Protein AF-A0A167D7X7-F1 (afdb_monomer_lite)

Sequence (551 aa):
MNKRILTTLLATLCASVNAAPYDWNYPAPIQSPGANDNGKVVLFDVSHGGTEGNADWVIDGAFSDFADALVSAGYTVQEYRGVDKNSDGVIQFVDDYTNPTTANSNANEAVITYTAISHADVLVLAESNRPFTQAELQALEDFVAAGKGIFFVADHYNADRNLNTWDSTEVFNGYNRSTLSQFNVGGSYGDLRNPGVATGGWLAQEFGIRFRFNAIDWHSGASGIEPASQVEGLTTGVGPVLMAGGATLAITDPNKAKGLVHFSTSDSPSRWTHAVDSGLYFGGTAEGPYVAIAKSGPGKAAFIGDSSPIEDASPKYKRQDNGNTKSTYPGWTDAGNAAQLSINLIDWLATPESYTQFNSSAHPAGTATPTPMASEELDDPDNGQPWNTPSGGYNPWDASTLDYGAYGAPDGPGGSPGGGEVLSVSEALAEPTGTTVTVAGVITQAINGEYALEIEDSNGSATLYVKLESQYRNDFSPQNNPAVIGETLQVSGERDVYMGEPSIEYVTDMALVDGSSGGGSCGSSGAVSVSDAYASSQGTPLTVVGEVIGG

Foldseek 3Di:
DDDDDDDDDDDPDPDDPDDDPDPLQPPWDKDAADPQAPQAEEEEEPLQPCQAAQHFCGCQFFLVVLNVVVSVNRYIYTYDNFAPPPPPRGQDQFAQLLDGDPVRVVNHRSADALVSCVRHQEYEYAWRLHAHFPRRLVSVVVSQQVLGEYEQHFFAALPNRQQSLGTSLLNLQLAHLAQDCSQCSDDRNHRRHDPLDLCDGSCCVQQQKGWFRAWKFDQVAQAPFDPCQQVVNLCVVFGGQGGDGWTAMFRRWLFFKAAGTWRAPPGDMAGHPPILPRRQFPHTCLSPHQKMKGFGAFAIYIYHGHCQLSTAQGRQFAHFQPRHDHGGNHNVPPDGPPSSSSVSRVVVSSDTDPDRTQVDPSRHTHDGNPCRYGPCSNHDSCNSGRPDDRDPQRDSNDLDRTDERRNSNCHHQDHDPPDDDEDEPVRLVVDDFFDKHKYKFAWAAADPALQKTKGAGPVRPDIAIEGDDPSCSCPQGCNNPVPSHRFMKIWIATFDADPNTTYGDPTPDMHGDHPDPPDDDDDDDQEDEPVVVVVDDPPDDHHYDDDCPDD

pLDDT: mean 86.16, std 17.42, range [25.78, 98.94]

Secondary structure (DSSP, 8-state):
--PPP------------PPPPPTTTSSPPEE--STT--S-EEEEE-TTSTTSTT----TTTTTHHHHHHHHHTT-EEEEE----SSSSS-------TTS--HHHHHH--S---HHHHTT-SEEEEES--SPPPHHHHHHHHHHHHTT-EEEEE---TT--SSSSS--HHHHHHTSBS---GGGEEETTTEE-B--SSTT-SHHHHHHSEEE-S--EEEEEEE-EEPPGGGTTTTTTT--PEEEES---EEES-TTTEEEEEE--TT---EE-TT-SS-S-SS-HHHH--SEEEEEETTEEEEEES-STTT--S---SBPTTT-PBP----GGGSTT-HHHHHHHHHHHHTS--S--SS-SSSS------SSSS-GGGGS-TTSS--SS---TT--TT-GGGPPTTBTT-SSSTTPPP-S--EEEHHHHHHSPTT-EEEEEEEEEEEETTTTEEEEE-TTSS-EEEEE--HHHHHHH-TTT-GGGTTSEEEEEEEEEEETTEEEEEEEEEEEEE-S-SS----S-TTEEEHHHHHHSPTT---EEE------

Structure (mmCIF, N/CA/C/O backbone):
data_AF-A0A167D7X7-F1
#
_entry.id   AF-A0A167D7X7-F1
#
loop_
_atom_site.group_PDB
_atom_site.id
_atom_site.type_symbol
_atom_site.label_atom_id
_atom_site.label_alt_id
_atom_site.label_comp_id
_atom_site.label_asym_id
_atom_site.label_entity_id
_atom_site.label_seq_id
_atom_site.pdbx_PDB_ins_code
_atom_site.Cartn_x
_atom_site.Cartn_y
_atom_site.Cartn_z
_atom_site.occupancy
_atom_site.B_iso_or_equiv
_atom_site.auth_seq_id
_atom_site.auth_comp_id
_atom_site.auth_asym_id
_atom_site.auth_atom_id
_atom_site.pdbx_PDB_model_num
ATOM 1 N N . MET A 1 1 ? 4.284 -3.509 -82.464 1.00 39.75 1 MET A N 1
ATOM 2 C CA . MET A 1 1 ? 5.176 -2.476 -81.890 1.00 39.75 1 MET A CA 1
ATOM 3 C C . MET A 1 1 ? 4.366 -1.605 -80.942 1.00 39.75 1 MET A C 1
ATOM 5 O O . MET A 1 1 ? 3.213 -1.340 -81.249 1.00 39.75 1 MET A O 1
ATOM 9 N N . ASN A 1 2 ? 4.981 -1.210 -79.823 1.00 36.56 2 ASN A N 1
ATOM 10 C CA . ASN A 1 2 ? 4.466 -0.414 -78.695 1.00 36.56 2 ASN A CA 1
ATOM 11 C C . ASN A 1 2 ? 3.577 -1.138 -77.668 1.00 36.56 2 ASN A C 1
ATOM 13 O O . ASN A 1 2 ? 2.357 -1.008 -77.672 1.00 36.56 2 ASN A O 1
ATOM 17 N N . LYS A 1 3 ? 4.222 -1.819 -76.708 1.00 29.86 3 LYS A N 1
ATOM 18 C CA . LYS A 1 3 ? 3.662 -2.027 -75.364 1.00 29.86 3 LYS A CA 1
ATOM 19 C C . LYS A 1 3 ? 4.225 -0.947 -74.435 1.00 29.86 3 LYS A C 1
ATOM 21 O O . LYS A 1 3 ? 5.438 -0.823 -74.299 1.00 29.86 3 LYS A O 1
ATOM 26 N N . ARG A 1 4 ? 3.324 -0.155 -73.852 1.00 32.91 4 ARG A N 1
ATOM 27 C CA . ARG A 1 4 ? 3.596 0.806 -72.776 1.00 32.91 4 ARG A CA 1
ATOM 28 C C . ARG A 1 4 ? 3.970 0.028 -71.511 1.00 32.91 4 ARG A C 1
ATOM 30 O O . ARG A 1 4 ? 3.245 -0.889 -71.138 1.00 32.91 4 ARG A O 1
ATOM 37 N N . ILE A 1 5 ? 5.085 0.392 -70.886 1.00 33.44 5 ILE A N 1
ATOM 38 C CA . ILE A 1 5 ? 5.494 -0.092 -69.564 1.00 33.44 5 ILE A CA 1
ATOM 39 C C . ILE A 1 5 ? 4.823 0.820 -68.534 1.00 33.44 5 ILE A C 1
ATOM 41 O O . ILE A 1 5 ? 4.991 2.037 -68.588 1.00 33.44 5 ILE A O 1
ATOM 45 N N . LEU A 1 6 ? 4.016 0.228 -67.655 1.00 29.55 6 LEU A N 1
ATOM 46 C CA . LEU A 1 6 ? 3.408 0.882 -66.502 1.00 29.55 6 LEU A CA 1
ATOM 47 C C . LEU A 1 6 ? 4.294 0.562 -65.292 1.00 29.55 6 LEU A C 1
ATOM 49 O O . LEU A 1 6 ? 4.326 -0.577 -64.831 1.00 29.55 6 LEU A O 1
ATOM 53 N N . THR A 1 7 ? 5.066 1.541 -64.829 1.00 29.95 7 THR A N 1
ATOM 54 C CA . THR A 1 7 ? 5.887 1.422 -63.620 1.00 29.95 7 THR A CA 1
ATOM 55 C C . THR A 1 7 ? 4.961 1.510 -62.410 1.00 29.95 7 THR A C 1
ATOM 57 O O . THR A 1 7 ? 4.354 2.553 -62.179 1.00 29.95 7 THR A O 1
ATOM 60 N N . THR A 1 8 ? 4.816 0.415 -61.664 1.00 30.62 8 THR A N 1
ATOM 61 C CA . THR A 1 8 ? 4.063 0.400 -60.403 1.00 30.62 8 THR A CA 1
ATOM 62 C C . THR A 1 8 ? 5.069 0.615 -59.278 1.00 30.62 8 THR A C 1
ATOM 64 O O . THR A 1 8 ? 5.948 -0.217 -59.072 1.00 30.62 8 THR A O 1
ATOM 67 N N . LEU A 1 9 ? 4.992 1.774 -58.624 1.00 28.23 9 LEU A N 1
ATOM 68 C CA . LEU A 1 9 ? 5.791 2.123 -57.453 1.00 28.23 9 LEU A CA 1
ATOM 69 C C . LEU A 1 9 ? 5.208 1.355 -56.256 1.00 28.23 9 LEU A C 1
ATOM 71 O O . LEU A 1 9 ? 4.100 1.660 -55.818 1.00 28.23 9 LEU A O 1
ATOM 75 N N . LEU A 1 10 ? 5.906 0.322 -55.784 1.00 28.86 10 LEU A N 1
ATOM 76 C CA . LEU A 1 10 ? 5.522 -0.417 -54.583 1.00 28.86 10 LEU A CA 1
ATOM 77 C C . LEU A 1 10 ? 6.071 0.354 -53.377 1.00 28.86 10 LEU A C 1
ATOM 79 O O . LEU A 1 10 ? 7.274 0.351 -53.132 1.00 28.86 10 LEU A O 1
ATOM 83 N N . ALA A 1 11 ? 5.199 1.083 -52.682 1.00 28.75 11 ALA A N 1
ATOM 84 C CA . ALA A 1 11 ? 5.523 1.684 -51.397 1.00 28.75 11 ALA A CA 1
ATOM 85 C C . ALA A 1 11 ? 5.608 0.561 -50.356 1.00 28.75 11 ALA A C 1
ATOM 87 O O . ALA A 1 11 ? 4.597 -0.057 -50.022 1.00 28.75 11 ALA A O 1
ATOM 88 N N . THR A 1 12 ? 6.817 0.265 -49.889 1.00 29.50 12 THR A N 1
ATOM 89 C CA . THR A 1 12 ? 7.062 -0.619 -48.751 1.00 29.50 12 THR A CA 1
ATOM 90 C C . THR A 1 12 ? 6.536 0.081 -47.502 1.00 29.50 12 THR A C 1
ATOM 92 O O . THR A 1 12 ? 7.125 1.044 -47.017 1.00 29.50 12 THR A O 1
ATOM 95 N N . LEU A 1 13 ? 5.378 -0.364 -47.021 1.00 27.83 13 LEU A N 1
ATOM 96 C CA . LEU A 1 13 ? 4.870 -0.005 -45.706 1.00 27.83 13 LEU A CA 1
ATOM 97 C C . LEU A 1 13 ? 5.735 -0.771 -44.694 1.00 27.83 13 LEU A C 1
ATOM 99 O O . LEU A 1 13 ? 5.572 -1.980 -44.540 1.00 27.83 13 LEU A O 1
ATOM 103 N N . CYS A 1 14 ? 6.701 -0.100 -44.065 1.00 25.78 14 CYS A N 1
ATOM 104 C CA . CYS A 1 14 ? 7.368 -0.646 -42.886 1.00 25.78 14 CYS A CA 1
ATOM 105 C C . CYS A 1 14 ? 6.325 -0.706 -41.767 1.00 25.78 14 CYS A C 1
ATOM 107 O O . CYS A 1 14 ? 6.031 0.307 -41.138 1.00 25.78 14 CYS A O 1
ATOM 109 N N . ALA A 1 15 ? 5.717 -1.874 -41.567 1.00 27.69 15 ALA A N 1
ATOM 110 C CA . ALA A 1 15 ? 5.032 -2.166 -40.322 1.00 27.69 15 ALA A CA 1
ATOM 111 C C . ALA A 1 15 ? 6.123 -2.388 -39.271 1.00 27.69 15 ALA A C 1
ATOM 113 O O . ALA A 1 15 ? 6.896 -3.341 -39.369 1.00 27.69 15 ALA A O 1
ATOM 114 N N . SER A 1 16 ? 6.223 -1.465 -38.319 1.00 26.61 16 SER A N 1
ATOM 115 C CA . SER A 1 16 ? 6.950 -1.673 -37.073 1.00 26.61 16 SER A CA 1
ATOM 116 C C . SER A 1 16 ? 6.374 -2.917 -36.403 1.00 26.61 16 SER A C 1
ATOM 118 O O . SER A 1 16 ? 5.189 -2.960 -36.072 1.00 26.61 16 SER A O 1
ATOM 120 N N . VAL A 1 17 ? 7.192 -3.956 -36.273 1.00 28.77 17 VAL A N 1
ATOM 121 C CA . VAL A 1 17 ? 6.851 -5.124 -35.467 1.00 28.77 17 VAL A CA 1
ATOM 122 C C . VAL A 1 17 ? 7.018 -4.663 -34.024 1.00 28.77 17 VAL A C 1
ATOM 124 O O . VAL A 1 17 ? 8.141 -4.410 -33.596 1.00 28.77 17 VAL A O 1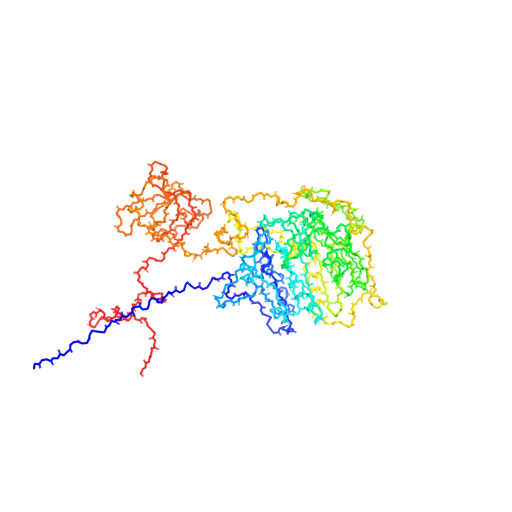
ATOM 127 N N . ASN A 1 18 ? 5.912 -4.432 -33.318 1.00 28.28 18 ASN A N 1
ATOM 128 C CA . ASN A 1 18 ? 5.969 -4.136 -31.890 1.00 28.28 18 ASN A CA 1
ATOM 129 C C . ASN A 1 18 ? 6.574 -5.348 -31.173 1.00 28.28 18 ASN A C 1
ATOM 131 O O . ASN A 1 18 ? 6.205 -6.488 -31.474 1.00 28.28 18 ASN A O 1
ATOM 135 N N . ALA A 1 19 ? 7.504 -5.087 -30.254 1.00 32.75 19 ALA A N 1
ATOM 136 C CA . ALA A 1 19 ? 7.966 -6.071 -29.286 1.00 32.75 19 ALA A CA 1
ATOM 137 C C . ALA A 1 19 ? 6.757 -6.686 -28.557 1.00 32.75 19 ALA A C 1
ATOM 139 O O . ALA A 1 19 ? 5.717 -6.036 -28.414 1.00 32.75 19 ALA A O 1
ATOM 140 N N . ALA A 1 20 ? 6.869 -7.948 -28.140 1.00 35.91 20 ALA A N 1
ATOM 141 C CA . ALA A 1 20 ? 5.827 -8.575 -27.336 1.00 35.91 20 ALA A CA 1
ATOM 142 C C . ALA A 1 20 ? 5.605 -7.750 -26.047 1.00 35.91 20 ALA A C 1
ATOM 144 O O . ALA A 1 20 ? 6.591 -7.297 -25.462 1.00 35.91 20 ALA A O 1
ATOM 145 N N . PRO A 1 21 ? 4.349 -7.518 -25.619 1.00 38.16 21 PRO A N 1
ATOM 146 C CA . PRO A 1 21 ? 4.073 -6.822 -24.368 1.00 38.16 21 PRO A CA 1
ATOM 147 C C . PRO A 1 21 ? 4.722 -7.563 -23.191 1.00 38.16 21 PRO A C 1
ATOM 149 O O . PRO A 1 21 ? 4.744 -8.790 -23.147 1.00 38.16 21 PRO A O 1
ATOM 152 N N . TYR A 1 22 ? 5.289 -6.778 -22.280 1.00 56.34 22 TYR A N 1
ATOM 153 C CA . TYR A 1 22 ? 6.118 -7.193 -21.154 1.00 56.34 22 TYR A CA 1
ATOM 154 C C . TYR A 1 22 ? 5.433 -8.221 -20.229 1.00 56.34 22 TYR A C 1
ATOM 156 O O . TYR A 1 22 ? 4.374 -7.932 -19.667 1.00 56.34 22 TYR A O 1
ATOM 164 N N . ASP A 1 23 ? 6.085 -9.362 -19.963 1.00 51.28 23 ASP A N 1
ATOM 165 C CA . ASP A 1 23 ? 5.570 -10.414 -19.059 1.00 51.28 23 ASP A CA 1
ATOM 166 C C . ASP A 1 23 ? 5.362 -9.926 -17.610 1.00 51.28 23 ASP A C 1
ATOM 168 O O . ASP A 1 23 ? 4.545 -10.478 -16.871 1.00 51.28 23 ASP A O 1
ATOM 172 N N . TRP A 1 24 ? 6.069 -8.872 -17.175 1.00 61.91 24 TRP A N 1
ATOM 173 C CA . TRP A 1 24 ? 5.868 -8.307 -15.837 1.00 61.91 24 TRP A CA 1
ATOM 174 C C . TRP A 1 24 ? 4.566 -7.514 -15.716 1.00 61.91 24 TRP A C 1
ATOM 176 O O . TRP A 1 24 ? 4.093 -7.366 -14.593 1.00 61.91 24 TRP A O 1
ATOM 186 N N . ASN A 1 25 ? 3.969 -7.029 -16.817 1.00 67.31 25 ASN A N 1
ATOM 187 C CA . ASN A 1 25 ? 2.853 -6.073 -16.798 1.00 67.31 25 ASN A CA 1
ATOM 188 C C . ASN A 1 25 ? 1.505 -6.686 -17.203 1.00 67.31 25 ASN A C 1
ATOM 190 O O . ASN A 1 25 ? 0.497 -6.429 -16.536 1.00 67.31 25 ASN A O 1
ATOM 194 N N . TYR A 1 26 ? 1.467 -7.553 -18.221 1.00 64.44 26 TYR A N 1
ATOM 195 C CA . TYR A 1 26 ? 0.212 -8.177 -18.642 1.00 64.44 26 TYR A CA 1
ATOM 196 C C . TYR A 1 26 ? 0.391 -9.593 -19.221 1.00 64.44 26 TYR A C 1
ATOM 198 O O . TYR A 1 26 ? 1.327 -9.820 -19.981 1.00 64.44 26 TYR A O 1
ATOM 206 N N . PRO A 1 27 ? -0.538 -10.534 -18.944 1.00 71.31 27 PRO A N 1
ATOM 207 C CA . PRO A 1 27 ? -1.690 -10.395 -18.050 1.00 71.31 27 PRO A CA 1
ATOM 208 C C . PRO A 1 27 ? -1.277 -10.302 -16.579 1.00 71.31 27 PRO A C 1
ATOM 210 O O . PRO A 1 27 ? -0.373 -11.003 -16.132 1.00 71.31 27 PRO A O 1
ATOM 213 N N . ALA A 1 28 ? -1.969 -9.444 -15.822 1.00 84.44 28 ALA A N 1
ATOM 214 C CA . ALA A 1 28 ? -1.849 -9.441 -14.369 1.00 84.44 28 ALA A CA 1
ATOM 215 C C . ALA A 1 28 ? -2.233 -10.831 -13.822 1.00 84.44 28 ALA A C 1
ATOM 217 O O . ALA A 1 28 ? -3.183 -11.438 -14.336 1.00 84.44 28 ALA A O 1
ATOM 218 N N . PRO A 1 29 ? -1.513 -11.358 -12.817 1.00 87.25 29 PRO A N 1
ATOM 219 C CA . PRO A 1 29 ? -1.811 -12.656 -12.246 1.00 87.25 29 PRO A CA 1
ATOM 220 C C . PRO A 1 29 ? -3.217 -12.658 -11.645 1.00 87.25 29 PRO A C 1
ATOM 222 O O . PRO A 1 29 ? -3.705 -11.676 -11.077 1.00 87.25 29 PRO A O 1
ATOM 225 N N . ILE A 1 30 ? -3.877 -13.801 -11.801 1.00 92.62 30 ILE A N 1
ATOM 226 C CA . ILE A 1 30 ? -5.189 -14.087 -11.236 1.00 92.62 30 ILE A CA 1
ATOM 227 C C . ILE A 1 30 ? -5.102 -15.474 -10.621 1.00 92.62 30 ILE A C 1
ATOM 229 O O . ILE A 1 30 ? -4.772 -16.442 -11.309 1.00 92.62 30 ILE A O 1
ATOM 233 N N . GLN A 1 31 ? -5.457 -15.581 -9.348 1.00 93.44 31 GLN A N 1
ATOM 234 C CA . GLN A 1 31 ? -5.618 -16.860 -8.679 1.00 93.44 31 GLN A CA 1
ATOM 235 C C . GLN A 1 31 ? -7.103 -17.106 -8.440 1.00 93.44 31 GLN A C 1
ATOM 237 O O . GLN A 1 31 ? -7.813 -16.277 -7.871 1.00 93.44 31 GLN A O 1
ATOM 242 N N . SER A 1 32 ? -7.599 -18.234 -8.941 1.00 95.19 32 SER A N 1
ATOM 243 C CA . SER A 1 32 ? -9.016 -18.582 -8.851 1.00 95.19 32 SER A CA 1
ATOM 244 C C . SER A 1 32 ? -9.228 -19.737 -7.877 1.00 95.19 32 SER A C 1
ATOM 246 O O . SER A 1 32 ? -8.479 -20.718 -7.924 1.00 95.19 32 SER A O 1
ATOM 248 N N . PRO A 1 33 ? -10.270 -19.665 -7.036 1.00 93.75 33 PRO A N 1
ATOM 249 C CA . PRO A 1 33 ? -10.661 -20.769 -6.183 1.00 93.75 33 PRO A CA 1
ATOM 250 C C . PRO A 1 33 ? -11.193 -21.916 -7.047 1.00 93.75 33 PRO A C 1
ATOM 252 O O . PRO A 1 33 ? -11.701 -21.726 -8.154 1.00 93.75 33 PRO A O 1
ATOM 255 N N . GLY A 1 34 ? -11.047 -23.138 -6.543 1.00 93.00 34 GLY A N 1
ATOM 256 C CA . GLY A 1 34 ? -11.561 -24.330 -7.204 1.00 93.00 34 GLY A CA 1
ATOM 257 C C . GLY A 1 34 ? -13.041 -24.541 -6.887 1.00 93.00 34 GLY A C 1
ATOM 258 O O . GLY A 1 34 ? -13.888 -23.670 -7.039 1.00 93.00 34 GLY A O 1
ATOM 259 N N . ALA A 1 35 ? -13.375 -25.732 -6.391 1.00 94.38 35 ALA A N 1
ATOM 260 C CA . ALA A 1 35 ? -14.751 -26.074 -6.018 1.00 94.38 35 ALA A CA 1
ATOM 261 C C . ALA A 1 35 ? -15.310 -25.276 -4.814 1.00 94.38 35 ALA A C 1
ATOM 263 O O . ALA A 1 35 ? -16.494 -25.402 -4.510 1.00 94.38 35 ALA A O 1
ATOM 264 N N . ASN A 1 36 ? -14.469 -24.513 -4.112 1.00 93.81 36 ASN A N 1
ATOM 265 C CA . ASN A 1 36 ? -14.787 -23.701 -2.934 1.00 93.81 36 ASN A CA 1
ATOM 266 C C . ASN A 1 36 ? -15.095 -22.227 -3.262 1.00 93.81 36 ASN A C 1
ATOM 268 O O . ASN A 1 36 ? -15.187 -21.433 -2.332 1.00 93.81 36 ASN A O 1
ATOM 272 N N . ASP A 1 37 ? -15.244 -21.868 -4.540 1.00 97.62 37 ASP A N 1
ATOM 273 C CA . ASP A 1 37 ? -15.548 -20.502 -4.981 1.00 97.62 37 ASP A CA 1
ATOM 274 C C . ASP A 1 37 ? -16.744 -19.890 -4.227 1.00 97.62 37 ASP A C 1
ATOM 276 O O . ASP A 1 37 ? -17.860 -20.424 -4.235 1.00 97.62 37 ASP A O 1
ATOM 280 N N . ASN A 1 38 ? -16.495 -18.764 -3.558 1.00 97.75 38 ASN A N 1
ATOM 281 C CA . ASN A 1 38 ? -17.481 -18.004 -2.797 1.00 97.75 38 ASN A CA 1
ATOM 282 C C . ASN A 1 38 ? -18.102 -16.847 -3.608 1.00 97.75 38 ASN A C 1
ATOM 284 O O . ASN A 1 38 ? -18.993 -16.156 -3.104 1.00 97.75 38 ASN A O 1
ATOM 288 N N . GLY A 1 39 ? -17.667 -16.659 -4.858 1.00 97.81 39 GLY A N 1
ATOM 289 C CA . GLY A 1 39 ? -18.149 -15.649 -5.794 1.00 97.81 39 GLY A CA 1
ATOM 290 C C . GLY A 1 39 ? -17.656 -14.229 -5.518 1.00 97.81 39 GLY A C 1
ATOM 291 O O . GLY A 1 39 ? -18.198 -13.299 -6.115 1.00 97.81 39 GLY A O 1
ATOM 292 N N . LYS A 1 40 ? -16.685 -14.049 -4.613 1.00 98.69 40 LYS A N 1
ATOM 293 C CA . LYS A 1 40 ? -16.147 -12.741 -4.224 1.00 98.69 40 LYS A CA 1
ATOM 294 C C . LYS A 1 40 ? -14.723 -12.527 -4.723 1.00 98.69 40 LYS A C 1
ATOM 296 O O . LYS A 1 40 ? -13.947 -13.475 -4.870 1.00 98.69 40 LYS A O 1
ATOM 301 N N . VAL A 1 41 ? -14.375 -11.260 -4.936 1.00 98.81 41 VAL A N 1
ATOM 302 C CA . VAL A 1 41 ? -13.072 -10.850 -5.482 1.00 98.81 41 VAL A CA 1
ATOM 303 C C . VAL A 1 41 ? -12.293 -9.998 -4.479 1.00 98.81 41 VAL A C 1
ATOM 305 O O . VAL A 1 41 ? -12.814 -9.006 -3.966 1.00 98.81 41 VAL A O 1
ATOM 308 N N . VAL A 1 42 ? -11.028 -10.357 -4.252 1.00 98.88 42 VAL A N 1
ATOM 309 C CA . VAL A 1 42 ? -10.040 -9.535 -3.541 1.00 98.88 42 VAL A CA 1
ATOM 310 C C . VAL A 1 42 ? -9.020 -9.031 -4.556 1.00 98.88 42 VAL A C 1
ATOM 312 O O . VAL A 1 42 ? -8.414 -9.820 -5.280 1.00 98.88 42 VAL A O 1
ATOM 315 N N . LEU A 1 43 ? -8.862 -7.715 -4.630 1.00 98.69 43 LEU A N 1
ATOM 316 C CA . LEU A 1 43 ? -8.028 -7.033 -5.610 1.00 98.69 43 LEU A CA 1
ATOM 317 C C . LEU A 1 43 ? -6.862 -6.344 -4.892 1.00 98.69 43 LEU A C 1
ATOM 319 O O . LEU A 1 43 ? -7.101 -5.503 -4.033 1.00 98.69 43 LEU A O 1
ATOM 323 N N . PHE A 1 44 ? -5.624 -6.700 -5.221 1.00 98.25 44 PHE A N 1
ATOM 324 C CA . PHE A 1 44 ? -4.404 -6.145 -4.628 1.00 98.25 44 PHE A CA 1
ATOM 325 C C . PHE A 1 44 ? -3.830 -5.055 -5.527 1.00 98.25 44 PHE A C 1
ATOM 327 O O . PHE A 1 44 ? -3.531 -5.316 -6.690 1.00 98.25 44 PHE A O 1
ATOM 334 N N . ASP A 1 45 ? -3.689 -3.837 -5.015 1.00 97.12 45 ASP A N 1
ATOM 335 C CA . ASP A 1 45 ? -3.053 -2.750 -5.753 1.00 97.12 45 ASP A CA 1
ATOM 336 C C . ASP A 1 45 ? -1.540 -2.930 -5.839 1.00 97.12 45 ASP A C 1
ATOM 338 O O . ASP A 1 45 ? -0.856 -3.116 -4.838 1.00 97.12 45 ASP A O 1
ATOM 342 N N . VAL A 1 46 ? -1.032 -2.789 -7.058 1.00 93.06 46 VAL A N 1
ATOM 343 C CA . VAL A 1 46 ? 0.397 -2.717 -7.376 1.00 93.06 46 VAL A CA 1
ATOM 344 C C . VAL A 1 46 ? 0.744 -1.343 -7.969 1.00 93.06 46 VAL A C 1
ATOM 346 O O . VAL A 1 46 ? 1.908 -0.945 -8.016 1.00 93.06 46 VAL A O 1
ATOM 349 N N . SER A 1 47 ? -0.263 -0.580 -8.412 1.00 92.00 47 SER A N 1
ATOM 350 C CA . SER A 1 47 ? -0.074 0.656 -9.179 1.00 92.00 47 SER A CA 1
ATOM 351 C C . SER A 1 47 ? 0.553 1.801 -8.370 1.00 92.00 47 SER A C 1
ATOM 353 O O . SER A 1 47 ? 1.233 2.655 -8.949 1.00 92.00 47 SER A O 1
ATOM 355 N N . HIS A 1 48 ? 0.423 1.782 -7.039 1.00 93.62 48 HIS A N 1
ATOM 356 C CA . HIS A 1 48 ? 0.935 2.831 -6.151 1.00 93.62 48 HIS A CA 1
ATOM 357 C C . HIS A 1 48 ? 2.247 2.479 -5.440 1.00 93.62 48 HIS A C 1
ATOM 359 O O . HIS A 1 48 ? 2.488 2.950 -4.333 1.00 93.62 48 HIS A O 1
ATOM 365 N N . GLY A 1 49 ? 3.119 1.692 -6.071 1.00 89.12 49 GLY A N 1
ATOM 366 C CA . GLY A 1 49 ? 4.480 1.473 -5.565 1.00 89.12 49 GLY A CA 1
ATOM 367 C C . GLY A 1 49 ? 4.662 0.232 -4.688 1.00 89.12 49 GLY A C 1
ATOM 368 O O . GLY A 1 49 ? 5.688 0.096 -4.033 1.00 89.12 49 GLY A O 1
ATOM 369 N N . GLY A 1 50 ? 3.735 -0.732 -4.741 1.00 89.00 50 GLY A N 1
ATOM 370 C CA . GLY A 1 50 ? 3.824 -1.993 -3.984 1.00 89.00 50 GLY A CA 1
ATOM 371 C C . GLY A 1 50 ? 4.985 -2.928 -4.375 1.00 89.00 50 GLY A C 1
ATOM 372 O O . GLY A 1 50 ? 5.057 -4.049 -3.887 1.00 89.00 50 GLY A O 1
ATOM 373 N N . THR A 1 51 ? 5.888 -2.503 -5.264 1.00 90.00 51 THR A N 1
ATOM 374 C CA . THR A 1 51 ? 7.057 -3.267 -5.744 1.00 90.00 51 THR A CA 1
ATOM 375 C C . THR A 1 51 ? 8.367 -2.483 -5.637 1.00 90.00 51 THR A C 1
ATOM 377 O O . THR A 1 51 ? 9.369 -2.857 -6.255 1.00 90.00 51 THR A O 1
ATOM 380 N N . GLU A 1 52 ? 8.366 -1.348 -4.948 1.00 88.62 52 GLU A N 1
ATOM 381 C CA . GLU A 1 52 ? 9.501 -0.431 -4.908 1.00 88.62 52 GLU A CA 1
ATOM 382 C C . GLU A 1 52 ? 10.468 -0.766 -3.763 1.00 88.62 52 GLU A C 1
ATOM 384 O O . GLU A 1 52 ? 10.068 -1.281 -2.724 1.00 88.62 52 GLU A O 1
ATOM 389 N N . GLY A 1 53 ? 11.769 -0.502 -3.925 1.00 85.19 53 GLY A N 1
ATOM 390 C CA . GLY A 1 53 ? 12.775 -0.846 -2.908 1.00 85.19 53 GLY A CA 1
ATOM 391 C C . GLY A 1 53 ? 12.671 -2.303 -2.429 1.00 85.19 53 GLY A C 1
ATOM 392 O O . GLY A 1 53 ? 12.815 -3.222 -3.231 1.00 85.19 53 GLY A O 1
ATOM 393 N N . ASN A 1 54 ? 12.445 -2.520 -1.126 1.00 82.88 54 ASN A N 1
ATOM 394 C CA . ASN A 1 54 ? 12.230 -3.864 -0.561 1.00 82.88 54 ASN A CA 1
ATOM 395 C C . ASN A 1 54 ? 10.774 -4.355 -0.648 1.00 82.88 54 ASN A C 1
ATOM 397 O O . ASN A 1 54 ? 10.551 -5.532 -0.384 1.00 82.88 54 ASN A O 1
ATOM 401 N N . ALA A 1 55 ? 9.816 -3.503 -1.024 1.00 83.38 55 ALA A N 1
ATOM 402 C CA . ALA A 1 55 ? 8.420 -3.893 -1.178 1.00 83.38 55 ALA A CA 1
ATOM 403 C C . ALA A 1 55 ? 8.246 -4.832 -2.368 1.00 83.38 55 ALA A C 1
ATOM 405 O O . ALA A 1 55 ? 8.828 -4.593 -3.425 1.00 83.38 55 ALA A O 1
ATOM 406 N N . ASP A 1 56 ? 7.455 -5.892 -2.219 1.00 89.31 56 ASP A N 1
ATOM 407 C CA . ASP A 1 56 ? 7.119 -6.796 -3.322 1.00 89.31 56 ASP A CA 1
ATOM 408 C C . ASP A 1 56 ? 5.756 -7.468 -3.138 1.00 89.31 56 ASP A C 1
ATOM 410 O O . ASP A 1 56 ? 5.611 -8.687 -3.220 1.00 89.31 56 ASP A O 1
ATOM 414 N N . TRP A 1 57 ? 4.747 -6.644 -2.865 1.00 92.19 57 TRP A N 1
ATOM 415 C CA . TRP A 1 57 ? 3.404 -7.002 -2.400 1.00 92.19 57 TRP A CA 1
ATOM 416 C C . TRP A 1 57 ? 2.487 -7.506 -3.520 1.00 92.19 57 TRP A C 1
ATOM 418 O O . TRP A 1 57 ? 1.324 -7.118 -3.636 1.00 92.19 57 TRP A O 1
ATOM 428 N N . VAL A 1 58 ? 3.037 -8.368 -4.370 1.00 93.25 58 VAL A N 1
ATOM 429 C CA . VAL A 1 58 ? 2.364 -9.013 -5.497 1.00 93.25 58 VAL A CA 1
ATOM 430 C C . VAL A 1 58 ? 1.881 -10.404 -5.101 1.00 93.25 58 VAL A C 1
ATOM 432 O O . VAL A 1 58 ? 2.493 -11.084 -4.273 1.00 93.25 58 VAL A O 1
ATOM 435 N N . ILE A 1 59 ? 0.760 -10.835 -5.676 1.00 94.31 59 ILE A N 1
ATOM 436 C CA . ILE A 1 59 ? 0.028 -12.030 -5.221 1.00 94.31 59 ILE A CA 1
ATOM 437 C C . ILE A 1 59 ? 0.748 -13.333 -5.585 1.00 94.31 59 ILE A C 1
ATOM 439 O O . ILE A 1 59 ? 0.390 -14.394 -5.089 1.00 94.31 59 ILE A O 1
ATOM 443 N N . ASP A 1 60 ? 1.734 -13.268 -6.478 1.00 90.38 60 ASP A N 1
ATOM 444 C CA . ASP A 1 60 ? 2.635 -14.364 -6.838 1.00 90.38 60 ASP A CA 1
ATOM 445 C C . ASP A 1 60 ? 4.098 -14.087 -6.441 1.00 90.38 60 ASP A C 1
ATOM 447 O O . ASP A 1 60 ? 5.021 -14.684 -7.000 1.00 90.38 60 ASP A O 1
ATOM 451 N N . GLY A 1 61 ? 4.289 -13.171 -5.488 1.00 91.31 61 GLY A N 1
ATOM 452 C CA . GLY A 1 61 ? 5.560 -12.842 -4.846 1.00 91.31 61 GLY A CA 1
ATOM 453 C C . GLY A 1 61 ? 5.381 -12.749 -3.334 1.00 91.31 61 GLY A C 1
ATOM 454 O O . GLY A 1 61 ? 4.722 -13.602 -2.758 1.00 91.31 61 GLY A O 1
ATOM 455 N N . ALA A 1 62 ? 5.888 -11.704 -2.673 1.00 92.50 62 ALA A N 1
ATOM 456 C CA . ALA A 1 62 ? 5.953 -11.659 -1.207 1.00 92.50 62 ALA A CA 1
ATOM 457 C C . ALA A 1 62 ? 4.597 -11.721 -0.469 1.00 92.50 62 ALA A C 1
ATOM 459 O O . ALA A 1 62 ? 4.595 -11.802 0.754 1.00 92.50 62 ALA A O 1
ATOM 460 N N . PHE A 1 63 ? 3.456 -11.673 -1.169 1.00 95.44 63 PHE A N 1
ATOM 461 C CA . PHE A 1 63 ? 2.108 -11.898 -0.624 1.00 95.44 63 PHE A CA 1
ATOM 462 C C . PHE A 1 63 ? 1.472 -13.231 -1.078 1.00 95.44 63 PHE A C 1
ATOM 464 O O . PHE A 1 63 ? 0.261 -13.423 -0.935 1.00 95.44 63 PHE A O 1
ATOM 471 N N . SER A 1 64 ? 2.249 -14.159 -1.634 1.00 94.88 64 SER A N 1
ATOM 472 C CA . SER A 1 64 ? 1.766 -15.432 -2.175 1.00 94.88 64 SER A CA 1
ATOM 473 C C . SER A 1 64 ? 1.069 -16.311 -1.139 1.00 94.88 64 SER A C 1
ATOM 475 O O . SER A 1 64 ? -0.009 -16.828 -1.422 1.00 94.88 64 SER A O 1
ATOM 477 N N . ASP A 1 65 ? 1.587 -16.407 0.086 1.00 95.12 65 ASP A N 1
ATOM 478 C CA . ASP A 1 65 ? 0.957 -17.187 1.153 1.00 95.12 65 ASP A CA 1
ATOM 479 C C . ASP A 1 65 ? -0.387 -16.565 1.585 1.00 95.12 65 ASP A C 1
ATOM 481 O O . ASP A 1 65 ? -1.348 -17.282 1.901 1.00 95.12 65 ASP A O 1
ATOM 485 N N . PHE A 1 66 ? -0.491 -15.229 1.571 1.00 96.69 66 PHE A N 1
ATOM 486 C CA . PHE A 1 66 ? -1.754 -14.536 1.828 1.00 96.69 66 PHE A CA 1
ATOM 487 C C . PHE A 1 66 ? -2.756 -14.798 0.698 1.00 96.69 66 PHE A C 1
ATOM 489 O O . PHE A 1 66 ? -3.911 -15.152 0.958 1.00 96.69 66 PHE A O 1
ATOM 496 N N . ALA A 1 67 ? -2.316 -14.691 -0.556 1.00 97.62 67 ALA A N 1
ATOM 497 C CA . ALA A 1 67 ? -3.137 -14.991 -1.722 1.00 97.62 67 ALA A CA 1
ATOM 498 C C . ALA A 1 67 ? -3.635 -16.450 -1.706 1.00 97.62 67 ALA A C 1
ATOM 500 O O . ALA A 1 67 ? -4.841 -16.686 -1.819 1.00 97.62 67 ALA A O 1
ATOM 501 N N . ASP A 1 68 ? -2.758 -17.417 -1.433 1.00 96.50 68 ASP A N 1
ATOM 502 C CA . ASP A 1 68 ? -3.090 -18.841 -1.330 1.00 96.50 68 ASP A CA 1
ATOM 503 C C . ASP A 1 68 ? -4.107 -19.122 -0.214 1.00 96.50 68 ASP A C 1
ATOM 505 O O . ASP A 1 68 ? -5.035 -19.932 -0.372 1.00 96.50 68 ASP A O 1
ATOM 509 N N . ALA A 1 69 ? -3.984 -18.434 0.925 1.00 97.12 69 ALA A N 1
ATOM 510 C CA . ALA A 1 69 ? -4.943 -18.540 2.017 1.00 97.12 69 ALA A CA 1
ATOM 511 C C . ALA A 1 69 ? -6.322 -17.977 1.631 1.00 97.12 69 ALA A C 1
ATOM 513 O O . ALA A 1 69 ? -7.350 -18.573 1.971 1.00 97.12 69 ALA A O 1
ATOM 514 N N . LEU A 1 70 ? -6.369 -16.882 0.867 1.00 98.50 70 LEU A N 1
ATOM 515 C CA . LEU A 1 70 ? -7.611 -16.319 0.331 1.00 98.50 70 LEU A CA 1
ATOM 516 C C . LEU A 1 70 ? -8.263 -17.235 -0.710 1.00 98.50 70 LEU A C 1
ATOM 518 O O . LEU A 1 70 ? -9.469 -17.490 -0.638 1.00 98.50 70 LEU A O 1
ATOM 522 N N . VAL A 1 71 ? -7.480 -17.808 -1.623 1.00 98.19 71 VAL A N 1
ATOM 523 C CA . VAL A 1 71 ? -7.954 -18.813 -2.588 1.00 98.19 71 VAL A CA 1
ATOM 524 C C . VAL A 1 71 ? -8.514 -20.037 -1.859 1.00 98.19 71 VAL A C 1
ATOM 526 O O . VAL A 1 71 ? -9.583 -20.551 -2.201 1.00 98.19 71 VAL A O 1
ATOM 529 N N . SER A 1 72 ? -7.849 -20.472 -0.787 1.00 97.00 72 SER A N 1
ATOM 530 C CA . SER A 1 72 ? -8.319 -21.561 0.078 1.00 97.00 72 SER A CA 1
ATOM 531 C C . SER A 1 72 ? -9.624 -21.216 0.811 1.00 97.00 72 SER A C 1
ATOM 533 O O . SER A 1 72 ? -10.477 -22.088 0.997 1.00 97.00 72 SER A O 1
ATOM 535 N N . ALA A 1 73 ? -9.831 -19.944 1.160 1.00 97.38 73 ALA A N 1
ATOM 536 C CA . ALA A 1 73 ? -11.089 -19.420 1.700 1.00 97.38 73 ALA A CA 1
ATOM 537 C C . ALA A 1 73 ? -12.180 -19.191 0.626 1.00 97.38 73 ALA A C 1
ATOM 539 O O . ALA A 1 73 ? -13.322 -18.857 0.955 1.00 97.38 73 ALA A O 1
ATOM 540 N N . GLY A 1 74 ? -11.863 -19.429 -0.650 1.00 98.25 74 GLY A N 1
ATOM 541 C CA . GLY A 1 74 ? -12.815 -19.400 -1.757 1.00 98.25 74 GLY A CA 1
ATOM 542 C C . GLY A 1 74 ? -12.869 -18.084 -2.523 1.00 98.25 74 GLY A C 1
ATOM 543 O O . GLY A 1 74 ? -13.779 -17.920 -3.328 1.00 98.25 74 GLY A O 1
ATOM 544 N N . TYR A 1 75 ? -11.947 -17.151 -2.284 1.00 98.81 75 TYR A N 1
ATOM 545 C CA . TYR A 1 75 ? -11.891 -15.879 -3.004 1.00 98.81 75 TYR A CA 1
ATOM 546 C C . TYR A 1 75 ? -11.174 -16.022 -4.342 1.00 98.81 75 TYR A C 1
ATOM 548 O O . TYR A 1 75 ? -10.176 -16.731 -4.448 1.00 98.81 75 TYR A O 1
ATOM 556 N N . THR A 1 76 ? -11.637 -15.277 -5.344 1.00 98.69 76 THR A N 1
ATOM 557 C CA . THR A 1 76 ? -10.803 -14.950 -6.506 1.00 98.69 76 THR A CA 1
ATOM 558 C C . THR A 1 76 ? -9.865 -13.811 -6.126 1.00 98.69 76 THR A C 1
ATOM 560 O O . THR A 1 76 ? -10.328 -12.761 -5.680 1.00 98.69 76 THR A O 1
ATOM 563 N N . VAL A 1 77 ? -8.561 -14.007 -6.310 1.00 98.62 77 VAL A N 1
ATOM 564 C CA . VAL A 1 77 ? -7.521 -13.024 -5.987 1.00 98.62 77 VAL A CA 1
ATOM 565 C C . VAL A 1 77 ? -6.929 -12.473 -7.281 1.00 98.62 77 VAL A C 1
ATOM 567 O O . VAL A 1 77 ? -6.598 -13.233 -8.192 1.00 98.62 77 VAL A O 1
ATOM 570 N N . GLN A 1 78 ? -6.844 -11.150 -7.390 1.00 96.94 78 GLN A N 1
ATOM 571 C CA . GLN A 1 78 ? -6.398 -10.442 -8.592 1.00 96.94 78 GLN A CA 1
ATOM 572 C C . GLN A 1 78 ? -5.420 -9.327 -8.232 1.00 96.94 78 GLN A C 1
ATOM 574 O O . GLN A 1 78 ? -5.520 -8.748 -7.153 1.00 96.94 78 GLN A O 1
ATOM 579 N N . GLU A 1 79 ? -4.549 -8.967 -9.169 1.00 94.69 79 GLU A N 1
ATOM 580 C CA . GLU A 1 79 ? -3.762 -7.734 -9.097 1.00 94.69 79 GLU A CA 1
ATOM 581 C C . GLU A 1 79 ? -4.399 -6.591 -9.887 1.00 94.69 79 GLU A C 1
ATOM 583 O O . GLU A 1 79 ? -4.875 -6.765 -11.011 1.00 94.69 79 GLU A O 1
ATOM 588 N N . TYR A 1 80 ? -4.343 -5.394 -9.312 1.00 95.06 80 TYR A N 1
ATOM 589 C CA . TYR A 1 80 ? -4.672 -4.134 -9.954 1.00 95.06 80 TYR A CA 1
ATOM 590 C C . TYR A 1 80 ? -3.396 -3.371 -10.286 1.00 95.06 80 TYR A C 1
ATOM 592 O O . TYR A 1 80 ? -2.659 -2.940 -9.402 1.00 95.06 80 TYR A O 1
ATOM 600 N N . ARG A 1 81 ? -3.146 -3.188 -11.582 1.00 91.62 81 ARG A N 1
ATOM 601 C CA . ARG A 1 81 ? -1.939 -2.514 -12.079 1.00 91.62 81 ARG A CA 1
ATOM 602 C C . ARG A 1 81 ? -2.204 -1.095 -12.573 1.00 91.62 81 ARG A C 1
ATOM 604 O O . ARG A 1 81 ? -1.257 -0.333 -12.710 1.00 91.62 81 ARG A O 1
ATOM 611 N N . GLY A 1 82 ? -3.471 -0.729 -12.775 1.00 93.38 82 GLY A N 1
ATOM 612 C CA . GLY A 1 82 ? -3.913 0.583 -13.248 1.00 93.38 82 GLY A CA 1
ATOM 613 C C . GLY A 1 82 ? -4.943 0.477 -14.376 1.00 93.38 82 GLY A C 1
ATOM 614 O O . GLY A 1 82 ? -5.588 -0.557 -14.556 1.00 93.38 82 GLY A O 1
ATOM 615 N N . VAL A 1 83 ? -5.101 1.558 -15.138 1.00 92.75 83 VAL A N 1
ATOM 616 C CA . VAL A 1 83 ? -5.988 1.648 -16.303 1.00 92.75 83 VAL A CA 1
ATOM 617 C C . VAL A 1 83 ? -5.146 1.827 -17.556 1.00 92.75 83 VAL A C 1
ATOM 619 O O . VAL A 1 83 ? -4.601 2.905 -17.765 1.00 92.75 83 VAL A O 1
ATOM 622 N N . ASP A 1 84 ? -5.104 0.807 -18.410 1.00 88.88 84 ASP A N 1
ATOM 623 C CA . ASP A 1 84 ? -4.469 0.888 -19.728 1.00 88.88 84 ASP A CA 1
ATOM 624 C C . ASP A 1 84 ? -5.307 1.806 -20.636 1.00 88.88 84 ASP A C 1
ATOM 626 O O . ASP A 1 84 ? -6.373 1.431 -21.142 1.00 88.88 84 ASP A O 1
ATOM 630 N N . LYS A 1 85 ? -4.872 3.062 -20.775 1.00 88.62 85 LYS A N 1
ATOM 631 C CA . LYS A 1 85 ? -5.619 4.106 -21.491 1.00 88.62 85 LYS A CA 1
ATOM 632 C C . LYS A 1 85 ? -5.424 3.995 -22.996 1.00 88.62 85 LYS A C 1
ATOM 634 O O . LYS A 1 85 ? -6.265 4.491 -23.753 1.00 88.62 85 LYS A O 1
ATOM 639 N N . ASN A 1 86 ? -4.320 3.396 -23.424 1.00 85.19 86 ASN A N 1
ATOM 640 C CA . ASN A 1 86 ? -3.897 3.362 -24.816 1.00 85.19 86 ASN A CA 1
ATOM 641 C C . ASN A 1 86 ? -4.087 1.968 -25.470 1.00 85.19 86 ASN A C 1
ATOM 643 O O . ASN A 1 86 ? -4.065 1.865 -26.699 1.00 85.19 86 ASN A O 1
ATOM 647 N N . SER A 1 87 ? -4.403 0.946 -24.665 1.00 82.81 87 SER A N 1
ATOM 648 C CA . SER A 1 87 ? -4.632 -0.452 -25.051 1.00 82.81 87 SER A CA 1
ATOM 649 C C . SER A 1 87 ? -3.405 -1.171 -25.628 1.00 82.81 87 SER A C 1
ATOM 651 O O . SER A 1 87 ? -3.562 -2.034 -26.499 1.00 82.81 87 SER A O 1
ATOM 653 N N . ASP A 1 88 ? -2.197 -0.819 -25.186 1.00 77.81 88 ASP A N 1
ATOM 654 C CA . ASP A 1 88 ? -0.941 -1.475 -25.570 1.00 77.81 88 ASP A CA 1
ATOM 655 C C . ASP A 1 88 ? -0.542 -2.634 -24.638 1.00 77.81 88 ASP A C 1
ATOM 657 O O . ASP A 1 88 ? 0.404 -3.366 -24.943 1.00 77.81 88 ASP A O 1
ATOM 661 N N . GLY A 1 89 ? -1.298 -2.863 -23.558 1.00 75.56 89 GLY A N 1
ATOM 662 C CA . GLY A 1 89 ? -1.023 -3.902 -22.569 1.00 75.56 89 GLY A CA 1
ATOM 663 C C . GLY A 1 89 ? 0.034 -3.507 -21.538 1.00 75.56 89 GLY A C 1
ATOM 664 O O . GLY A 1 89 ? 0.541 -4.382 -20.835 1.00 75.56 89 GLY A O 1
ATOM 665 N N . VAL A 1 90 ? 0.379 -2.223 -21.440 1.00 78.81 90 VAL A N 1
ATOM 666 C CA . VAL A 1 90 ? 1.390 -1.698 -20.527 1.00 78.81 90 VAL A CA 1
ATOM 667 C C . VAL A 1 90 ? 0.774 -0.593 -19.686 1.00 78.81 90 VAL A C 1
ATOM 669 O O . VAL A 1 90 ? 0.351 0.430 -20.196 1.00 78.81 90 VAL A O 1
ATOM 672 N N . ILE A 1 91 ? 0.764 -0.766 -18.367 1.00 85.81 91 ILE A N 1
ATOM 673 C CA . ILE A 1 91 ? 0.512 0.342 -17.450 1.00 85.81 91 ILE A CA 1
ATOM 674 C C . ILE A 1 91 ? 1.788 1.158 -17.266 1.00 85.81 91 ILE A C 1
ATOM 676 O O . ILE A 1 91 ? 2.764 0.665 -16.693 1.00 85.81 91 ILE A O 1
ATOM 680 N N . GLN A 1 92 ? 1.758 2.408 -17.718 1.00 82.38 92 GLN A N 1
ATOM 681 C CA . GLN A 1 92 ? 2.835 3.367 -17.509 1.00 82.38 92 GLN A CA 1
ATOM 682 C C . GLN A 1 92 ? 2.584 4.271 -16.298 1.00 82.38 92 GLN A C 1
ATOM 684 O O . GLN A 1 92 ? 1.485 4.793 -16.081 1.00 82.38 92 GLN A O 1
ATOM 689 N N . PHE A 1 93 ? 3.649 4.509 -15.535 1.00 85.75 93 PHE A N 1
ATOM 690 C CA . PHE A 1 93 ? 3.698 5.568 -14.537 1.00 85.75 93 PHE A CA 1
ATOM 691 C C . PHE A 1 93 ? 4.548 6.720 -15.072 1.00 85.75 93 PHE A C 1
ATOM 693 O O . PHE A 1 93 ? 5.737 6.543 -15.321 1.00 85.75 93 PHE A O 1
ATOM 700 N N . VAL A 1 94 ? 3.925 7.880 -15.289 1.00 83.44 94 VAL A N 1
ATOM 701 C CA . VAL A 1 94 ? 4.585 9.062 -15.884 1.00 83.44 94 VAL A CA 1
ATOM 702 C C . VAL A 1 94 ? 4.271 10.370 -15.147 1.00 83.44 94 VAL A C 1
ATOM 704 O O . VAL A 1 94 ? 4.640 11.445 -15.625 1.00 83.44 94 VAL A O 1
ATOM 707 N N . ASP A 1 95 ? 3.570 10.311 -14.007 1.00 80.75 95 ASP A N 1
ATOM 708 C CA . ASP A 1 95 ? 3.222 11.498 -13.212 1.00 80.75 95 ASP A CA 1
ATOM 709 C C . ASP A 1 95 ? 4.199 11.714 -12.051 1.00 80.75 95 ASP A C 1
ATOM 711 O O . ASP A 1 95 ? 4.151 11.023 -11.038 1.00 80.75 95 ASP A O 1
ATOM 715 N N . ASP A 1 96 ? 5.073 12.709 -12.189 1.00 79.69 96 ASP A N 1
ATOM 716 C CA . ASP A 1 96 ? 5.879 13.237 -11.089 1.00 79.69 96 ASP A CA 1
ATOM 717 C C . ASP A 1 96 ? 5.053 14.279 -10.322 1.00 79.69 96 ASP A C 1
ATOM 719 O O . ASP A 1 96 ? 4.850 15.402 -10.799 1.00 79.69 96 ASP A O 1
ATOM 723 N N . TYR A 1 97 ? 4.602 13.931 -9.113 1.00 82.81 97 TYR A N 1
ATOM 724 C CA . TYR A 1 97 ? 3.804 14.840 -8.283 1.00 82.81 97 TYR A CA 1
ATOM 725 C C . TYR A 1 97 ? 4.579 16.106 -7.867 1.00 82.81 97 TYR A C 1
ATOM 727 O O . TYR A 1 97 ? 3.953 17.082 -7.444 1.00 82.81 97 TYR A O 1
ATOM 735 N N . THR A 1 98 ? 5.915 16.125 -7.973 1.00 81.62 98 THR A N 1
ATOM 736 C CA . THR A 1 98 ? 6.728 17.317 -7.685 1.00 81.62 98 THR A CA 1
ATOM 737 C C . THR A 1 98 ? 6.689 18.333 -8.827 1.00 81.62 98 THR A C 1
ATOM 739 O O . THR A 1 98 ? 6.866 19.530 -8.592 1.00 81.62 98 THR A O 1
ATOM 742 N N . ASN A 1 99 ? 6.382 17.888 -10.052 1.00 80.56 99 ASN A N 1
ATOM 743 C CA . ASN A 1 99 ? 6.230 18.724 -11.245 1.00 80.56 99 ASN A CA 1
ATOM 744 C C . ASN A 1 99 ? 5.017 18.295 -12.093 1.00 80.56 99 ASN A C 1
ATOM 746 O O . ASN A 1 99 ? 5.168 18.001 -13.287 1.00 80.56 99 ASN A O 1
ATOM 750 N N . PRO A 1 100 ? 3.796 18.282 -11.531 1.00 80.00 100 PRO A N 1
ATOM 751 C CA . PRO A 1 100 ? 2.658 17.701 -12.217 1.00 80.00 100 PRO A CA 1
ATOM 752 C C . PRO A 1 100 ? 2.290 18.573 -13.415 1.00 80.00 100 PRO A C 1
ATOM 754 O O . PRO A 1 100 ? 2.059 19.784 -13.306 1.00 80.00 100 PRO A O 1
ATOM 757 N N . THR A 1 101 ? 2.200 17.951 -14.586 1.00 81.88 101 THR A N 1
ATOM 758 C CA . THR A 1 101 ? 1.677 18.600 -15.788 1.00 81.88 101 THR A CA 1
ATOM 759 C C . THR A 1 101 ? 0.379 17.928 -16.193 1.00 81.88 101 THR A C 1
ATOM 761 O O . THR A 1 101 ? 0.219 16.721 -16.058 1.00 81.88 101 THR A O 1
ATOM 764 N N . THR A 1 102 ? -0.553 18.689 -16.770 1.00 82.38 102 THR A N 1
ATOM 765 C CA . THR A 1 102 ? -1.793 18.104 -17.305 1.00 82.38 102 THR A CA 1
ATOM 766 C C . THR A 1 102 ? -1.512 17.013 -18.341 1.00 82.38 102 THR A C 1
ATOM 768 O O . THR A 1 102 ? -2.294 16.080 -18.462 1.00 82.38 102 THR A O 1
ATOM 771 N N . ALA A 1 103 ? -0.408 17.117 -19.087 1.00 85.75 103 ALA A N 1
ATOM 772 C CA . ALA A 1 103 ? 0.001 16.080 -20.027 1.00 85.75 103 ALA A CA 1
ATOM 773 C C . ALA A 1 103 ? 0.373 14.781 -19.296 1.00 85.75 103 ALA A C 1
ATOM 775 O O . ALA A 1 103 ? -0.189 13.740 -19.626 1.00 85.75 103 ALA A O 1
ATOM 776 N N . ASN A 1 104 ? 1.230 14.863 -18.275 1.00 83.25 104 ASN A N 1
ATOM 777 C CA . ASN A 1 104 ? 1.670 13.708 -17.494 1.00 83.25 104 ASN A CA 1
ATOM 778 C C . ASN A 1 104 ? 0.515 13.072 -16.716 1.00 83.25 104 ASN A C 1
ATOM 780 O O . ASN A 1 104 ? 0.279 11.882 -16.879 1.00 83.25 104 ASN A O 1
ATOM 784 N N . SER A 1 105 ? -0.294 13.848 -15.986 1.00 83.69 105 SER A N 1
ATOM 785 C CA . SER A 1 105 ? -1.454 13.289 -15.272 1.00 83.69 105 SER A CA 1
ATOM 786 C C . SER A 1 105 ? -2.477 12.643 -16.220 1.00 83.69 105 SER A C 1
ATOM 788 O O . SER A 1 105 ? -3.106 11.640 -15.883 1.00 83.69 105 SER A O 1
ATOM 790 N N . ASN A 1 106 ? -2.652 13.179 -17.436 1.00 85.12 106 ASN A N 1
ATOM 791 C CA . ASN A 1 106 ? -3.525 12.552 -18.433 1.00 85.12 106 ASN A CA 1
ATOM 792 C C . ASN A 1 106 ? -2.931 11.253 -18.988 1.00 85.12 106 ASN A C 1
ATOM 794 O O . ASN A 1 106 ? -3.693 10.315 -19.233 1.00 85.12 106 ASN A O 1
ATOM 798 N N . ALA A 1 107 ? -1.614 11.209 -19.185 1.00 87.88 107 ALA A N 1
ATOM 799 C CA . ALA A 1 107 ? -0.892 10.046 -19.686 1.00 87.88 107 ALA A CA 1
ATOM 800 C C . ALA A 1 107 ? -0.677 8.960 -18.619 1.00 87.88 107 ALA A C 1
ATOM 802 O O . ALA A 1 107 ? -0.532 7.806 -18.983 1.00 87.88 107 ALA A O 1
ATOM 803 N N . ASN A 1 108 ? -0.713 9.300 -17.328 1.00 90.25 108 ASN A N 1
ATOM 804 C CA . ASN A 1 108 ? -0.492 8.353 -16.238 1.00 90.25 108 ASN A CA 1
ATOM 805 C C . ASN A 1 108 ? -1.558 7.253 -16.200 1.00 90.25 108 ASN A C 1
ATOM 807 O O . ASN A 1 108 ? -2.749 7.550 -16.090 1.00 90.25 108 ASN A O 1
ATOM 811 N N . GLU A 1 109 ? -1.148 5.994 -16.277 1.00 91.94 109 GLU A N 1
ATOM 812 C CA . GLU A 1 109 ? -2.037 4.826 -16.315 1.00 91.94 109 GLU A CA 1
ATOM 813 C C . GLU A 1 109 ? -2.060 4.081 -14.983 1.00 91.94 109 GLU A C 1
ATOM 815 O O . GLU A 1 109 ? -3.056 3.431 -14.664 1.00 91.94 109 GLU A O 1
ATOM 820 N N . ALA A 1 110 ? -1.018 4.245 -14.165 1.00 92.19 110 ALA A N 1
ATOM 821 C CA . ALA A 1 110 ? -0.992 3.827 -12.769 1.00 92.19 110 ALA A CA 1
ATOM 822 C C . ALA A 1 110 ? -1.892 4.747 -11.924 1.00 92.19 110 ALA A C 1
ATOM 824 O O . ALA A 1 110 ? -1.412 5.575 -11.154 1.00 92.19 110 ALA A O 1
ATOM 825 N N . VAL A 1 111 ? -3.203 4.646 -12.158 1.00 94.88 111 VAL A N 1
ATOM 826 C CA . VAL A 1 111 ? -4.252 5.406 -11.476 1.00 94.88 111 VAL A CA 1
ATOM 827 C C . VAL A 1 111 ? -5.373 4.494 -11.002 1.00 94.88 111 VAL A C 1
ATOM 829 O O . VAL A 1 111 ? -5.692 3.505 -11.666 1.00 94.88 111 VAL A O 1
ATOM 832 N N . ILE A 1 112 ? -6.044 4.851 -9.909 1.00 97.56 112 ILE A N 1
ATOM 833 C CA . ILE A 1 112 ? -7.266 4.179 -9.439 1.00 97.56 112 ILE A CA 1
ATOM 834 C C . ILE A 1 112 ? -8.519 4.905 -9.945 1.00 97.56 112 ILE A C 1
ATOM 836 O O . ILE A 1 112 ? -8.735 6.092 -9.714 1.00 97.56 112 ILE A O 1
ATOM 840 N N . THR A 1 113 ? -9.417 4.171 -10.606 1.00 98.19 113 THR A N 1
ATOM 841 C CA . THR A 1 113 ? -10.757 4.684 -10.938 1.00 98.19 113 THR A CA 1
ATOM 842 C C . THR A 1 113 ? -11.824 3.757 -10.390 1.00 98.19 113 THR A C 1
ATOM 844 O O . THR A 1 113 ? -11.655 2.539 -10.422 1.00 98.19 113 THR A O 1
ATOM 847 N N . TYR A 1 114 ? -12.965 4.312 -9.966 1.00 98.38 114 TYR A N 1
ATOM 848 C CA . TYR A 1 114 ? -14.060 3.504 -9.425 1.00 98.38 114 TYR A CA 1
ATOM 849 C C . TYR A 1 114 ? -14.489 2.408 -10.406 1.00 98.38 114 TYR A C 1
ATOM 851 O O . TYR A 1 114 ? -14.677 1.264 -10.012 1.00 98.38 114 TYR A O 1
ATOM 859 N N . THR A 1 115 ? -14.578 2.726 -11.703 1.00 98.12 115 THR A N 1
ATOM 860 C CA . THR A 1 115 ? -14.958 1.740 -12.729 1.00 98.12 115 THR A CA 1
ATOM 861 C C . THR A 1 115 ? -14.001 0.551 -12.748 1.00 98.12 115 THR A C 1
ATOM 863 O O . THR A 1 115 ? -14.465 -0.587 -12.779 1.00 98.12 115 THR A O 1
ATOM 866 N N . ALA A 1 116 ? -12.693 0.805 -12.679 1.00 97.31 116 ALA A N 1
ATOM 867 C CA . ALA A 1 116 ? -11.672 -0.229 -12.797 1.00 97.31 116 ALA A CA 1
ATOM 868 C C . ALA A 1 116 ? -11.564 -1.135 -11.556 1.00 97.31 116 ALA A C 1
ATOM 870 O O . ALA A 1 116 ? -11.108 -2.268 -11.679 1.00 97.31 116 ALA A O 1
ATOM 871 N N . ILE A 1 117 ? -12.027 -0.670 -10.391 1.00 98.56 117 ILE A N 1
ATOM 872 C CA . ILE A 1 117 ? -12.043 -1.462 -9.148 1.00 98.56 117 ILE A CA 1
ATOM 873 C C . ILE A 1 117 ? -13.439 -1.979 -8.767 1.00 98.56 117 ILE A C 1
ATOM 875 O O . ILE A 1 117 ? -13.561 -2.818 -7.882 1.00 98.56 117 ILE A O 1
ATOM 879 N N . SER A 1 118 ? -14.511 -1.503 -9.413 1.00 98.44 118 SER A N 1
ATOM 880 C CA . SER A 1 118 ? -15.904 -1.730 -8.979 1.00 98.44 118 SER A CA 1
ATOM 881 C C . SER A 1 118 ? -16.350 -3.196 -8.923 1.00 98.44 118 SER A C 1
ATOM 883 O O . SER A 1 118 ? -17.317 -3.511 -8.220 1.00 98.44 118 SER A O 1
ATOM 885 N N . HIS A 1 119 ? -15.678 -4.097 -9.647 1.00 98.31 119 HIS A N 1
ATOM 886 C CA . HIS A 1 119 ? -15.965 -5.533 -9.611 1.00 98.31 119 HIS A CA 1
ATOM 887 C C . HIS A 1 119 ? -15.438 -6.214 -8.345 1.00 98.31 119 HIS A C 1
ATOM 889 O O . HIS A 1 119 ? -15.954 -7.271 -7.988 1.00 98.31 119 HIS A O 1
ATOM 895 N N . ALA A 1 120 ? -14.451 -5.626 -7.668 1.00 98.75 120 ALA A N 1
ATOM 896 C CA . ALA A 1 120 ? -13.882 -6.173 -6.445 1.00 98.75 120 ALA A CA 1
ATOM 897 C C . ALA A 1 120 ? -14.852 -6.048 -5.261 1.00 98.75 120 ALA A C 1
ATOM 899 O O . ALA A 1 120 ? -15.673 -5.129 -5.192 1.00 98.75 120 ALA A O 1
ATOM 900 N N . ASP A 1 121 ? -14.764 -6.971 -4.306 1.00 98.88 121 ASP A N 1
ATOM 901 C CA . ASP A 1 121 ? -15.427 -6.861 -3.002 1.00 98.88 121 ASP A CA 1
ATOM 902 C C . ASP A 1 121 ? -14.518 -6.224 -1.958 1.00 98.88 121 ASP A C 1
ATOM 904 O O . ASP A 1 121 ? -14.991 -5.456 -1.113 1.00 98.88 121 ASP A O 1
ATOM 908 N N . VAL A 1 122 ? -13.218 -6.505 -2.062 1.00 98.94 122 VAL A N 1
ATOM 909 C CA . VAL A 1 122 ? -12.177 -5.904 -1.234 1.00 98.94 122 VAL A CA 1
ATOM 910 C C . VAL A 1 122 ? -11.034 -5.399 -2.106 1.00 98.94 122 VAL A C 1
ATOM 912 O O . VAL A 1 122 ? -10.564 -6.129 -2.975 1.00 98.94 122 VAL A O 1
ATOM 915 N N . LEU A 1 123 ? -10.584 -4.170 -1.852 1.00 98.94 123 LEU A N 1
ATOM 916 C CA . LEU A 1 123 ? -9.335 -3.618 -2.380 1.00 98.94 123 LEU A CA 1
ATOM 917 C C . LEU A 1 123 ? -8.270 -3.657 -1.277 1.00 98.94 123 LEU A C 1
ATOM 919 O O . LEU A 1 123 ? -8.516 -3.158 -0.181 1.00 98.94 123 LEU A O 1
ATOM 923 N N . VAL A 1 124 ? -7.103 -4.231 -1.549 1.00 98.88 124 VAL A N 1
ATOM 924 C CA . VAL A 1 124 ? -5.949 -4.239 -0.641 1.00 98.88 124 VAL A CA 1
ATOM 925 C C . VAL A 1 124 ? -4.914 -3.252 -1.167 1.00 98.88 124 VAL A C 1
ATOM 927 O O . VAL A 1 124 ? -4.496 -3.352 -2.316 1.00 98.88 124 VAL A O 1
ATOM 930 N N . LEU A 1 125 ? -4.520 -2.299 -0.327 1.00 98.50 125 LEU A N 1
ATOM 931 C CA . LEU A 1 125 ? -3.476 -1.312 -0.592 1.00 98.50 125 LEU A CA 1
ATOM 932 C C . LEU A 1 125 ? -2.322 -1.608 0.365 1.00 98.50 125 LEU A C 1
ATOM 934 O O . LEU A 1 125 ? -2.502 -1.490 1.580 1.00 98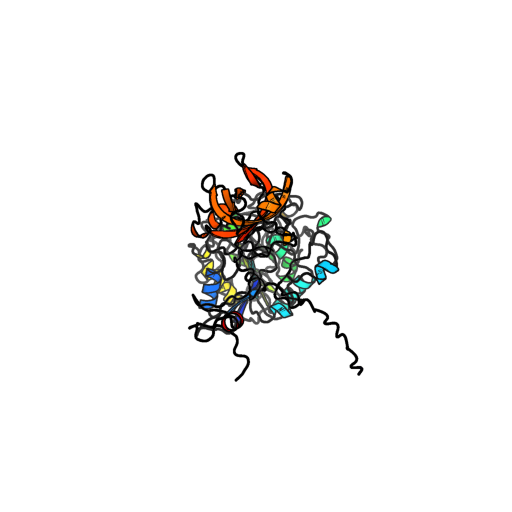.50 125 LEU A O 1
ATOM 938 N N . ALA A 1 126 ? -1.170 -2.014 -0.164 1.00 96.44 126 ALA A N 1
ATOM 939 C CA . ALA A 1 126 ? -0.012 -2.398 0.634 1.00 96.44 126 ALA A CA 1
ATOM 940 C C . ALA A 1 126 ? 1.187 -1.508 0.319 1.00 96.44 126 ALA A C 1
ATOM 942 O O . ALA A 1 126 ? 1.553 -1.356 -0.842 1.00 96.44 126 ALA A O 1
ATOM 943 N N . GLU A 1 127 ? 1.734 -0.897 1.368 1.00 94.94 127 GLU A N 1
ATOM 944 C CA . GLU A 1 127 ? 2.788 0.117 1.350 1.00 94.94 127 GLU A CA 1
ATOM 945 C C . GLU A 1 127 ? 2.781 1.023 0.115 1.00 94.94 127 GLU A C 1
ATOM 947 O O . GLU A 1 127 ? 3.750 1.090 -0.634 1.00 94.94 127 GLU A O 1
ATOM 952 N N . SER A 1 128 ? 1.678 1.730 -0.126 1.00 94.81 128 SER A N 1
ATOM 953 C CA . SER A 1 128 ? 1.646 2.666 -1.245 1.00 94.81 128 SER A CA 1
ATOM 954 C C . SER A 1 128 ? 2.686 3.773 -1.034 1.00 94.81 128 SER A C 1
ATOM 956 O O . SER A 1 128 ? 2.594 4.523 -0.070 1.00 94.81 128 SER A O 1
ATOM 958 N N . ASN A 1 129 ? 3.652 3.901 -1.939 1.00 90.62 129 ASN A N 1
ATOM 959 C CA . ASN A 1 129 ? 4.712 4.915 -1.911 1.00 90.62 129 ASN A CA 1
ATOM 960 C C . ASN A 1 129 ? 4.461 6.046 -2.921 1.00 90.62 129 ASN A C 1
ATOM 962 O O . ASN A 1 129 ? 5.325 6.878 -3.163 1.00 90.62 129 ASN A O 1
ATOM 966 N N . ARG A 1 130 ? 3.276 6.116 -3.536 1.00 91.50 130 ARG A N 1
ATOM 967 C CA . ARG A 1 130 ? 2.893 7.200 -4.456 1.00 91.50 130 ARG A CA 1
ATOM 968 C C . ARG A 1 130 ? 1.637 7.896 -3.938 1.00 91.50 130 ARG A C 1
ATOM 970 O O . ARG A 1 130 ? 0.667 7.200 -3.643 1.00 91.50 130 ARG A O 1
ATOM 977 N N . PRO A 1 131 ? 1.618 9.236 -3.824 1.00 94.12 131 PRO A N 1
ATOM 978 C CA . PRO A 1 131 ? 0.445 9.941 -3.326 1.00 94.12 131 PRO A CA 1
ATOM 979 C C . PRO A 1 131 ? -0.741 9.765 -4.270 1.00 94.12 131 PRO A C 1
ATOM 981 O O . PRO A 1 131 ? -0.585 9.791 -5.490 1.00 94.12 131 PRO A O 1
ATOM 984 N N . PHE A 1 132 ? -1.938 9.658 -3.698 1.00 95.88 132 PHE A N 1
ATOM 985 C CA . PHE A 1 132 ? -3.175 9.653 -4.470 1.00 95.88 132 PHE A CA 1
ATOM 986 C C . PHE A 1 132 ? -3.522 11.060 -4.958 1.00 95.88 132 PHE A C 1
ATOM 988 O O . PHE A 1 132 ? -3.398 12.053 -4.234 1.00 95.88 132 PHE A O 1
ATOM 995 N N . THR A 1 133 ? -4.042 11.149 -6.175 1.00 95.38 133 THR A N 1
ATOM 996 C CA . THR A 1 133 ? -4.736 12.349 -6.644 1.00 95.38 133 THR A CA 1
ATOM 997 C C . THR A 1 133 ? -6.111 12.478 -5.978 1.00 95.38 133 THR A C 1
ATOM 999 O O . THR A 1 133 ? -6.707 11.505 -5.516 1.00 95.38 133 THR A O 1
ATOM 1002 N N . GLN A 1 134 ? -6.697 13.678 -6.002 1.00 95.62 134 GLN A N 1
ATOM 1003 C CA . GLN A 1 134 ? -8.063 13.903 -5.504 1.00 95.62 134 GLN A CA 1
ATOM 1004 C C . GLN A 1 134 ? -9.110 13.035 -6.224 1.00 95.62 134 GLN A C 1
ATOM 1006 O O . GLN A 1 134 ? -10.106 12.645 -5.621 1.00 95.62 134 GLN A O 1
ATOM 1011 N N . ALA A 1 135 ? -8.902 12.725 -7.508 1.00 96.38 135 ALA A N 1
ATOM 1012 C CA . ALA A 1 135 ? -9.807 11.861 -8.266 1.00 96.38 135 ALA A CA 1
ATOM 1013 C C . ALA A 1 135 ? -9.743 10.397 -7.799 1.00 96.38 135 ALA A C 1
ATOM 1015 O O . ALA A 1 135 ? -10.763 9.712 -7.792 1.00 96.38 135 ALA A O 1
ATOM 1016 N N . GLU A 1 136 ? -8.568 9.932 -7.380 1.00 98.19 136 GLU A N 1
ATOM 1017 C CA . GLU A 1 136 ? -8.378 8.586 -6.835 1.00 98.19 136 GLU A CA 1
ATOM 1018 C C . GLU A 1 136 ? -8.954 8.471 -5.432 1.00 98.19 136 GLU A C 1
ATOM 1020 O O . GLU A 1 136 ? -9.685 7.523 -5.158 1.00 98.19 136 GLU A O 1
ATOM 1025 N N . LEU A 1 137 ? -8.735 9.478 -4.581 1.00 98.50 137 LEU A N 1
ATOM 1026 C CA . LEU A 1 137 ? -9.396 9.559 -3.276 1.00 98.50 137 LEU A CA 1
ATOM 1027 C C . LEU A 1 137 ? -10.925 9.506 -3.428 1.00 98.50 137 LEU A C 1
ATOM 1029 O O . LEU A 1 137 ? -11.586 8.723 -2.746 1.00 98.50 137 LEU A O 1
ATOM 1033 N N . GLN A 1 138 ? -11.482 10.231 -4.406 1.00 98.62 138 GLN A N 1
ATOM 1034 C CA . GLN A 1 138 ? -12.910 10.155 -4.723 1.00 98.62 138 GLN A CA 1
ATOM 1035 C C . GLN A 1 138 ? -13.336 8.759 -5.210 1.00 98.62 138 GLN A C 1
ATOM 1037 O O . GLN A 1 138 ? -14.419 8.294 -4.863 1.00 98.62 138 GLN A O 1
ATOM 1042 N N . ALA A 1 139 ? -12.504 8.067 -5.995 1.00 98.88 139 ALA A N 1
ATOM 1043 C CA . ALA A 1 139 ? -12.786 6.703 -6.439 1.00 98.88 139 ALA A CA 1
ATOM 1044 C C . ALA A 1 139 ? -12.801 5.696 -5.275 1.00 98.88 139 ALA A C 1
ATOM 1046 O O . ALA A 1 139 ? -13.644 4.794 -5.263 1.00 98.88 139 ALA A O 1
ATOM 1047 N N . LEU A 1 140 ? -11.907 5.855 -4.293 1.00 98.88 140 LEU A N 1
ATOM 1048 C CA . LEU A 1 140 ? -11.894 5.055 -3.065 1.00 98.88 140 LEU A CA 1
ATOM 1049 C C . LEU A 1 140 ? -13.136 5.338 -2.203 1.00 98.88 140 LEU A C 1
ATOM 1051 O O . LEU A 1 140 ? -13.756 4.405 -1.689 1.00 98.88 140 LEU A O 1
ATOM 1055 N N . GLU A 1 141 ? -13.548 6.603 -2.095 1.00 98.81 141 GLU A N 1
ATOM 1056 C CA . GLU A 1 141 ? -14.805 6.991 -1.443 1.00 98.81 141 GLU A CA 1
ATOM 1057 C C . GLU A 1 141 ? -16.021 6.363 -2.130 1.00 98.81 141 GLU A C 1
ATOM 1059 O O . GLU A 1 141 ? -16.865 5.779 -1.452 1.00 98.81 141 GLU A O 1
ATOM 1064 N N . ASP A 1 142 ? -16.099 6.415 -3.463 1.00 98.88 142 ASP A N 1
ATOM 1065 C CA . ASP A 1 142 ? -17.186 5.808 -4.241 1.00 98.88 142 ASP A CA 1
ATOM 1066 C C . ASP A 1 142 ? -17.226 4.282 -4.064 1.00 98.88 142 ASP A C 1
ATOM 1068 O O . ASP A 1 142 ? -18.301 3.686 -3.935 1.00 98.88 142 ASP A O 1
ATOM 1072 N N . PHE A 1 143 ? -16.057 3.636 -3.997 1.00 98.88 143 PHE A N 1
ATOM 1073 C CA . PHE A 1 143 ? -15.933 2.204 -3.729 1.00 98.88 143 PHE A CA 1
ATOM 1074 C C . PHE A 1 143 ? -16.526 1.835 -2.366 1.00 98.88 143 PHE A C 1
ATOM 1076 O O . PHE A 1 143 ? -17.376 0.945 -2.261 1.00 98.88 143 PHE A O 1
ATOM 1083 N N . VAL A 1 144 ? -16.172 2.583 -1.325 1.00 98.56 144 VAL A N 1
ATOM 1084 C CA . VAL A 1 144 ? -16.696 2.378 0.031 1.00 98.56 144 VAL A CA 1
ATOM 1085 C C . VAL A 1 144 ? -18.175 2.769 0.129 1.00 98.56 144 VAL A C 1
ATOM 1087 O O . VAL A 1 144 ? -18.971 2.049 0.738 1.00 98.56 144 VAL A O 1
ATOM 1090 N N . ALA A 1 145 ? -18.607 3.837 -0.540 1.00 98.44 145 ALA A N 1
ATOM 1091 C CA . ALA A 1 145 ? -20.012 4.233 -0.625 1.00 98.44 145 ALA A CA 1
ATOM 1092 C C . ALA A 1 145 ? -20.881 3.177 -1.333 1.00 98.44 145 ALA A C 1
ATOM 1094 O O . ALA A 1 145 ? -22.065 3.043 -1.016 1.00 98.44 145 ALA A O 1
ATOM 1095 N N . ALA A 1 146 ? -20.296 2.372 -2.226 1.00 98.38 146 ALA A N 1
ATOM 1096 C CA . ALA A 1 146 ? -20.941 1.211 -2.838 1.00 98.38 146 ALA A CA 1
ATOM 1097 C C . ALA A 1 146 ? -21.035 -0.017 -1.904 1.00 98.38 146 ALA A C 1
ATOM 1099 O O . ALA A 1 146 ? -21.547 -1.061 -2.309 1.00 98.38 146 ALA A O 1
ATOM 1100 N N . GLY A 1 147 ? -20.586 0.095 -0.649 1.00 98.31 147 GLY A N 1
ATOM 1101 C CA . GLY A 1 147 ? -20.650 -0.971 0.353 1.00 98.31 147 GLY A CA 1
ATOM 1102 C C . GLY A 1 147 ? -19.456 -1.925 0.342 1.00 98.31 147 GLY A C 1
ATOM 1103 O O . GLY A 1 147 ? -19.550 -2.996 0.941 1.00 98.31 147 GLY A O 1
ATOM 1104 N N . LYS A 1 148 ? -18.365 -1.559 -0.342 1.00 98.75 148 LYS A N 1
ATOM 1105 C CA . LYS A 1 148 ? -17.154 -2.377 -0.484 1.00 98.75 148 LYS A CA 1
ATOM 1106 C C . LYS A 1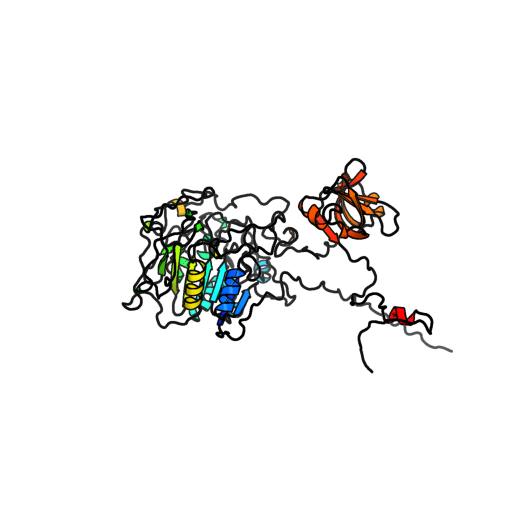 148 ? -16.160 -2.146 0.660 1.00 98.75 148 LYS A C 1
ATOM 1108 O O . LYS A 1 148 ? -16.330 -1.226 1.470 1.00 98.75 148 LYS A O 1
ATOM 1113 N N . GLY A 1 149 ? -15.159 -3.022 0.753 1.00 98.88 149 GLY A N 1
ATOM 1114 C CA . GLY A 1 149 ? -14.136 -2.996 1.798 1.00 98.88 149 GLY A CA 1
ATOM 1115 C C . GLY A 1 149 ? -12.757 -2.578 1.286 1.00 98.88 149 GLY A C 1
ATOM 1116 O O . GLY A 1 149 ? -12.359 -3.006 0.212 1.00 98.88 149 GLY A O 1
ATOM 1117 N N . ILE A 1 150 ? -11.998 -1.801 2.060 1.00 98.94 150 ILE A N 1
ATOM 1118 C CA . ILE A 1 150 ? -10.576 -1.529 1.773 1.00 98.94 150 ILE A CA 1
ATOM 1119 C C . ILE A 1 150 ? -9.702 -2.069 2.910 1.00 98.94 150 ILE A C 1
ATOM 1121 O O . ILE A 1 150 ? -10.021 -1.862 4.079 1.00 98.94 150 ILE A O 1
ATOM 1125 N N . PHE A 1 151 ? -8.602 -2.749 2.598 1.00 98.94 151 PHE A N 1
ATOM 1126 C CA . PHE A 1 151 ? -7.583 -3.116 3.578 1.00 98.94 151 PHE A CA 1
ATOM 1127 C C . PHE A 1 151 ? -6.308 -2.310 3.327 1.00 98.94 151 PHE A C 1
ATOM 1129 O O . PHE A 1 151 ? -5.672 -2.472 2.291 1.00 98.94 151 PHE A O 1
ATOM 1136 N N . PHE A 1 152 ? -5.950 -1.444 4.273 1.00 98.88 152 PHE A N 1
ATOM 1137 C CA . PHE A 1 152 ? -4.713 -0.670 4.251 1.00 98.88 152 PHE A CA 1
ATOM 1138 C C . PHE A 1 152 ? -3.637 -1.390 5.068 1.00 98.88 152 PHE A C 1
ATOM 1140 O O . PHE A 1 152 ? -3.770 -1.538 6.287 1.00 98.88 152 PHE A O 1
ATOM 1147 N N . VAL A 1 153 ? -2.576 -1.815 4.393 1.00 98.25 153 VAL A N 1
ATOM 1148 C CA . VAL A 1 153 ? -1.382 -2.423 4.981 1.00 98.25 153 VAL A CA 1
ATOM 1149 C C . VAL A 1 153 ? -0.251 -1.412 4.839 1.00 98.25 153 VAL A C 1
ATOM 1151 O O . VAL A 1 153 ? 0.276 -1.215 3.749 1.00 98.25 153 VAL A O 1
ATOM 1154 N N . ALA A 1 154 ? 0.052 -0.690 5.912 1.00 97.06 154 ALA A N 1
ATOM 1155 C CA . ALA A 1 154 ? 1.129 0.297 5.927 1.00 97.06 154 ALA A CA 1
ATOM 1156 C C . ALA A 1 154 ? 2.431 -0.316 6.456 1.00 97.06 154 ALA A C 1
ATOM 1158 O O . ALA A 1 154 ? 2.472 -1.485 6.823 1.00 97.06 154 ALA A O 1
ATOM 1159 N N . ASP A 1 155 ? 3.458 0.518 6.536 1.00 94.75 155 ASP A N 1
ATOM 1160 C CA . ASP A 1 155 ? 4.678 0.287 7.307 1.00 94.75 155 ASP A CA 1
ATOM 1161 C C . ASP A 1 155 ? 4.977 1.574 8.101 1.00 94.75 155 ASP A C 1
ATOM 1163 O O . ASP A 1 155 ? 4.096 2.417 8.297 1.00 94.75 155 ASP A O 1
ATOM 1167 N N . HIS A 1 156 ? 6.190 1.740 8.599 1.00 94.12 156 HIS A N 1
ATOM 1168 C CA . HIS A 1 156 ? 6.614 2.876 9.391 1.00 94.12 156 HIS A CA 1
ATOM 1169 C C . HIS A 1 156 ? 6.810 4.168 8.602 1.00 94.12 156 HIS A C 1
ATOM 1171 O O . HIS A 1 156 ? 6.873 4.195 7.375 1.00 94.12 156 HIS A O 1
ATOM 1177 N N . TYR A 1 157 ? 6.945 5.275 9.334 1.00 94.44 157 TYR A N 1
ATOM 1178 C CA . TYR A 1 157 ? 7.473 6.505 8.746 1.00 94.44 157 TYR A CA 1
ATOM 1179 C C . TYR A 1 157 ? 8.943 6.336 8.360 1.00 94.44 157 TYR A C 1
ATOM 1181 O O . TYR A 1 157 ? 9.708 5.687 9.082 1.00 94.44 157 TYR A O 1
ATOM 1189 N N . ASN A 1 158 ? 9.345 6.972 7.267 1.00 90.38 158 ASN A N 1
ATOM 1190 C CA . ASN A 1 158 ? 10.641 6.830 6.622 1.00 90.38 158 ASN A CA 1
ATOM 1191 C C . ASN A 1 158 ? 10.918 5.420 6.062 1.00 90.38 158 ASN A C 1
ATOM 1193 O O . ASN A 1 158 ? 12.055 4.943 6.057 1.00 90.38 158 ASN A O 1
ATOM 1197 N N . ALA A 1 159 ? 9.853 4.743 5.632 1.00 88.94 159 ALA A N 1
ATOM 1198 C CA . ALA A 1 159 ? 9.866 3.533 4.817 1.00 88.94 159 ALA A CA 1
ATOM 1199 C C . ALA A 1 159 ? 9.837 3.848 3.307 1.00 88.94 159 ALA A C 1
ATOM 1201 O O . ALA A 1 159 ? 9.544 2.957 2.521 1.00 88.94 159 ALA A O 1
ATOM 1202 N N . ASP A 1 160 ? 10.121 5.084 2.888 1.00 86.56 160 ASP A N 1
ATOM 1203 C CA . ASP A 1 160 ? 10.174 5.539 1.494 1.00 86.56 160 ASP A CA 1
ATOM 1204 C C . ASP A 1 160 ? 11.046 4.608 0.629 1.00 86.56 160 ASP A C 1
ATOM 1206 O O . ASP A 1 160 ? 12.279 4.682 0.605 1.00 86.56 160 ASP A O 1
ATOM 1210 N N . ARG A 1 161 ? 10.408 3.656 -0.056 1.00 87.25 161 ARG A N 1
ATOM 1211 C CA . ARG A 1 161 ? 11.111 2.537 -0.690 1.00 87.25 161 ARG A CA 1
ATOM 1212 C C . ARG A 1 161 ? 11.788 2.943 -1.997 1.00 87.25 161 ARG A C 1
ATOM 1214 O O . ARG A 1 161 ? 12.782 2.319 -2.377 1.00 87.25 161 ARG A O 1
ATOM 1221 N N . ASN A 1 162 ? 11.259 3.963 -2.669 1.00 87.12 162 ASN A N 1
ATOM 1222 C CA . ASN A 1 162 ? 11.725 4.465 -3.960 1.00 87.12 162 ASN A CA 1
ATOM 1223 C C . ASN A 1 162 ? 12.481 5.801 -3.850 1.00 87.12 162 ASN A C 1
ATOM 1225 O O . ASN A 1 162 ? 12.932 6.299 -4.879 1.00 87.12 162 ASN A O 1
ATOM 1229 N N . LEU A 1 163 ? 12.682 6.342 -2.644 1.00 89.56 163 LEU A N 1
ATOM 1230 C CA . LEU A 1 163 ? 13.370 7.611 -2.384 1.00 89.56 163 LEU A CA 1
ATOM 1231 C C . LEU A 1 163 ? 12.645 8.821 -2.999 1.00 89.56 163 LEU A C 1
ATOM 1233 O O . LEU A 1 163 ? 13.284 9.753 -3.503 1.00 89.56 163 LEU A O 1
ATOM 1237 N N . ASN A 1 164 ? 11.312 8.796 -2.988 1.00 88.00 164 ASN A N 1
ATOM 1238 C CA . ASN A 1 164 ? 10.457 9.815 -3.584 1.00 88.00 164 ASN A CA 1
ATOM 1239 C C . ASN A 1 164 ? 9.801 10.774 -2.571 1.00 88.00 164 ASN A C 1
ATOM 1241 O O . ASN A 1 164 ? 8.985 11.608 -2.974 1.00 88.00 164 ASN A O 1
ATOM 1245 N N . THR A 1 165 ? 10.184 10.686 -1.293 1.00 90.88 165 THR A N 1
ATOM 1246 C CA . THR A 1 165 ? 9.677 11.430 -0.122 1.00 90.88 165 THR A CA 1
ATOM 1247 C C . THR A 1 165 ? 8.315 11.005 0.425 1.00 90.88 165 THR A C 1
ATOM 1249 O O . THR A 1 165 ? 7.796 11.703 1.295 1.00 90.88 165 THR A O 1
ATOM 1252 N N . TRP A 1 166 ? 7.726 9.912 -0.066 1.00 93.38 166 TRP A N 1
ATOM 1253 C CA . TRP A 1 166 ? 6.424 9.437 0.394 1.00 93.38 166 TRP A CA 1
ATOM 1254 C C . TRP A 1 166 ? 6.494 8.082 1.079 1.00 93.38 166 TRP A C 1
ATOM 1256 O O . TRP A 1 166 ? 6.909 7.076 0.502 1.00 93.38 166 TRP A O 1
ATOM 1266 N N . ASP A 1 167 ? 5.949 8.048 2.287 1.00 93.88 167 ASP A N 1
ATOM 1267 C CA . ASP A 1 167 ? 5.686 6.827 3.034 1.00 93.88 167 ASP A CA 1
ATOM 1268 C C . ASP A 1 167 ? 4.224 6.393 2.916 1.00 93.88 167 ASP A C 1
ATOM 1270 O O . ASP A 1 167 ? 3.307 7.208 2.790 1.00 93.88 167 ASP A O 1
ATOM 1274 N N . SER A 1 168 ? 3.964 5.101 3.098 1.00 95.81 168 SER A N 1
ATOM 1275 C CA . SER A 1 168 ? 2.597 4.566 3.103 1.00 95.81 168 SER A CA 1
ATOM 1276 C C . SER A 1 168 ? 1.692 5.190 4.163 1.00 95.81 168 SER A C 1
ATOM 1278 O O . SER A 1 168 ? 0.513 5.444 3.908 1.00 95.81 168 SER A O 1
ATOM 1280 N N . THR A 1 169 ? 2.242 5.533 5.330 1.00 97.06 169 THR A N 1
ATOM 1281 C CA . THR A 1 169 ? 1.506 6.267 6.371 1.00 97.06 169 THR A CA 1
ATOM 1282 C C . THR A 1 169 ? 1.031 7.639 5.891 1.00 97.06 169 THR A C 1
ATOM 1284 O O . THR A 1 169 ? -0.065 8.068 6.251 1.00 97.06 169 THR A O 1
ATOM 1287 N N . GLU A 1 170 ? 1.810 8.322 5.056 1.00 97.44 170 GLU A N 1
ATOM 1288 C CA . GLU A 1 170 ? 1.485 9.628 4.482 1.00 97.44 170 GLU A CA 1
ATOM 1289 C C . GLU A 1 170 ? 0.492 9.502 3.330 1.00 97.44 170 GLU A C 1
ATOM 1291 O O . GLU A 1 170 ? -0.535 10.190 3.310 1.00 97.44 170 GLU A O 1
ATOM 1296 N N . VAL A 1 171 ? 0.757 8.571 2.406 1.00 97.56 171 VAL A N 1
ATOM 1297 C CA . VAL A 1 171 ? -0.114 8.291 1.260 1.00 97.56 171 VAL A CA 1
ATOM 1298 C C . VAL A 1 171 ? -1.518 7.937 1.740 1.00 97.56 171 VAL A C 1
ATOM 1300 O O . VAL A 1 171 ? -2.494 8.540 1.292 1.00 97.56 171 VAL A O 1
ATOM 1303 N N . PHE A 1 172 ? -1.637 7.030 2.714 1.00 98.62 172 PHE A N 1
ATOM 1304 C CA . PHE A 1 172 ? -2.935 6.631 3.252 1.00 98.62 172 PHE A CA 1
ATOM 1305 C C . PHE A 1 172 ? -3.608 7.734 4.059 1.00 98.62 172 PHE A C 1
ATOM 1307 O O . PHE A 1 172 ? -4.821 7.884 3.957 1.00 98.62 172 PHE A O 1
ATOM 1314 N N . ASN A 1 173 ? -2.859 8.540 4.820 1.00 98.62 173 ASN A N 1
ATOM 1315 C CA . ASN A 1 173 ? -3.419 9.708 5.506 1.00 98.62 173 ASN A CA 1
ATOM 1316 C C . ASN A 1 173 ? -3.920 10.791 4.526 1.00 98.62 173 ASN A C 1
ATOM 1318 O O . ASN A 1 173 ? -4.773 11.606 4.899 1.00 98.62 173 ASN A O 1
ATOM 1322 N N . GLY A 1 174 ? -3.426 10.787 3.284 1.00 97.94 174 GLY A N 1
ATOM 1323 C CA . GLY A 1 174 ? -3.728 11.772 2.247 1.00 97.94 174 GLY A CA 1
ATOM 1324 C C . GLY A 1 174 ? -2.942 13.075 2.402 1.00 97.94 174 GLY A C 1
ATOM 1325 O O . GLY A 1 174 ? -3.395 14.117 1.934 1.00 97.94 174 GLY A O 1
ATOM 1326 N N . TYR A 1 175 ? -1.812 13.045 3.113 1.00 97.56 175 TYR A N 1
ATOM 1327 C CA . TYR A 1 175 ? -0.916 14.186 3.289 1.00 97.56 175 TYR A CA 1
ATOM 1328 C C . TYR A 1 175 ? 0.488 13.724 3.700 1.00 97.56 175 TYR A C 1
ATOM 1330 O O . TYR A 1 175 ? 0.635 12.748 4.432 1.00 97.56 175 TYR A O 1
ATOM 1338 N N . ASN A 1 176 ? 1.504 14.478 3.292 1.00 96.38 176 ASN A N 1
ATOM 1339 C CA . ASN A 1 176 ? 2.885 14.327 3.736 1.00 96.38 176 ASN A CA 1
ATOM 1340 C C . ASN A 1 176 ? 3.065 14.915 5.148 1.00 96.38 176 ASN A C 1
ATOM 1342 O O . ASN A 1 176 ? 2.446 15.930 5.485 1.00 96.38 176 ASN A O 1
ATOM 1346 N N . ARG A 1 177 ? 3.911 14.308 5.985 1.00 96.00 177 ARG A N 1
ATOM 1347 C CA . ARG A 1 177 ? 4.217 14.739 7.360 1.00 96.00 177 ARG A CA 1
ATOM 1348 C C . ARG A 1 177 ? 4.760 16.167 7.409 1.00 96.00 177 ARG A C 1
ATOM 1350 O O . ARG A 1 177 ? 4.552 16.866 8.406 1.00 96.00 177 ARG A O 1
ATOM 1357 N N . SER A 1 178 ? 5.402 16.623 6.342 1.00 95.69 178 SER A N 1
ATOM 1358 C CA . SER A 1 178 ? 5.942 17.967 6.212 1.00 95.69 178 SER A CA 1
ATOM 1359 C C . SER A 1 178 ? 4.869 19.049 6.030 1.00 95.69 178 SER A C 1
ATOM 1361 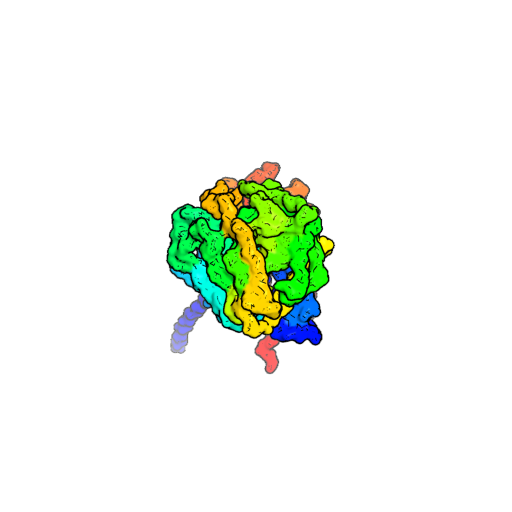O O . SER A 1 178 ? 3.810 18.859 5.431 1.00 95.69 178 SER A O 1
ATOM 1363 N N . THR A 1 179 ? 5.181 20.262 6.493 1.00 95.75 179 THR A N 1
ATOM 1364 C CA . THR A 1 179 ? 4.368 21.473 6.259 1.00 95.75 179 THR A CA 1
ATOM 1365 C C . THR A 1 179 ? 4.940 22.378 5.161 1.00 95.75 179 THR A C 1
ATOM 1367 O O . THR A 1 179 ? 4.425 23.477 4.915 1.00 95.75 179 THR A O 1
ATOM 1370 N N . LEU A 1 180 ? 6.014 21.944 4.492 1.00 95.81 180 LEU A N 1
ATOM 1371 C CA . LEU A 1 180 ? 6.709 22.741 3.485 1.00 95.81 180 LEU A CA 1
ATOM 1372 C C . LEU A 1 180 ? 5.824 23.063 2.280 1.00 95.81 180 LEU A C 1
ATOM 1374 O O . LEU A 1 180 ? 4.980 22.279 1.854 1.00 95.81 180 LEU A O 1
ATOM 1378 N N . SER A 1 181 ? 6.067 24.223 1.667 1.00 94.25 181 SER A N 1
ATOM 1379 C CA . SER A 1 181 ? 5.280 24.697 0.524 1.00 94.25 181 SER A CA 1
ATOM 1380 C C . SER A 1 181 ? 5.359 23.799 -0.710 1.00 94.25 181 SER A C 1
ATOM 1382 O O . SER A 1 181 ? 4.468 23.890 -1.544 1.00 94.25 181 SER A O 1
ATOM 1384 N N . GLN A 1 182 ? 6.391 22.955 -0.832 1.00 92.44 182 GLN A N 1
ATOM 1385 C CA . GLN A 1 182 ? 6.520 22.007 -1.945 1.00 92.44 182 GLN A CA 1
ATOM 1386 C C . GLN A 1 182 ? 5.383 20.974 -1.977 1.00 92.44 182 GLN A C 1
ATOM 1388 O O . GLN A 1 182 ? 5.002 20.532 -3.051 1.00 92.44 182 GLN A O 1
ATOM 1393 N N . PHE A 1 183 ? 4.780 20.664 -0.823 1.00 94.50 183 PHE A N 1
ATOM 1394 C CA . PHE A 1 183 ? 3.630 19.761 -0.734 1.00 94.50 183 PHE A CA 1
ATOM 1395 C C . PHE A 1 183 ? 2.287 20.476 -0.936 1.00 94.50 183 PHE A C 1
ATOM 1397 O O . PHE A 1 183 ? 1.237 19.845 -0.913 1.00 94.50 183 PHE A O 1
ATOM 1404 N N . ASN A 1 184 ? 2.283 21.788 -1.188 1.00 94.38 184 ASN A N 1
ATOM 1405 C CA . ASN A 1 184 ? 1.106 22.471 -1.722 1.00 94.38 184 ASN A CA 1
ATOM 1406 C C . ASN A 1 184 ? 1.141 22.424 -3.256 1.00 94.38 184 ASN A C 1
ATOM 1408 O O . ASN A 1 184 ? 1.441 23.419 -3.919 1.00 94.38 184 ASN A O 1
ATOM 1412 N N . VAL A 1 185 ? 0.887 21.234 -3.791 1.00 91.94 185 VAL A N 1
ATOM 1413 C CA . VAL A 1 185 ? 1.093 20.873 -5.199 1.00 91.94 185 VAL A CA 1
ATOM 1414 C C . VAL A 1 185 ? 0.049 21.527 -6.119 1.00 91.94 185 VAL A C 1
ATOM 1416 O O . VAL A 1 185 ? 0.345 21.923 -7.247 1.00 91.94 185 VAL A O 1
ATOM 1419 N N . GLY A 1 186 ? -1.184 21.697 -5.636 1.00 89.69 186 GLY A N 1
ATOM 1420 C CA . GLY A 1 186 ? -2.313 22.162 -6.441 1.00 89.69 186 GLY A CA 1
ATOM 1421 C C . GLY A 1 186 ? -2.740 21.138 -7.503 1.00 89.69 186 GLY A C 1
ATOM 1422 O O . GLY A 1 186 ? -2.425 19.953 -7.415 1.00 89.69 186 GLY A O 1
ATOM 1423 N N . GLY A 1 187 ? -3.504 21.581 -8.506 1.00 88.94 187 GLY A N 1
ATOM 1424 C CA . GLY A 1 187 ? -3.916 20.726 -9.628 1.00 88.94 187 GLY A CA 1
ATOM 1425 C C . GLY A 1 187 ? -4.656 19.457 -9.189 1.00 88.94 187 GLY A C 1
ATOM 1426 O O . GLY A 1 187 ? -5.605 19.534 -8.410 1.00 88.94 187 GLY A O 1
ATOM 1427 N N . SER A 1 188 ? -4.219 18.305 -9.707 1.00 90.44 188 SER A N 1
ATOM 1428 C CA . SER A 1 188 ? -4.791 16.983 -9.412 1.00 90.44 188 SER A CA 1
ATOM 1429 C C . SER A 1 188 ? -4.598 16.558 -7.952 1.00 90.44 188 SER A C 1
ATOM 1431 O O . SER A 1 188 ? -5.457 15.875 -7.401 1.00 90.44 188 SER A O 1
ATOM 1433 N N . TYR A 1 189 ? -3.523 17.007 -7.303 1.00 92.69 189 TYR A N 1
ATOM 1434 C CA . TYR A 1 189 ? -3.137 16.589 -5.953 1.00 92.69 189 TYR A CA 1
ATOM 1435 C C . TYR A 1 189 ? -3.686 17.501 -4.851 1.00 92.69 189 TYR A C 1
ATOM 1437 O O . TYR A 1 189 ? -4.114 17.027 -3.805 1.00 92.69 189 TYR A O 1
ATOM 1445 N N . GLY A 1 190 ? -3.743 18.810 -5.095 1.00 93.75 190 GLY A N 1
ATOM 1446 C CA . GLY A 1 190 ? -4.211 19.775 -4.100 1.00 93.75 190 GLY A CA 1
ATOM 1447 C C . GLY A 1 190 ? -3.155 20.095 -3.037 1.00 93.75 190 GLY A C 1
ATOM 1448 O O . GLY A 1 190 ? -1.970 20.211 -3.346 1.00 93.75 190 GLY A O 1
ATOM 1449 N N . ASP A 1 191 ? -3.598 20.326 -1.802 1.00 95.81 191 ASP A N 1
ATOM 1450 C CA . ASP A 1 191 ? -2.722 20.645 -0.670 1.00 95.81 191 ASP A CA 1
ATOM 1451 C C . ASP A 1 191 ? -2.451 19.383 0.150 1.00 95.81 191 ASP A C 1
ATOM 1453 O O . ASP A 1 191 ? -3.328 18.909 0.869 1.00 95.81 191 ASP A O 1
ATOM 1457 N N . LEU A 1 192 ? -1.238 18.851 0.023 1.00 96.19 192 LEU A N 1
ATOM 1458 C CA . LEU A 1 192 ? -0.784 17.621 0.666 1.00 96.19 192 LEU A CA 1
ATOM 1459 C C . LEU A 1 192 ? 0.048 17.892 1.926 1.00 96.19 192 LEU A C 1
ATOM 1461 O O . LEU A 1 192 ? 0.723 16.995 2.417 1.00 96.19 192 LEU A O 1
ATOM 1465 N N . ARG A 1 193 ? 0.058 19.121 2.447 1.00 97.31 193 ARG A N 1
ATOM 1466 C CA . ARG A 1 193 ? 0.800 19.446 3.673 1.00 97.31 193 ARG A CA 1
ATOM 1467 C C . ARG A 1 193 ? 0.121 18.863 4.903 1.00 97.31 193 ARG A C 1
ATOM 1469 O O . ARG A 1 193 ? -1.108 18.835 4.990 1.00 97.31 193 ARG A O 1
ATOM 1476 N N . ASN A 1 194 ? 0.926 18.530 5.907 1.00 97.56 194 ASN A N 1
ATOM 1477 C CA . ASN A 1 194 ? 0.425 18.118 7.209 1.00 97.56 194 ASN A CA 1
ATOM 1478 C C . ASN A 1 194 ? -0.554 19.162 7.779 1.00 97.56 194 ASN A C 1
ATOM 1480 O O . ASN A 1 194 ? -0.184 20.329 7.963 1.00 97.56 194 ASN A O 1
ATOM 1484 N N . PRO A 1 195 ? -1.802 18.767 8.090 1.00 97.38 195 PRO A N 1
ATOM 1485 C CA . PRO A 1 195 ? -2.827 19.685 8.570 1.00 97.38 195 PRO A CA 1
ATOM 1486 C C . PRO A 1 195 ? -2.563 20.195 9.996 1.00 97.38 195 PRO A C 1
ATOM 1488 O O . PRO A 1 195 ? -3.228 21.131 10.441 1.00 97.38 195 PRO A O 1
ATOM 1491 N N . GLY A 1 196 ? -1.639 19.576 10.742 1.00 97.12 196 GLY A N 1
ATOM 1492 C CA . GLY A 1 196 ? -1.290 19.957 12.114 1.00 97.12 196 GLY A CA 1
ATOM 1493 C C . GLY A 1 196 ? -2.392 19.688 13.146 1.00 97.12 196 GLY A C 1
ATOM 1494 O O . GLY A 1 196 ? -2.337 20.197 14.266 1.00 97.12 196 GLY A O 1
ATOM 1495 N N . VAL A 1 197 ? -3.419 18.921 12.771 1.00 97.75 197 VAL A N 1
ATOM 1496 C CA . VAL A 1 197 ? -4.536 18.521 13.634 1.00 97.75 197 VAL A CA 1
ATOM 1497 C C . VAL A 1 197 ? -4.912 17.069 13.366 1.00 97.75 197 VAL A C 1
ATOM 1499 O O . VAL A 1 197 ? -5.011 16.647 12.219 1.00 97.75 197 VAL A O 1
ATOM 1502 N N . ALA A 1 198 ? -5.186 16.308 14.426 1.00 97.94 198 ALA A N 1
ATOM 1503 C CA . ALA A 1 198 ? -5.439 14.869 14.330 1.00 97.94 198 ALA A CA 1
ATOM 1504 C C . ALA A 1 198 ? -6.658 14.491 13.471 1.00 97.94 198 ALA A C 1
ATOM 1506 O O . ALA A 1 198 ? -6.710 13.398 12.928 1.00 97.94 198 ALA A O 1
ATOM 1507 N N . THR A 1 199 ? -7.648 15.379 13.362 1.00 98.19 199 THR A N 1
ATOM 1508 C CA . THR A 1 199 ? -8.862 15.177 12.553 1.00 98.19 199 THR A CA 1
ATOM 1509 C C . THR A 1 199 ? -8.710 15.662 11.106 1.00 98.19 199 THR A C 1
ATOM 1511 O O . THR A 1 199 ? -9.700 15.724 10.380 1.00 98.19 199 THR A O 1
ATOM 1514 N N . GLY A 1 200 ? -7.516 16.113 10.713 1.00 97.69 200 GLY A N 1
ATOM 1515 C CA . GLY A 1 200 ? -7.204 16.533 9.349 1.00 97.69 200 GLY A CA 1
ATOM 1516 C C . GLY A 1 200 ? -6.668 15.380 8.501 1.00 97.69 200 GLY A C 1
ATOM 1517 O O . GLY A 1 200 ? -6.214 14.373 9.038 1.00 97.69 200 GLY A O 1
ATOM 1518 N N . GLY A 1 201 ? -6.695 15.561 7.181 1.00 97.94 201 GLY A N 1
ATOM 1519 C CA . GLY A 1 201 ? -6.324 14.526 6.216 1.00 97.94 201 GLY A CA 1
ATOM 1520 C C . GLY A 1 201 ? -7.501 13.655 5.798 1.00 97.94 201 GLY A C 1
ATOM 1521 O O . GLY A 1 201 ? -8.506 13.562 6.509 1.00 97.94 201 GLY A O 1
ATOM 1522 N N . TRP A 1 202 ? -7.364 13.027 4.635 1.00 98.62 202 TRP A N 1
ATOM 1523 C CA . TRP A 1 202 ? -8.419 12.238 4.007 1.00 98.62 202 TRP A CA 1
ATOM 1524 C C . TRP A 1 202 ? -8.865 11.073 4.898 1.00 98.62 202 TRP A C 1
ATOM 1526 O O . TRP A 1 202 ? -10.052 10.935 5.196 1.00 98.62 202 TRP A O 1
ATOM 1536 N N . LEU A 1 203 ? -7.914 10.297 5.429 1.00 98.56 203 LEU A N 1
ATOM 1537 C CA . LEU A 1 203 ? -8.241 9.101 6.210 1.00 98.56 203 LEU A CA 1
ATOM 1538 C C . LEU A 1 203 ? -8.990 9.424 7.504 1.00 98.56 203 LEU A C 1
ATOM 1540 O O . LEU A 1 203 ? -9.981 8.773 7.841 1.00 98.56 203 LEU A O 1
ATOM 1544 N N . ALA A 1 204 ? -8.558 10.472 8.210 1.00 98.69 204 ALA A N 1
ATOM 1545 C CA . ALA A 1 204 ? -9.201 10.897 9.446 1.00 98.69 204 ALA A CA 1
ATOM 1546 C C . ALA A 1 204 ? -10.615 11.434 9.189 1.00 98.69 204 ALA A C 1
ATOM 1548 O O . ALA A 1 204 ? -11.518 11.181 9.988 1.00 98.69 204 ALA A O 1
ATOM 1549 N N . GLN A 1 205 ? -10.820 12.149 8.081 1.00 98.56 205 GLN A N 1
ATOM 1550 C CA . GLN A 1 205 ? -12.126 12.681 7.697 1.00 98.56 205 GLN A CA 1
ATOM 1551 C C . GLN A 1 205 ? -13.091 11.558 7.314 1.00 98.56 205 GLN A C 1
ATOM 1553 O O . GLN A 1 205 ? -14.219 11.515 7.827 1.00 98.56 205 GLN A O 1
ATOM 1558 N N . GLU A 1 206 ? -12.633 10.603 6.505 1.00 98.38 206 GLU A N 1
ATOM 1559 C CA . GLU A 1 206 ? -13.504 9.540 6.020 1.00 98.38 206 GLU A CA 1
ATOM 1560 C C . GLU A 1 206 ? -13.746 8.437 7.038 1.00 98.38 206 GLU A C 1
ATOM 1562 O O . GLU A 1 206 ? -14.899 8.083 7.313 1.00 98.38 206 GLU A O 1
ATOM 1567 N N . PHE A 1 207 ? -12.695 7.970 7.701 1.00 98.81 207 PHE A N 1
ATOM 1568 C CA . PHE A 1 207 ? -12.751 6.789 8.556 1.00 98.81 207 PHE A CA 1
ATOM 1569 C C . PHE A 1 207 ? -12.631 7.091 10.051 1.00 98.81 207 PHE A C 1
ATOM 1571 O O . PHE A 1 207 ? -12.821 6.189 10.863 1.00 98.81 207 PHE A O 1
ATOM 1578 N N . GLY A 1 208 ? -12.359 8.338 10.454 1.00 98.75 208 GLY A N 1
ATOM 1579 C CA . GLY A 1 208 ? -12.185 8.671 11.874 1.00 98.75 208 GLY A CA 1
ATOM 1580 C C . GLY A 1 208 ? -10.933 8.039 12.489 1.00 98.75 208 GLY A C 1
ATOM 1581 O O . GLY A 1 208 ? -10.904 7.755 13.690 1.00 98.75 208 GLY A O 1
ATOM 1582 N N . ILE A 1 209 ? -9.919 7.779 11.664 1.00 98.88 209 ILE A N 1
ATOM 1583 C CA . ILE A 1 209 ? -8.656 7.152 12.048 1.00 98.88 209 ILE A CA 1
ATOM 1584 C C . ILE A 1 209 ? -7.522 7.663 11.156 1.00 98.88 209 ILE A C 1
ATOM 1586 O O . ILE A 1 209 ? -7.755 8.029 10.008 1.00 98.88 209 ILE A O 1
ATOM 1590 N N . ARG A 1 210 ? -6.301 7.696 11.687 1.00 98.75 210 ARG A N 1
ATOM 1591 C CA . ARG A 1 210 ? -5.082 8.027 10.937 1.00 98.75 210 ARG A CA 1
ATOM 1592 C C . ARG A 1 210 ? -3.949 7.073 11.283 1.00 98.75 210 ARG A C 1
ATOM 1594 O O . ARG A 1 210 ? -3.886 6.607 12.423 1.00 98.75 210 ARG A O 1
ATOM 1601 N N . PHE A 1 211 ? -3.042 6.837 10.342 1.00 98.75 211 PHE A N 1
ATOM 1602 C CA . PHE A 1 211 ? -1.735 6.272 10.665 1.00 98.75 211 PHE A CA 1
ATOM 1603 C C . PHE A 1 211 ? -0.900 7.320 11.402 1.00 98.75 211 PHE A C 1
ATOM 1605 O O . PHE A 1 211 ? -0.975 8.521 11.112 1.00 98.75 211 PHE A O 1
ATOM 1612 N N . ARG A 1 212 ? -0.128 6.871 12.388 1.00 98.44 212 ARG A N 1
ATOM 1613 C CA . ARG A 1 212 ? 0.913 7.684 13.014 1.00 98.44 212 ARG A CA 1
ATOM 1614 C C . ARG A 1 212 ? 2.207 7.594 12.220 1.00 98.44 212 ARG A C 1
ATOM 1616 O O . ARG A 1 212 ? 2.351 6.735 11.361 1.00 98.44 212 ARG A O 1
ATOM 1623 N N . PHE A 1 213 ? 3.150 8.465 12.562 1.00 97.38 213 PHE A N 1
ATOM 1624 C CA . PHE A 1 213 ? 4.477 8.509 11.948 1.00 97.38 213 PHE A CA 1
ATOM 1625 C C . PHE A 1 213 ? 5.581 7.882 12.818 1.00 97.38 213 PHE A C 1
ATOM 1627 O O . PHE A 1 213 ? 6.739 8.296 12.764 1.00 97.38 213 PHE A O 1
ATOM 1634 N N . ASN A 1 214 ? 5.211 6.920 13.665 1.00 97.38 214 ASN A N 1
ATOM 1635 C CA . ASN A 1 214 ? 6.141 6.183 14.515 1.00 97.38 214 ASN A CA 1
ATOM 1636 C C . ASN A 1 214 ? 6.726 4.955 13.802 1.00 97.38 214 ASN A C 1
ATOM 1638 O O . ASN A 1 214 ? 6.305 4.599 12.704 1.00 97.38 214 ASN A O 1
ATOM 1642 N N . ALA A 1 215 ? 7.720 4.340 14.445 1.00 97.25 215 ALA A N 1
ATOM 1643 C CA . ALA A 1 215 ? 8.393 3.136 13.973 1.00 97.25 215 ALA A CA 1
ATOM 1644 C C . ALA A 1 215 ? 8.818 2.293 15.186 1.00 97.25 215 ALA A C 1
ATOM 1646 O O . ALA A 1 215 ? 9.712 2.681 15.958 1.00 97.25 215 ALA A O 1
ATOM 1647 N N . ILE A 1 216 ? 8.134 1.173 15.398 1.00 97.75 216 ILE A N 1
ATOM 1648 C CA . ILE A 1 216 ? 8.168 0.398 16.638 1.00 97.75 216 ILE A CA 1
ATOM 1649 C C . ILE A 1 216 ? 8.573 -1.048 16.341 1.00 97.75 216 ILE A C 1
ATOM 1651 O O . ILE A 1 216 ? 8.092 -1.680 15.414 1.00 97.75 216 ILE A O 1
ATOM 1655 N N . ASP A 1 217 ? 9.427 -1.602 17.197 1.00 96.31 217 ASP A N 1
ATOM 1656 C CA . ASP A 1 217 ? 9.750 -3.021 17.240 1.00 96.31 217 ASP A CA 1
ATOM 1657 C C . ASP A 1 217 ? 9.045 -3.715 18.394 1.00 96.31 217 ASP A C 1
ATOM 1659 O O . ASP A 1 217 ? 9.201 -3.348 19.568 1.00 96.31 217 ASP A O 1
ATOM 1663 N N . TRP A 1 218 ? 8.359 -4.807 18.066 1.00 94.81 218 TRP A N 1
ATOM 1664 C CA . TRP A 1 218 ? 7.878 -5.766 19.045 1.00 94.81 218 TRP A CA 1
ATOM 1665 C C . TRP A 1 218 ? 7.660 -7.158 18.435 1.00 94.81 218 TRP A C 1
ATOM 1667 O O . TRP A 1 218 ? 6.540 -7.628 18.238 1.00 94.81 218 TRP A O 1
ATOM 1677 N N . HIS A 1 219 ? 8.760 -7.873 18.201 1.00 91.94 219 HIS A N 1
ATOM 1678 C CA . HIS A 1 219 ? 8.745 -9.184 17.540 1.00 91.94 219 HIS A CA 1
ATOM 1679 C C . HIS A 1 219 ? 8.062 -10.294 18.363 1.00 91.94 219 HIS A C 1
ATOM 1681 O O . HIS A 1 219 ? 7.727 -11.346 17.841 1.00 91.94 219 HIS A O 1
ATOM 1687 N N . SER A 1 220 ? 7.842 -10.096 19.670 1.00 91.38 220 SER A N 1
ATOM 1688 C CA . SER A 1 220 ? 7.036 -11.041 20.472 1.00 91.38 220 SER A CA 1
ATOM 1689 C C . SER A 1 220 ? 5.530 -10.924 20.205 1.00 91.38 220 SER A C 1
ATOM 1691 O O . SER A 1 220 ? 4.764 -11.772 20.660 1.00 91.38 220 SER A O 1
ATOM 1693 N N . GLY A 1 221 ? 5.122 -9.880 19.486 1.00 93.06 221 GLY A N 1
ATOM 1694 C CA . GLY A 1 221 ? 3.754 -9.612 19.089 1.00 93.06 221 GLY A CA 1
ATOM 1695 C C . GLY A 1 221 ? 2.951 -8.827 20.118 1.00 93.06 221 GLY A C 1
ATOM 1696 O O . GLY A 1 221 ? 2.995 -9.090 21.322 1.00 93.06 221 GLY A O 1
ATOM 1697 N N . ALA A 1 222 ? 2.215 -7.826 19.640 1.00 95.44 222 ALA A N 1
ATOM 1698 C CA . ALA A 1 222 ? 1.319 -7.013 20.444 1.00 95.44 222 ALA A CA 1
ATOM 1699 C C . ALA A 1 222 ? 0.205 -7.913 20.993 1.00 95.44 222 ALA A C 1
ATOM 1701 O O . ALA A 1 222 ? -0.572 -8.492 20.234 1.00 95.44 222 ALA A O 1
ATOM 1702 N N . SER A 1 223 ? 0.160 -8.074 22.315 1.00 95.44 223 SER A N 1
ATOM 1703 C CA . SER A 1 223 ? -0.679 -9.075 22.984 1.00 95.44 223 SER A CA 1
ATOM 1704 C C . SER A 1 223 ? -1.996 -8.512 23.521 1.00 95.44 223 SER A C 1
ATOM 1706 O O . SER A 1 223 ? -2.840 -9.262 24.017 1.00 95.44 223 SER A O 1
ATOM 1708 N N . GLY A 1 224 ? -2.204 -7.197 23.419 1.00 96.50 224 GLY A N 1
ATOM 1709 C CA . GLY A 1 224 ? -3.462 -6.535 23.750 1.00 96.50 224 GLY A CA 1
ATOM 1710 C C . GLY A 1 224 ? -4.513 -6.764 22.669 1.00 96.50 224 GLY A C 1
ATOM 1711 O O . GLY A 1 224 ? -4.802 -5.862 21.893 1.00 96.50 224 GLY A O 1
ATOM 1712 N N . ILE A 1 225 ? -5.071 -7.972 22.612 1.00 96.50 225 ILE A N 1
ATOM 1713 C CA . ILE A 1 225 ? -6.117 -8.349 21.656 1.00 96.50 225 ILE A CA 1
ATOM 1714 C C . ILE A 1 225 ? -7.492 -8.074 22.266 1.00 96.50 225 ILE A C 1
ATOM 1716 O O . ILE A 1 225 ? -7.843 -8.637 23.308 1.00 96.50 225 ILE A O 1
ATOM 1720 N N . GLU A 1 226 ? -8.288 -7.229 21.613 1.00 97.25 226 GLU A N 1
ATOM 1721 C CA . GLU A 1 226 ? -9.642 -6.926 22.071 1.00 97.25 226 GLU A CA 1
ATOM 1722 C C . GLU A 1 226 ? -10.542 -8.172 22.012 1.00 97.25 226 GLU A C 1
ATOM 1724 O O . GLU A 1 226 ? -10.441 -8.969 21.072 1.00 97.25 226 GLU A O 1
ATOM 1729 N N . PRO A 1 227 ? -11.459 -8.384 22.975 1.00 96.56 227 PRO A N 1
ATOM 1730 C CA . PRO A 1 227 ? -12.338 -9.547 22.953 1.00 96.56 227 PRO A CA 1
ATOM 1731 C C . PRO A 1 227 ? -13.230 -9.552 21.709 1.00 96.56 227 PRO A C 1
ATOM 1733 O O . PRO A 1 227 ? -13.923 -8.572 21.451 1.00 96.56 227 PRO A O 1
ATOM 1736 N N . ALA A 1 228 ? -13.312 -10.686 21.004 1.00 96.62 228 ALA A N 1
ATOM 1737 C CA . ALA A 1 228 ? -14.056 -10.823 19.744 1.00 96.62 228 ALA A CA 1
ATOM 1738 C C . ALA A 1 228 ? -15.498 -10.283 19.801 1.00 96.62 228 ALA A C 1
ATOM 1740 O O . ALA A 1 228 ? -15.984 -9.690 18.843 1.00 96.62 228 ALA A O 1
ATOM 1741 N N . SER A 1 229 ? -16.173 -10.399 20.949 1.00 94.38 229 SER A N 1
ATOM 1742 C CA . SER A 1 229 ? -17.524 -9.860 21.164 1.00 94.38 229 SER A CA 1
ATOM 1743 C C . SER A 1 229 ? -17.634 -8.327 21.121 1.00 94.38 229 SER A C 1
ATOM 1745 O O . SER A 1 229 ? -18.745 -7.814 21.073 1.00 94.38 229 SER A O 1
ATOM 1747 N N . GLN A 1 230 ? -16.523 -7.593 21.213 1.00 94.69 230 GLN A N 1
ATOM 1748 C CA . GLN A 1 230 ? -16.475 -6.123 21.152 1.00 94.69 230 GLN A CA 1
ATOM 1749 C C . GLN A 1 230 ? -16.051 -5.603 19.770 1.00 94.69 230 GLN A C 1
ATOM 1751 O O . GLN A 1 230 ? -16.275 -4.435 19.435 1.00 94.69 230 GLN A O 1
ATOM 1756 N N . VAL A 1 231 ? -15.468 -6.484 18.959 1.00 96.62 231 VAL A N 1
ATOM 1757 C CA . VAL A 1 231 ? -14.815 -6.148 17.693 1.00 96.62 231 VAL A CA 1
ATOM 1758 C C . VAL A 1 231 ? -15.326 -7.012 16.544 1.00 96.62 231 VAL A C 1
ATOM 1760 O O . VAL A 1 231 ? -14.563 -7.563 15.762 1.00 96.62 231 VAL A O 1
ATOM 1763 N N . GLU A 1 232 ? -16.651 -7.143 16.459 1.00 97.25 232 GLU A N 1
ATOM 1764 C CA . GLU A 1 232 ? -17.345 -7.774 15.323 1.00 97.25 232 GLU A CA 1
ATOM 1765 C C . GLU A 1 232 ? -16.909 -9.232 15.043 1.00 97.25 232 GLU A C 1
ATOM 1767 O O . GLU A 1 232 ? -17.046 -9.739 13.936 1.00 97.25 232 GLU A O 1
ATOM 1772 N N . GLY A 1 233 ? -16.374 -9.932 16.050 1.00 97.00 233 GLY A N 1
ATOM 1773 C CA . GLY A 1 233 ? -15.878 -11.307 15.931 1.00 97.00 233 GLY A CA 1
ATOM 1774 C C . GLY A 1 233 ? -14.447 -11.444 15.393 1.00 97.00 233 GLY A C 1
ATOM 1775 O O . GLY A 1 233 ? -13.914 -12.556 15.403 1.00 97.00 233 GLY A O 1
ATOM 1776 N N . LEU A 1 234 ? -13.808 -10.344 14.984 1.00 97.38 234 LEU A N 1
ATOM 1777 C CA . LEU A 1 234 ? -12.570 -10.330 14.191 1.00 97.38 234 LEU A CA 1
ATOM 1778 C C . LEU A 1 234 ? -11.344 -10.923 14.886 1.00 97.38 234 LEU A C 1
ATOM 1780 O O . LEU A 1 234 ? -10.440 -11.425 14.227 1.00 97.38 234 LEU A O 1
ATOM 1784 N N . THR A 1 235 ? -11.308 -10.904 16.215 1.00 96.88 235 THR A N 1
ATOM 1785 C CA . THR A 1 235 ? -10.176 -11.426 16.994 1.00 96.88 235 THR A CA 1
ATOM 1786 C C . THR A 1 235 ? -10.343 -12.895 17.396 1.00 96.88 235 THR A C 1
ATOM 1788 O O . THR A 1 235 ? -9.589 -13.425 18.213 1.00 96.88 235 THR A O 1
ATOM 1791 N N . THR A 1 236 ? -11.324 -13.599 16.823 1.00 95.81 236 THR A N 1
ATOM 1792 C CA . THR A 1 236 ? -11.503 -15.036 17.060 1.00 95.81 236 THR A CA 1
ATOM 1793 C C . THR A 1 236 ? -10.288 -15.817 16.557 1.00 95.81 236 THR A C 1
ATOM 1795 O O . THR A 1 236 ? -9.968 -15.783 15.373 1.00 95.81 236 THR A O 1
ATOM 1798 N N . GLY A 1 237 ? -9.623 -16.544 17.463 1.00 93.69 237 GLY A N 1
ATOM 1799 C CA . GLY A 1 237 ? -8.435 -17.344 17.139 1.00 93.69 237 GLY A CA 1
ATOM 1800 C C . GLY A 1 237 ? -7.150 -16.529 16.954 1.00 93.69 237 GLY A C 1
ATOM 1801 O O . GLY A 1 237 ? -6.127 -17.093 16.571 1.00 93.69 237 GLY A O 1
ATOM 1802 N N . VAL A 1 238 ? -7.182 -15.226 17.237 1.00 95.00 238 VAL A N 1
ATOM 1803 C CA . VAL A 1 238 ? -6.044 -14.323 17.045 1.00 95.00 238 VAL A CA 1
ATOM 1804 C C . VAL A 1 238 ? -5.145 -14.330 18.283 1.00 95.00 238 VAL A C 1
ATOM 1806 O O . VAL A 1 238 ? -5.627 -14.287 19.417 1.00 95.00 238 VAL A O 1
ATOM 1809 N N . GLY A 1 239 ? -3.838 -14.445 18.050 1.00 93.31 239 GLY A N 1
ATOM 1810 C CA . GLY A 1 239 ? -2.792 -14.376 19.066 1.00 93.31 239 GLY A CA 1
ATOM 1811 C C . GLY A 1 239 ? -2.065 -13.028 19.033 1.00 93.31 239 GLY A C 1
ATOM 1812 O O . GLY A 1 239 ? -2.544 -12.093 18.395 1.00 93.31 239 GLY A O 1
ATOM 1813 N N . PRO A 1 240 ? -0.927 -12.907 19.737 1.00 94.31 240 PRO A N 1
ATOM 1814 C CA . PRO A 1 240 ? -0.094 -11.711 19.668 1.00 94.31 240 PRO A CA 1
ATOM 1815 C C . PRO A 1 240 ? 0.393 -11.441 18.240 1.00 94.31 240 PRO A C 1
ATOM 1817 O O . PRO A 1 240 ? 0.959 -12.333 17.626 1.00 94.31 240 PRO A O 1
ATOM 1820 N N . VAL A 1 241 ? 0.221 -10.227 17.719 1.00 94.75 241 VAL A N 1
ATOM 1821 C CA . VAL A 1 241 ? 0.577 -9.906 16.321 1.00 94.75 241 VAL A CA 1
ATOM 1822 C C . VAL A 1 241 ? 1.932 -9.213 16.277 1.00 94.75 241 VAL A C 1
ATOM 1824 O O . VAL A 1 241 ? 2.082 -8.154 16.887 1.00 94.75 241 VAL A O 1
ATOM 1827 N N . LEU A 1 242 ? 2.910 -9.828 15.607 1.00 93.06 242 LEU A N 1
ATOM 1828 C CA . LEU A 1 242 ? 4.271 -9.307 15.440 1.00 93.06 242 LEU A CA 1
ATOM 1829 C C . LEU A 1 242 ? 4.269 -7.870 14.902 1.00 93.06 242 LEU A C 1
ATOM 1831 O O . LEU A 1 242 ? 3.394 -7.509 14.130 1.00 93.06 242 LEU A O 1
ATOM 1835 N N . MET A 1 243 ? 5.260 -7.081 15.310 1.00 93.50 243 MET A N 1
ATOM 1836 C CA . MET A 1 243 ? 5.621 -5.826 14.661 1.00 93.50 243 MET A CA 1
ATOM 1837 C C . MET A 1 243 ? 7.148 -5.748 14.512 1.00 93.50 243 MET A C 1
ATOM 1839 O O . MET A 1 243 ? 7.878 -5.926 15.500 1.00 93.50 243 MET A O 1
ATOM 1843 N N . ALA A 1 244 ? 7.616 -5.498 13.295 1.00 93.31 244 ALA A N 1
ATOM 1844 C CA . ALA A 1 244 ? 9.008 -5.339 12.904 1.00 93.31 244 ALA A CA 1
ATOM 1845 C C . ALA A 1 244 ? 9.170 -3.993 12.190 1.00 93.31 244 ALA A C 1
ATOM 1847 O O . ALA A 1 244 ? 9.039 -3.876 10.981 1.00 93.31 244 ALA A O 1
ATOM 1848 N N . GLY A 1 245 ? 9.455 -2.955 12.968 1.00 93.88 245 GLY A N 1
ATOM 1849 C CA . GLY A 1 245 ? 9.620 -1.607 12.450 1.00 93.88 245 GLY A CA 1
ATOM 1850 C C . GLY A 1 245 ? 8.336 -0.798 12.306 1.00 93.88 245 GLY A C 1
ATOM 1851 O O . GLY A 1 245 ? 8.475 0.411 12.335 1.00 93.88 245 GLY A O 1
ATOM 1852 N N . GLY A 1 246 ? 7.136 -1.386 12.249 1.00 95.94 246 GLY A N 1
ATOM 1853 C CA . GLY A 1 246 ? 5.902 -0.706 11.828 1.00 95.94 246 GLY A CA 1
ATOM 1854 C C . GLY A 1 246 ? 5.354 0.465 12.666 1.00 95.94 246 GLY A C 1
ATOM 1855 O O . GLY A 1 246 ? 5.806 0.800 13.766 1.00 95.94 246 GLY A O 1
ATOM 1856 N N . ALA A 1 247 ? 4.307 1.085 12.123 1.00 98.06 247 ALA A N 1
ATOM 1857 C CA . ALA A 1 247 ? 3.542 2.172 12.720 1.00 98.06 247 ALA A CA 1
ATOM 1858 C C . ALA A 1 247 ? 2.331 1.679 13.537 1.00 98.06 247 ALA A C 1
ATOM 1860 O O . ALA A 1 247 ? 1.860 0.545 13.451 1.00 98.06 247 ALA A O 1
ATOM 1861 N N . THR A 1 248 ? 1.758 2.583 14.326 1.00 98.62 248 THR A N 1
ATOM 1862 C CA . THR A 1 248 ? 0.428 2.411 14.942 1.00 98.62 248 THR A CA 1
ATOM 1863 C C . THR A 1 248 ? -0.560 3.423 14.371 1.00 98.62 248 THR A C 1
ATOM 1865 O O . THR A 1 248 ? -0.220 4.291 13.570 1.00 98.62 248 THR A O 1
ATOM 1868 N N . LEU A 1 249 ? -1.817 3.323 14.789 1.00 98.81 249 LEU A N 1
ATOM 1869 C CA . LEU A 1 249 ? -2.906 4.191 14.373 1.00 98.81 249 LEU A CA 1
ATOM 1870 C C . LEU A 1 249 ? -3.416 5.051 15.529 1.00 98.81 249 LEU A C 1
ATOM 1872 O O . LEU A 1 249 ? -3.253 4.738 16.709 1.00 98.81 249 LEU A O 1
ATOM 1876 N N . ALA A 1 250 ? -4.115 6.128 15.189 1.00 98.81 250 ALA A N 1
ATOM 1877 C CA . ALA A 1 250 ? -4.843 6.957 16.133 1.00 98.81 250 ALA A CA 1
ATOM 1878 C C . ALA A 1 250 ? -6.321 7.058 15.747 1.00 98.81 250 ALA A C 1
ATOM 1880 O O . ALA A 1 250 ? -6.657 7.561 14.677 1.00 98.81 250 ALA A O 1
ATOM 1881 N N . ILE A 1 251 ? -7.209 6.622 16.645 1.00 98.88 251 ILE A N 1
ATOM 1882 C CA . ILE A 1 251 ? -8.661 6.757 16.493 1.00 98.88 251 ILE A CA 1
ATOM 1883 C C . ILE A 1 251 ? -9.063 8.170 16.904 1.00 98.88 251 ILE A C 1
ATOM 1885 O O . ILE A 1 251 ? -8.879 8.564 18.060 1.00 98.88 251 ILE A O 1
ATOM 1889 N N . THR A 1 252 ? -9.639 8.910 15.961 1.00 98.75 252 THR A N 1
ATOM 1890 C CA . THR A 1 252 ? -10.072 10.304 16.122 1.00 98.75 252 THR A CA 1
ATOM 1891 C C . THR A 1 252 ? -11.588 10.415 16.283 1.00 98.75 252 THR A C 1
ATOM 1893 O O . THR A 1 252 ? -12.052 11.313 16.985 1.00 98.75 252 THR A O 1
ATOM 1896 N N . ASP A 1 253 ? -12.353 9.468 15.727 1.00 98.69 253 ASP A N 1
ATOM 1897 C CA . ASP A 1 253 ? -13.789 9.305 15.972 1.00 98.69 253 ASP A CA 1
ATOM 1898 C C . ASP A 1 253 ? -14.124 7.842 16.333 1.00 98.69 253 ASP A C 1
ATOM 1900 O O . ASP A 1 253 ? -14.188 6.979 15.452 1.00 98.69 253 ASP A O 1
ATOM 1904 N N . PRO A 1 254 ? -14.392 7.537 17.617 1.00 98.38 254 PRO A N 1
ATOM 1905 C CA . PRO A 1 254 ? -14.709 6.180 18.058 1.00 98.38 254 PRO A CA 1
ATOM 1906 C C . PRO A 1 254 ? -16.066 5.659 17.559 1.00 98.38 254 PRO A C 1
ATOM 1908 O O . PRO A 1 254 ? -16.337 4.465 17.680 1.00 98.38 254 PRO A O 1
ATOM 1911 N N . ASN A 1 255 ? -16.935 6.516 17.007 1.00 98.50 255 ASN A N 1
ATOM 1912 C CA . ASN A 1 255 ? -18.158 6.050 16.350 1.00 98.50 255 ASN A CA 1
ATOM 1913 C C . ASN A 1 255 ? -17.882 5.554 14.928 1.00 98.50 255 ASN A C 1
ATOM 1915 O O . ASN A 1 255 ? -18.674 4.774 14.402 1.00 98.50 255 ASN A O 1
ATOM 1919 N N . LYS A 1 256 ? -16.784 5.983 14.298 1.00 98.56 256 LYS A N 1
ATOM 1920 C CA . LYS A 1 256 ? -16.374 5.496 12.977 1.00 98.56 256 LYS A CA 1
ATOM 1921 C C . LYS A 1 256 ? -15.363 4.362 13.063 1.00 98.56 256 LYS A C 1
ATOM 1923 O O . LYS A 1 256 ? -15.496 3.418 12.292 1.00 98.56 256 LYS A O 1
ATOM 1928 N N . ALA A 1 257 ? -14.415 4.414 14.000 1.00 98.75 257 ALA A N 1
ATOM 1929 C CA . ALA A 1 257 ? -13.314 3.456 14.090 1.00 98.75 257 ALA A CA 1
ATOM 1930 C C . ALA A 1 257 ? -13.176 2.785 15.465 1.00 98.75 257 ALA A C 1
ATOM 1932 O O . ALA A 1 257 ? -13.521 3.352 16.504 1.00 98.75 257 ALA A O 1
ATOM 1933 N N . LYS A 1 258 ? -12.634 1.563 15.470 1.00 97.62 258 LYS A N 1
ATOM 1934 C CA . LYS A 1 258 ? -12.287 0.809 16.683 1.00 97.62 258 LYS A CA 1
ATOM 1935 C C . LYS A 1 258 ? -10.979 0.038 16.514 1.00 97.62 258 LYS A C 1
ATOM 1937 O O . LYS A 1 258 ? -10.669 -0.447 15.429 1.00 97.62 258 LYS A O 1
ATOM 1942 N N . GLY A 1 259 ? -10.222 -0.053 17.604 1.00 98.50 259 GLY A N 1
ATOM 1943 C CA . GLY A 1 259 ? -8.969 -0.798 17.673 1.00 98.50 259 GLY A CA 1
ATOM 1944 C C . GLY A 1 259 ? -9.231 -2.281 17.899 1.00 98.50 259 GLY A C 1
ATOM 1945 O O . GLY A 1 259 ? -10.237 -2.642 18.509 1.00 98.50 259 GLY A O 1
ATOM 1946 N N . LEU A 1 260 ? -8.347 -3.123 17.374 1.00 98.38 260 LEU A N 1
ATOM 1947 C CA . LEU A 1 260 ? -8.393 -4.581 17.500 1.00 98.38 260 LEU A CA 1
ATOM 1948 C C . LEU A 1 260 ? -7.211 -5.115 18.306 1.00 98.38 260 LEU A C 1
ATOM 1950 O O . LEU A 1 260 ? -7.373 -6.000 19.144 1.00 98.38 260 LEU A O 1
ATOM 1954 N N . VAL A 1 261 ? -6.023 -4.588 18.014 1.00 97.81 261 VAL A N 1
ATOM 1955 C CA . VAL A 1 261 ? -4.746 -5.040 18.566 1.00 97.81 261 VAL A CA 1
ATOM 1956 C C . VAL A 1 261 ? -4.009 -3.831 19.116 1.00 97.81 261 VAL A C 1
ATOM 1958 O O . VAL A 1 261 ? -3.898 -2.815 18.437 1.00 97.81 261 VAL A O 1
ATOM 1961 N N . HIS A 1 262 ? -3.506 -3.944 20.337 1.00 97.38 262 HIS A N 1
ATOM 1962 C CA . HIS A 1 262 ? -2.801 -2.909 21.081 1.00 97.38 262 HIS A CA 1
ATOM 1963 C C . HIS A 1 262 ? -1.592 -3.510 21.799 1.00 97.38 262 HIS A C 1
ATOM 1965 O O . HIS A 1 262 ? -1.541 -4.714 22.056 1.00 97.38 262 HIS A O 1
ATOM 1971 N N . PHE A 1 263 ? -0.663 -2.661 22.230 1.00 97.38 263 PHE A N 1
ATOM 1972 C CA . PHE A 1 263 ? 0.330 -3.075 23.216 1.00 97.38 263 PHE A CA 1
ATOM 1973 C C . PHE A 1 263 ? -0.323 -3.187 24.595 1.00 97.38 263 PHE A C 1
ATOM 1975 O O . PHE A 1 263 ? -0.871 -2.216 25.129 1.00 97.38 263 PHE A O 1
ATOM 1982 N N . SER A 1 264 ? -0.278 -4.381 25.179 1.00 95.88 264 SER A N 1
ATOM 1983 C CA . SER A 1 264 ? -0.732 -4.618 26.546 1.00 95.88 264 SER A CA 1
ATOM 1984 C C . SER A 1 264 ? 0.257 -4.040 27.564 1.00 95.88 264 SER A C 1
ATOM 1986 O O . SER A 1 264 ? 1.375 -3.650 27.239 1.00 95.88 264 SER A O 1
ATOM 1988 N N . THR A 1 265 ? -0.125 -4.017 28.841 1.00 94.56 265 THR A N 1
ATOM 1989 C CA . THR A 1 265 ? 0.782 -3.602 29.926 1.00 94.56 265 THR A CA 1
ATOM 1990 C C . THR A 1 265 ? 1.905 -4.603 30.210 1.00 94.56 265 THR A C 1
ATOM 1992 O O . THR A 1 265 ? 2.829 -4.271 30.951 1.00 94.56 265 THR A O 1
ATOM 1995 N N . SER A 1 266 ? 1.817 -5.824 29.671 1.00 94.00 266 SER A N 1
ATOM 1996 C CA . SER A 1 266 ? 2.887 -6.826 29.721 1.00 94.00 266 SER A CA 1
ATOM 1997 C C . SER A 1 266 ? 3.816 -6.782 28.511 1.00 94.00 266 SER A C 1
ATOM 1999 O O . SER A 1 266 ? 4.879 -7.400 28.563 1.00 94.00 266 SER A O 1
ATOM 2001 N N . ASP A 1 267 ? 3.436 -6.069 27.451 1.00 96.56 267 ASP A N 1
ATOM 2002 C CA . ASP A 1 267 ? 4.309 -5.850 26.304 1.00 96.56 267 ASP A CA 1
ATOM 2003 C C . ASP A 1 267 ? 5.364 -4.791 26.640 1.00 96.56 267 ASP A C 1
ATOM 2005 O O . ASP A 1 267 ? 5.148 -3.899 27.464 1.00 96.56 267 ASP A O 1
ATOM 2009 N N . SER A 1 268 ? 6.518 -4.884 25.985 1.00 96.00 268 SER A N 1
ATOM 2010 C CA . SER A 1 268 ? 7.609 -3.922 26.135 1.00 96.00 268 SER A CA 1
ATOM 2011 C C . SER A 1 268 ? 8.105 -3.468 24.760 1.00 96.00 268 SER A C 1
ATOM 2013 O O . SER A 1 268 ? 9.286 -3.674 24.461 1.00 96.00 268 SER A O 1
ATOM 2015 N N . PRO A 1 269 ? 7.225 -2.878 23.922 1.00 96.50 269 PRO A N 1
ATOM 2016 C CA . PRO A 1 269 ? 7.620 -2.381 22.612 1.00 96.50 269 PRO A CA 1
ATOM 2017 C C . PRO A 1 269 ? 8.751 -1.364 22.755 1.00 96.50 269 PRO A C 1
ATOM 2019 O O . PRO A 1 269 ? 8.841 -0.639 23.752 1.00 96.50 269 PRO A O 1
ATOM 2022 N N . SER A 1 270 ? 9.610 -1.304 21.750 1.00 96.81 270 SER A N 1
ATOM 2023 C CA . SER A 1 270 ? 10.719 -0.359 21.702 1.00 96.81 270 SER A CA 1
ATOM 2024 C C . SER A 1 270 ? 10.733 0.382 20.382 1.00 96.81 270 SER A C 1
ATOM 2026 O O . SER A 1 270 ? 10.230 -0.105 19.381 1.00 96.81 270 SER A O 1
ATOM 2028 N N . ARG A 1 271 ? 11.361 1.552 20.370 1.00 97.12 271 ARG A N 1
ATOM 2029 C CA . ARG A 1 271 ? 11.736 2.247 19.141 1.00 97.12 271 ARG A CA 1
ATOM 2030 C C . ARG A 1 271 ? 12.510 1.310 18.203 1.00 97.12 271 ARG A C 1
ATOM 2032 O O . ARG A 1 271 ? 13.498 0.719 18.645 1.00 97.12 271 ARG A O 1
ATOM 2039 N N . TRP A 1 272 ? 12.133 1.269 16.927 1.00 97.00 272 TRP A N 1
ATOM 2040 C CA . TRP A 1 272 ? 12.939 0.632 15.885 1.00 97.00 272 TRP A CA 1
ATOM 2041 C C . TRP A 1 272 ? 14.272 1.365 15.703 1.00 97.00 272 TRP A C 1
ATOM 2043 O O . TRP A 1 272 ? 14.354 2.596 15.795 1.00 97.00 272 TRP A O 1
ATOM 2053 N N . THR A 1 273 ? 15.361 0.638 15.455 1.00 95.38 273 THR A N 1
ATOM 2054 C CA . THR A 1 273 ? 16.710 1.235 15.439 1.00 95.38 273 THR A CA 1
ATOM 2055 C C . THR A 1 273 ? 16.871 2.337 14.392 1.00 95.38 273 THR A C 1
ATOM 2057 O O . THR A 1 273 ? 17.625 3.283 14.632 1.00 95.38 273 THR A O 1
ATOM 2060 N N . HIS A 1 274 ? 16.120 2.260 13.294 1.00 92.50 274 HIS A N 1
ATOM 2061 C CA . HIS A 1 274 ? 16.145 3.213 12.183 1.00 92.50 274 HIS A CA 1
ATOM 2062 C C . HIS A 1 274 ? 14.988 4.224 12.199 1.00 92.50 274 HIS A C 1
ATOM 2064 O O . HIS A 1 274 ? 14.871 5.012 11.267 1.00 92.50 274 HIS A O 1
ATOM 2070 N N . ALA A 1 275 ? 14.177 4.264 13.264 1.00 94.94 275 ALA A N 1
ATOM 2071 C CA . ALA A 1 275 ? 13.204 5.338 13.444 1.00 94.94 275 ALA A CA 1
ATOM 2072 C C . ALA A 1 275 ? 13.896 6.712 13.343 1.00 94.94 275 ALA A C 1
ATOM 2074 O O . ALA A 1 275 ? 15.038 6.867 13.787 1.00 94.94 275 ALA A O 1
ATOM 2075 N N . VAL A 1 276 ? 13.214 7.720 12.808 1.00 92.62 276 VAL A N 1
ATOM 2076 C CA . VAL A 1 276 ? 13.786 9.071 12.626 1.00 92.62 276 VAL A CA 1
ATOM 2077 C C . VAL A 1 276 ? 13.684 9.947 13.868 1.00 92.62 276 VAL A C 1
ATOM 2079 O O . VAL A 1 276 ? 14.486 10.852 14.078 1.00 92.62 276 VAL A O 1
ATOM 2082 N N . ASP A 1 277 ? 12.710 9.655 14.725 1.00 94.31 277 ASP A N 1
ATOM 2083 C CA . ASP A 1 277 ? 12.391 10.420 15.923 1.00 94.31 277 ASP A CA 1
ATOM 2084 C C . ASP A 1 277 ? 12.422 9.506 17.162 1.00 94.31 277 ASP A C 1
ATOM 2086 O O . ASP A 1 277 ? 13.264 8.601 17.259 1.00 94.31 277 ASP A O 1
ATOM 2090 N N . SER A 1 278 ? 11.560 9.755 18.152 1.00 95.62 278 SER A N 1
ATOM 2091 C CA . SER A 1 278 ? 11.424 8.909 19.338 1.00 95.62 278 SER A CA 1
ATOM 2092 C C . SER A 1 278 ? 10.969 7.483 19.006 1.00 95.62 278 SER A C 1
ATOM 2094 O O . SER A 1 278 ? 11.266 6.580 19.787 1.00 95.62 278 SER A O 1
ATOM 2096 N N . GLY A 1 279 ? 10.311 7.258 17.863 1.00 96.38 279 GLY A N 1
ATOM 2097 C CA . GLY A 1 279 ? 9.850 5.968 17.344 1.00 96.38 279 GLY A CA 1
ATOM 2098 C C . GLY A 1 279 ? 8.745 5.292 18.156 1.00 96.38 279 GLY A C 1
ATOM 2099 O O . GLY A 1 279 ? 7.936 4.593 17.579 1.00 96.38 279 GLY A O 1
ATOM 2100 N N . LEU A 1 280 ? 8.662 5.520 19.466 1.00 97.50 280 LEU A N 1
ATOM 2101 C CA . LEU A 1 280 ? 7.574 5.108 20.351 1.00 97.50 280 LEU A CA 1
ATOM 2102 C C . LEU A 1 280 ? 7.143 6.332 21.163 1.00 97.50 280 LEU A C 1
ATOM 2104 O O . LEU A 1 280 ? 7.959 6.885 21.903 1.00 97.50 280 LEU A O 1
ATOM 2108 N N . TYR A 1 281 ? 5.887 6.760 21.043 1.00 97.69 281 TYR A N 1
ATOM 2109 C CA . TYR A 1 281 ? 5.465 8.069 21.556 1.00 97.69 281 TYR A CA 1
ATOM 2110 C C . TYR A 1 281 ? 4.950 8.023 23.002 1.00 97.69 281 TYR A C 1
ATOM 2112 O O . TYR A 1 281 ? 5.318 8.845 23.841 1.00 97.69 281 TYR A O 1
ATOM 2120 N N . PHE A 1 282 ? 4.102 7.050 23.315 1.00 97.25 282 PHE A N 1
ATOM 2121 C CA . PHE A 1 282 ? 3.370 6.929 24.577 1.00 97.25 282 PHE A CA 1
ATOM 2122 C C . PHE A 1 282 ? 3.425 5.515 25.176 1.00 97.25 282 PHE A C 1
ATOM 2124 O O . PHE A 1 282 ? 3.372 5.373 26.400 1.00 97.25 282 PHE A O 1
ATOM 2131 N N . GLY A 1 283 ? 3.533 4.479 24.340 1.00 94.19 283 GLY A N 1
ATOM 2132 C CA . GLY A 1 283 ? 3.495 3.073 24.733 1.00 94.19 283 GLY A CA 1
ATOM 2133 C C . GLY A 1 283 ? 2.110 2.570 25.156 1.00 94.19 283 GLY A C 1
ATOM 2134 O O . GLY A 1 283 ? 1.158 3.329 25.370 1.00 94.19 283 GLY A O 1
ATOM 2135 N N . GLY A 1 284 ? 1.994 1.245 25.290 1.00 94.56 284 GLY A N 1
ATOM 2136 C CA . GLY A 1 284 ? 0.757 0.580 25.705 1.00 94.56 284 GLY A CA 1
ATOM 2137 C C . GLY A 1 284 ? -0.446 0.948 24.827 1.00 94.56 284 GLY A C 1
ATOM 2138 O O . GLY A 1 284 ? -0.318 1.247 23.642 1.00 94.56 284 GLY A O 1
ATOM 2139 N N . THR A 1 285 ? -1.633 1.004 25.430 1.00 95.69 285 THR A N 1
ATOM 2140 C CA . THR A 1 285 ? -2.864 1.421 24.738 1.00 95.69 285 THR A CA 1
ATOM 2141 C C . THR A 1 285 ? -2.910 2.919 24.418 1.00 95.69 285 THR A C 1
ATOM 2143 O O . THR A 1 285 ? -3.727 3.337 23.601 1.00 95.69 285 THR A O 1
ATOM 2146 N N . ALA A 1 286 ? -2.079 3.743 25.070 1.00 96.94 286 ALA A N 1
ATOM 2147 C CA . ALA A 1 286 ? -2.011 5.183 24.811 1.00 96.94 286 ALA A CA 1
ATOM 2148 C C . ALA A 1 286 ? -1.299 5.499 23.487 1.00 96.94 286 ALA A C 1
ATOM 2150 O O . ALA A 1 286 ? -1.601 6.528 22.879 1.00 96.94 286 ALA A O 1
ATOM 2151 N N . GLU A 1 287 ? -0.423 4.596 23.024 1.00 97.88 287 GLU A N 1
ATOM 2152 C CA . GLU A 1 287 ? 0.153 4.646 21.677 1.00 97.88 287 GLU A CA 1
ATOM 2153 C C . GLU A 1 287 ? -0.960 4.687 20.628 1.00 97.88 287 GLU A C 1
ATOM 2155 O O . GLU A 1 287 ? -0.962 5.529 19.735 1.00 97.88 287 GLU A O 1
ATOM 2160 N N . GLY A 1 288 ? -1.987 3.865 20.825 1.00 98.25 288 GLY A N 1
ATOM 2161 C CA . GLY A 1 288 ? -3.069 3.638 19.879 1.00 98.25 288 GLY A CA 1
ATOM 2162 C C . GLY A 1 288 ? -3.094 2.180 19.421 1.00 98.25 288 GLY A C 1
ATOM 2163 O O . GLY A 1 288 ? -2.271 1.376 19.868 1.00 98.25 288 GLY A O 1
ATOM 2164 N N . PRO A 1 289 ? -4.092 1.782 18.621 1.00 98.31 289 PRO A N 1
ATOM 2165 C CA . PRO A 1 289 ? -4.117 0.445 18.048 1.00 98.31 289 PRO A CA 1
ATOM 2166 C C . PRO A 1 289 ? -2.997 0.245 17.032 1.00 98.31 289 PRO A C 1
ATOM 2168 O O . PRO A 1 289 ? -2.663 1.147 16.276 1.00 98.31 289 PRO A O 1
ATOM 2171 N N . TYR A 1 290 ? -2.479 -0.971 16.980 1.00 96.69 290 TYR A N 1
ATOM 2172 C CA . TYR A 1 290 ? -1.662 -1.469 15.885 1.00 96.69 290 TYR A CA 1
ATOM 2173 C C . TYR A 1 290 ? -2.522 -1.964 14.708 1.00 96.69 290 TYR A C 1
ATOM 2175 O O . TYR A 1 290 ? -2.212 -1.695 13.551 1.00 96.69 290 TYR A O 1
ATOM 2183 N N . VAL A 1 291 ? -3.647 -2.624 15.005 1.00 98.56 291 VAL A N 1
ATOM 2184 C CA . VAL A 1 291 ? -4.642 -3.038 14.003 1.00 98.56 291 VAL A CA 1
ATOM 2185 C C . VAL A 1 291 ? -5.985 -2.420 14.362 1.00 98.56 291 VAL A C 1
ATOM 2187 O O . VAL A 1 291 ? -6.375 -2.429 15.534 1.00 98.56 291 VAL A O 1
ATOM 2190 N N . ALA A 1 292 ? -6.708 -1.897 13.377 1.00 98.88 292 ALA A N 1
ATOM 2191 C CA . ALA A 1 292 ? -7.999 -1.246 13.574 1.00 98.88 292 ALA A CA 1
ATOM 2192 C C . ALA A 1 292 ? -8.962 -1.500 12.408 1.00 98.88 292 ALA A C 1
ATOM 2194 O O . ALA A 1 292 ? -8.569 -1.954 11.336 1.00 98.88 292 ALA A O 1
ATOM 2195 N N . ILE A 1 293 ? -10.235 -1.168 12.619 1.00 98.88 293 ILE A N 1
ATOM 2196 C CA . ILE A 1 293 ? -11.275 -1.156 11.584 1.00 98.88 293 ILE A CA 1
ATOM 2197 C C . ILE A 1 293 ? -12.090 0.128 11.654 1.00 98.88 293 ILE A C 1
ATOM 2199 O O . ILE A 1 293 ? -12.208 0.747 12.715 1.00 98.88 293 ILE A O 1
ATOM 2203 N N . ALA A 1 294 ? -12.701 0.494 10.533 1.00 98.88 294 ALA A N 1
ATOM 2204 C CA . ALA A 1 294 ? -13.575 1.648 10.430 1.00 98.88 294 ALA A CA 1
ATOM 2205 C C . ALA A 1 294 ? -14.795 1.399 9.538 1.00 98.88 294 ALA A C 1
ATOM 2207 O O . ALA A 1 294 ? -14.786 0.563 8.633 1.00 98.88 294 ALA A O 1
ATOM 2208 N N . LYS A 1 295 ? -15.847 2.179 9.783 1.00 98.56 295 LYS A N 1
ATOM 2209 C CA . LYS A 1 295 ? -17.016 2.324 8.917 1.00 98.56 295 LYS A CA 1
ATOM 2210 C C . LYS A 1 295 ? -17.007 3.704 8.265 1.00 98.56 295 LYS A C 1
ATOM 2212 O O . LYS A 1 295 ? -16.805 4.706 8.947 1.00 98.56 295 LYS A O 1
ATOM 2217 N N . SER A 1 296 ? -17.330 3.746 6.974 1.00 97.69 296 SER A N 1
ATOM 2218 C CA . SER A 1 296 ? -17.753 4.967 6.285 1.00 97.69 296 SER A CA 1
ATOM 2219 C C . SER A 1 296 ? -18.993 4.642 5.456 1.00 97.69 296 SER A C 1
ATOM 2221 O O . SER A 1 296 ? -18.945 3.891 4.482 1.00 97.69 296 SER A O 1
ATOM 2223 N N . GLY A 1 297 ? -20.153 5.109 5.925 1.00 96.69 297 GLY A N 1
ATOM 2224 C CA . GLY A 1 297 ? -21.438 4.756 5.327 1.00 96.69 297 GLY A CA 1
ATOM 2225 C C . GLY A 1 297 ? -21.660 3.231 5.276 1.00 96.69 297 GLY A C 1
ATOM 2226 O O . GLY A 1 297 ? -21.444 2.551 6.284 1.00 96.69 297 GLY A O 1
ATOM 2227 N N . PRO A 1 298 ? -22.137 2.670 4.149 1.00 97.50 298 PRO A N 1
ATOM 2228 C CA . PRO A 1 298 ? -22.372 1.232 4.027 1.00 97.50 298 PRO A CA 1
ATOM 2229 C C . PRO A 1 298 ? -21.076 0.408 3.949 1.00 97.50 298 PRO A C 1
ATOM 2231 O O . PRO A 1 298 ? -21.073 -0.736 4.405 1.00 97.50 298 PRO A O 1
ATOM 2234 N N . GLY A 1 299 ? -19.981 0.968 3.428 1.00 98.38 299 GLY A N 1
ATOM 2235 C CA . GLY A 1 299 ? -18.691 0.287 3.310 1.00 98.38 299 GLY A CA 1
ATOM 2236 C C . GLY A 1 299 ? -17.844 0.367 4.574 1.00 98.38 299 GLY A C 1
ATOM 2237 O O . GLY A 1 299 ? -18.327 0.697 5.667 1.00 98.38 299 GLY A O 1
ATOM 2238 N N . LYS A 1 300 ? -16.580 -0.035 4.449 1.00 98.62 300 LYS A N 1
ATOM 2239 C CA . LYS A 1 300 ? -15.682 -0.225 5.592 1.00 98.62 300 LYS A CA 1
ATOM 2240 C C . LYS A 1 300 ? -14.220 -0.319 5.193 1.00 98.62 300 LYS A C 1
ATOM 2242 O O . LYS A 1 300 ? -13.904 -0.559 4.034 1.00 98.62 300 LYS A O 1
ATOM 2247 N N . ALA A 1 301 ? -13.352 -0.170 6.184 1.00 98.94 301 ALA A N 1
ATOM 2248 C CA . ALA A 1 301 ? -11.925 -0.366 6.019 1.00 98.94 301 ALA A CA 1
ATOM 2249 C C . ALA A 1 301 ? -11.296 -1.099 7.209 1.00 98.94 301 ALA A C 1
ATOM 2251 O O . ALA A 1 301 ? -11.803 -1.024 8.332 1.00 98.94 301 ALA A O 1
ATOM 2252 N N . ALA A 1 302 ? -10.195 -1.797 6.951 1.00 98.94 302 ALA A N 1
ATOM 2253 C CA . ALA A 1 302 ? -9.297 -2.364 7.949 1.00 98.94 302 ALA A CA 1
ATOM 2254 C C . ALA A 1 302 ? -7.896 -1.775 7.777 1.00 98.94 302 ALA A C 1
ATOM 2256 O O . ALA A 1 302 ? -7.539 -1.332 6.685 1.00 98.94 302 ALA A O 1
ATOM 2257 N N . PHE A 1 303 ? -7.120 -1.776 8.857 1.00 98.88 303 PHE A N 1
ATOM 2258 C CA . PHE A 1 303 ? -5.817 -1.126 8.910 1.00 98.88 303 PHE A CA 1
ATOM 2259 C C . PHE A 1 303 ? -4.839 -1.944 9.739 1.00 98.88 303 PHE A C 1
ATOM 2261 O O . PHE A 1 303 ? -5.182 -2.347 10.853 1.00 98.88 303 PHE A O 1
ATOM 2268 N N . ILE A 1 304 ? -3.623 -2.109 9.236 1.00 98.44 304 ILE A N 1
ATOM 2269 C CA . ILE A 1 304 ? -2.464 -2.604 9.980 1.00 98.44 304 ILE A CA 1
ATOM 2270 C C . ILE A 1 304 ? -1.271 -1.708 9.658 1.00 98.44 304 ILE A C 1
ATOM 2272 O O . ILE A 1 304 ? -1.098 -1.293 8.514 1.00 98.44 304 ILE A O 1
ATOM 2276 N N . GLY A 1 305 ? -0.491 -1.350 10.674 1.00 97.06 305 GLY A N 1
ATOM 2277 C CA . GLY A 1 305 ? 0.640 -0.432 10.514 1.00 97.06 305 GLY A CA 1
ATOM 2278 C C . GLY A 1 305 ? 1.963 -1.085 10.119 1.00 97.06 305 GLY A C 1
ATOM 2279 O O . GLY A 1 305 ? 2.992 -0.436 10.237 1.00 97.06 305 GLY A O 1
ATOM 2280 N N . ASP A 1 306 ? 1.957 -2.358 9.731 1.00 95.75 306 ASP A N 1
ATOM 2281 C CA . ASP A 1 306 ? 3.160 -3.104 9.360 1.00 95.75 306 ASP A CA 1
ATOM 2282 C C . ASP A 1 306 ? 2.784 -4.203 8.357 1.00 95.75 306 ASP A C 1
ATOM 2284 O O . ASP A 1 306 ? 1.813 -4.938 8.580 1.00 95.75 306 ASP A O 1
ATOM 2288 N N . SER A 1 307 ? 3.549 -4.314 7.279 1.00 94.69 307 SER A N 1
ATOM 2289 C CA . SER A 1 307 ? 3.422 -5.347 6.252 1.00 94.69 307 SER A CA 1
ATOM 2290 C C . SER A 1 307 ? 4.111 -6.654 6.656 1.00 94.69 307 SER A C 1
ATOM 2292 O O . SER A 1 307 ? 3.675 -7.722 6.225 1.00 94.69 307 SER A O 1
ATOM 2294 N N . SER A 1 308 ? 5.105 -6.597 7.550 1.00 93.81 308 SER A N 1
ATOM 2295 C CA . SER A 1 308 ? 5.952 -7.727 7.954 1.00 93.81 308 SER A CA 1
ATOM 2296 C C . SER A 1 308 ? 5.187 -8.966 8.447 1.00 93.81 308 SER A C 1
ATOM 2298 O O . SER A 1 308 ? 5.590 -10.093 8.173 1.00 93.81 308 SER A O 1
ATOM 2300 N N . PRO A 1 309 ? 4.055 -8.848 9.167 1.00 94.00 309 PRO A N 1
ATOM 2301 C CA . PRO A 1 309 ? 3.289 -10.031 9.574 1.00 94.00 309 PRO A CA 1
ATOM 2302 C C . PRO A 1 309 ? 2.429 -10.637 8.461 1.00 94.00 309 PRO A C 1
ATOM 2304 O O . PRO A 1 309 ? 1.792 -11.667 8.683 1.00 94.00 309 PRO A O 1
ATOM 2307 N N . ILE A 1 310 ? 2.327 -9.959 7.317 1.00 94.19 310 ILE A N 1
ATOM 2308 C CA . ILE A 1 310 ? 1.502 -10.357 6.174 1.00 94.19 310 ILE A CA 1
ATOM 2309 C C . ILE A 1 310 ? 2.369 -10.897 5.027 1.00 94.19 310 ILE A C 1
ATOM 2311 O O . ILE A 1 310 ? 1.879 -11.679 4.216 1.00 94.19 310 ILE A O 1
ATOM 2315 N N . GLU A 1 311 ? 3.646 -10.525 4.976 1.00 91.25 311 GLU A N 1
ATOM 2316 C CA . GLU A 1 311 ? 4.567 -10.957 3.929 1.00 91.25 311 GLU A CA 1
ATOM 2317 C C . GLU A 1 311 ? 5.152 -12.369 4.155 1.00 91.25 311 GLU A C 1
ATOM 2319 O O . GLU A 1 311 ? 5.183 -12.916 5.266 1.00 91.25 311 GLU A O 1
ATOM 2324 N N . ASP A 1 312 ? 5.651 -12.952 3.067 1.00 90.31 312 ASP A N 1
ATOM 2325 C CA . ASP A 1 312 ? 6.325 -14.244 2.997 1.00 90.31 312 ASP A CA 1
ATOM 2326 C C . ASP A 1 312 ? 7.723 -14.133 2.350 1.00 90.31 312 ASP A C 1
ATOM 2328 O O . ASP A 1 312 ? 8.191 -13.059 1.968 1.00 90.31 312 ASP A O 1
ATOM 2332 N N . ALA A 1 313 ? 8.440 -15.256 2.254 1.00 90.62 313 ALA A N 1
ATOM 2333 C CA . ALA A 1 313 ? 9.837 -15.304 1.813 1.00 90.62 313 ALA A CA 1
ATOM 2334 C C . ALA A 1 313 ? 10.023 -15.366 0.281 1.00 90.62 313 ALA A C 1
ATOM 2336 O O . ALA A 1 313 ? 11.061 -15.863 -0.172 1.00 90.62 313 ALA A O 1
ATOM 2337 N N . SER A 1 314 ? 9.044 -14.928 -0.520 1.00 90.31 314 SER A N 1
ATOM 2338 C CA . SER A 1 314 ? 9.045 -15.117 -1.978 1.00 90.31 314 SER A CA 1
ATOM 2339 C C . SER A 1 314 ? 9.029 -13.832 -2.826 1.00 90.31 314 SER A C 1
ATOM 2341 O O . SER A 1 314 ? 8.301 -13.768 -3.814 1.00 90.31 314 SER A O 1
ATOM 2343 N N . PRO A 1 315 ? 9.865 -12.809 -2.550 1.00 90.94 315 PRO A N 1
ATOM 2344 C CA . PRO A 1 315 ? 9.965 -11.679 -3.465 1.00 90.94 315 PRO A CA 1
ATOM 2345 C C . PRO A 1 315 ? 10.337 -12.157 -4.879 1.00 90.94 315 PRO A C 1
ATOM 2347 O O . PRO A 1 315 ? 11.296 -12.907 -5.086 1.00 90.94 315 PRO A O 1
ATOM 2350 N N . LYS A 1 316 ? 9.551 -11.707 -5.847 1.00 88.06 316 LYS A N 1
ATOM 2351 C CA . LYS A 1 316 ? 9.607 -12.009 -7.270 1.00 88.06 316 LYS A CA 1
ATOM 2352 C C . LYS A 1 316 ? 10.494 -11.027 -8.030 1.00 88.06 316 LYS A C 1
ATOM 2354 O O . LYS A 1 316 ? 11.230 -11.450 -8.922 1.00 88.06 316 LYS A O 1
ATOM 2359 N N . TYR A 1 317 ? 10.433 -9.735 -7.703 1.00 88.44 317 TYR A N 1
ATOM 2360 C CA . TYR A 1 317 ? 11.165 -8.693 -8.433 1.00 88.44 317 TYR A CA 1
ATOM 2361 C C . TYR A 1 317 ? 12.422 -8.221 -7.693 1.00 88.44 317 TYR A C 1
ATOM 2363 O O . TYR A 1 317 ? 12.546 -8.334 -6.472 1.00 88.44 317 TYR A O 1
ATOM 2371 N N . LYS A 1 318 ? 13.374 -7.659 -8.444 1.00 87.19 318 LYS A N 1
ATOM 2372 C CA . LYS A 1 318 ? 14.576 -7.011 -7.898 1.00 87.19 318 LYS A CA 1
ATOM 2373 C C . LYS A 1 318 ? 14.303 -5.558 -7.515 1.00 87.19 318 LYS A C 1
ATOM 2375 O O . LYS A 1 318 ? 13.284 -4.972 -7.885 1.00 87.19 318 LYS A O 1
ATOM 2380 N N . ARG A 1 319 ? 15.214 -4.985 -6.732 1.00 88.25 319 ARG A N 1
ATOM 2381 C CA . ARG A 1 319 ? 15.190 -3.569 -6.370 1.00 88.25 319 ARG A CA 1
ATOM 2382 C C . ARG A 1 319 ? 15.380 -2.680 -7.600 1.00 88.25 319 ARG A C 1
ATOM 2384 O O . ARG A 1 319 ? 16.238 -2.953 -8.431 1.00 88.25 319 ARG A O 1
ATOM 2391 N N . GLN A 1 320 ? 14.623 -1.590 -7.656 1.00 88.25 320 GLN A N 1
ATOM 2392 C CA . GLN A 1 320 ? 14.664 -0.614 -8.747 1.00 88.25 320 GLN A CA 1
ATOM 2393 C C . GLN A 1 320 ? 15.944 0.227 -8.797 1.00 88.25 320 GLN A C 1
ATOM 2395 O O . GLN A 1 320 ? 16.325 0.673 -9.869 1.00 88.25 320 GLN A O 1
ATOM 2400 N N . ASP A 1 321 ? 16.580 0.463 -7.651 1.00 85.19 321 ASP A N 1
ATOM 2401 C CA . ASP A 1 321 ? 17.688 1.411 -7.496 1.00 85.19 321 ASP A CA 1
ATOM 2402 C C . ASP A 1 321 ? 19.083 0.797 -7.665 1.00 85.19 321 ASP A C 1
ATOM 2404 O O . ASP A 1 321 ? 20.065 1.535 -7.748 1.00 85.19 321 ASP A O 1
ATOM 2408 N N . ASN A 1 322 ? 19.190 -0.531 -7.568 1.00 83.12 322 ASN A N 1
ATOM 2409 C CA . ASN A 1 322 ? 20.481 -1.228 -7.619 1.00 83.12 322 ASN A CA 1
ATOM 2410 C C . ASN A 1 322 ? 20.421 -2.689 -8.112 1.00 83.12 322 ASN A C 1
ATOM 2412 O O . ASN A 1 322 ? 21.409 -3.413 -7.974 1.00 83.12 322 ASN A O 1
ATOM 2416 N N . GLY A 1 323 ? 19.260 -3.180 -8.562 1.00 83.44 323 GLY A N 1
ATOM 2417 C CA . GLY A 1 323 ? 19.096 -4.545 -9.077 1.00 83.44 323 GLY A CA 1
ATOM 2418 C C . GLY A 1 323 ? 19.319 -5.676 -8.061 1.00 83.44 323 GLY A C 1
ATOM 2419 O O . GLY A 1 323 ? 19.334 -6.853 -8.437 1.00 83.44 323 GLY A O 1
ATOM 2420 N N . ASN A 1 324 ? 19.496 -5.379 -6.769 1.00 83.56 324 ASN A N 1
ATOM 2421 C CA . ASN A 1 324 ? 19.695 -6.418 -5.761 1.00 83.56 324 ASN A CA 1
ATOM 2422 C C . ASN A 1 324 ? 18.402 -7.203 -5.507 1.00 83.56 324 ASN A C 1
ATOM 2424 O O . ASN A 1 324 ? 17.288 -6.689 -5.630 1.00 83.56 324 ASN A O 1
ATOM 2428 N N . THR A 1 325 ? 18.556 -8.462 -5.096 1.00 86.50 325 THR A N 1
ATOM 2429 C CA . THR A 1 325 ? 17.440 -9.275 -4.603 1.00 86.50 325 THR A CA 1
ATOM 2430 C C . THR A 1 325 ? 16.839 -8.634 -3.355 1.00 86.50 325 THR A C 1
ATOM 2432 O O . THR A 1 325 ? 17.568 -8.201 -2.458 1.00 86.50 325 THR A O 1
ATOM 2435 N N . LYS A 1 326 ? 15.508 -8.591 -3.292 1.00 88.88 326 LYS A N 1
ATOM 2436 C CA . LYS A 1 326 ? 14.781 -8.103 -2.120 1.00 88.88 326 LYS A CA 1
ATOM 2437 C C . LYS A 1 326 ? 14.830 -9.138 -0.997 1.00 88.88 326 LYS A C 1
ATOM 2439 O O . LYS A 1 326 ? 14.989 -10.334 -1.228 1.00 88.88 326 LYS A O 1
ATOM 2444 N N . SER A 1 327 ? 14.725 -8.672 0.237 1.00 86.12 327 SER A N 1
ATOM 2445 C CA . SER A 1 327 ? 14.573 -9.529 1.412 1.00 86.12 327 SER A CA 1
ATOM 2446 C C . SER A 1 327 ? 13.372 -9.041 2.198 1.00 86.12 327 SER A C 1
ATOM 2448 O O . SER A 1 327 ? 13.248 -7.841 2.431 1.00 86.12 327 SER A O 1
ATOM 2450 N N . THR A 1 328 ? 12.533 -9.987 2.586 1.00 85.31 328 THR A N 1
ATOM 2451 C CA . THR A 1 328 ? 11.296 -9.790 3.337 1.00 85.31 328 THR A CA 1
ATOM 2452 C C . THR A 1 328 ? 11.461 -10.355 4.748 1.00 85.31 328 THR A C 1
ATOM 2454 O O . THR A 1 328 ? 12.376 -11.146 5.017 1.00 85.31 328 THR A O 1
ATOM 2457 N N . TYR A 1 329 ? 10.599 -9.946 5.667 1.00 87.25 329 TYR A N 1
ATOM 2458 C CA . TYR A 1 329 ? 10.410 -10.558 6.974 1.00 87.25 329 TYR A CA 1
ATOM 2459 C C . TYR A 1 329 ? 9.231 -11.542 6.885 1.00 87.25 329 TYR A C 1
ATOM 2461 O O . TYR A 1 329 ? 8.099 -11.106 6.972 1.00 87.25 329 TYR A O 1
ATOM 2469 N N . PRO A 1 330 ? 9.427 -12.864 6.719 1.00 88.19 330 PRO A N 1
ATOM 2470 C CA . PRO A 1 330 ? 8.348 -13.809 6.379 1.00 88.19 330 PRO A CA 1
ATOM 2471 C C . PRO A 1 330 ? 7.383 -14.124 7.546 1.00 88.19 330 PRO A C 1
ATOM 2473 O O . PRO A 1 330 ? 7.226 -15.280 7.964 1.00 88.19 330 PRO A O 1
ATOM 2476 N N . GLY A 1 331 ? 6.739 -13.091 8.089 1.00 90.56 331 GLY A N 1
ATOM 2477 C CA . GLY A 1 331 ? 5.937 -13.113 9.302 1.00 90.56 331 GLY A CA 1
ATOM 2478 C C . GLY A 1 331 ? 4.557 -13.731 9.120 1.00 90.56 331 GLY A C 1
ATOM 2479 O O . GLY A 1 331 ? 3.914 -14.047 10.123 1.00 90.56 331 GLY A O 1
ATOM 2480 N N . TRP A 1 332 ? 4.117 -14.010 7.885 1.00 91.94 332 TRP A N 1
ATOM 2481 C CA . TRP A 1 332 ? 2.881 -14.765 7.646 1.00 91.94 332 TRP A CA 1
ATOM 2482 C C . TRP A 1 332 ? 2.863 -16.104 8.401 1.00 91.94 332 TRP A C 1
ATOM 2484 O O . TRP A 1 332 ? 1.833 -16.532 8.935 1.00 91.94 332 TRP A O 1
ATOM 2494 N N . THR A 1 333 ? 4.029 -16.754 8.489 1.00 86.69 333 THR A N 1
ATOM 2495 C CA . THR A 1 333 ? 4.201 -18.051 9.162 1.00 86.69 333 THR A CA 1
ATOM 2496 C C . THR A 1 333 ? 4.561 -17.947 10.645 1.00 86.69 333 THR A C 1
ATOM 2498 O O . THR A 1 333 ? 4.626 -18.974 11.331 1.00 86.69 333 THR A O 1
ATOM 2501 N N . ASP A 1 334 ? 4.768 -16.735 11.164 1.00 82.88 334 ASP A N 1
ATOM 2502 C CA . ASP A 1 334 ? 5.187 -16.543 12.545 1.00 82.88 334 ASP A CA 1
ATOM 2503 C C . ASP A 1 334 ? 4.093 -16.900 13.554 1.00 82.88 334 ASP A C 1
ATOM 2505 O O . ASP A 1 334 ? 2.879 -16.784 13.340 1.00 82.88 334 ASP A O 1
ATOM 2509 N N . ALA A 1 335 ? 4.552 -17.335 14.728 1.00 61.75 335 ALA A N 1
ATOM 2510 C CA . ALA A 1 335 ? 3.682 -17.597 15.860 1.00 61.75 335 ALA A CA 1
ATOM 2511 C C . ALA A 1 335 ? 3.039 -16.281 16.321 1.00 61.75 335 ALA A C 1
ATOM 2513 O O . ALA A 1 335 ? 3.709 -15.417 16.876 1.00 61.75 335 ALA A O 1
ATOM 2514 N N . GLY A 1 336 ? 1.732 -16.140 16.112 1.00 59.41 336 GLY A N 1
ATOM 2515 C CA . GLY A 1 336 ? 1.049 -14.871 16.373 1.00 59.41 336 GLY A CA 1
ATOM 2516 C C . GLY A 1 336 ? -0.259 -14.666 15.612 1.00 59.41 336 GLY A C 1
ATOM 2517 O O . GLY A 1 336 ? -1.094 -13.855 16.003 1.00 59.41 336 GLY A O 1
ATOM 2518 N N . ASN A 1 337 ? -0.507 -15.495 14.594 1.00 71.56 337 ASN A N 1
ATOM 2519 C CA . ASN A 1 337 ? -1.771 -15.585 13.858 1.00 71.56 337 ASN A CA 1
ATOM 2520 C C . ASN A 1 337 ? -2.180 -14.277 13.150 1.00 71.56 337 ASN A C 1
ATOM 2522 O O . ASN A 1 337 ? -3.377 -14.028 12.976 1.00 71.56 337 ASN A O 1
ATOM 2526 N N . ALA A 1 338 ? -1.209 -13.478 12.692 1.00 85.69 338 ALA A N 1
ATOM 2527 C CA . ALA A 1 338 ? -1.456 -12.376 11.759 1.00 85.69 338 ALA A CA 1
ATOM 2528 C C . ALA A 1 338 ? -2.178 -12.871 10.494 1.00 85.69 338 ALA A C 1
ATOM 2530 O O . ALA A 1 338 ? -3.125 -12.232 10.041 1.00 85.69 338 ALA A O 1
ATOM 2531 N N . ALA A 1 339 ? -1.838 -14.074 10.019 1.00 93.19 339 ALA A N 1
ATOM 2532 C CA . ALA A 1 339 ? -2.562 -14.778 8.963 1.00 93.19 339 ALA A CA 1
ATOM 2533 C C . ALA A 1 339 ? -4.059 -14.961 9.284 1.00 93.19 339 ALA A C 1
ATOM 2535 O O . ALA A 1 339 ? -4.924 -14.579 8.498 1.00 93.19 339 ALA A O 1
ATOM 2536 N N . GLN A 1 340 ? -4.397 -15.483 10.474 1.00 94.81 340 GLN A N 1
ATOM 2537 C CA . GLN A 1 340 ? -5.799 -15.673 10.877 1.00 94.81 340 GLN A CA 1
ATOM 2538 C C . GLN A 1 340 ? -6.542 -14.341 10.984 1.00 94.81 340 GLN A C 1
ATOM 2540 O O . GLN A 1 340 ? -7.690 -14.247 10.552 1.00 94.81 340 GLN A O 1
ATOM 2545 N N . LEU A 1 341 ? -5.904 -13.320 11.565 1.00 96.88 341 LEU A N 1
ATOM 2546 C CA . LEU A 1 341 ? -6.486 -11.985 11.647 1.00 96.88 341 LEU A CA 1
ATOM 2547 C C . LEU A 1 341 ? -6.724 -11.411 10.246 1.00 96.88 341 LEU A C 1
ATOM 2549 O O . LEU A 1 341 ? -7.807 -10.896 9.997 1.00 96.88 341 LEU A O 1
ATOM 2553 N N . SER A 1 342 ? -5.773 -11.560 9.323 1.00 97.69 342 SER A N 1
ATOM 2554 C CA . SER A 1 342 ? -5.890 -11.087 7.938 1.00 97.69 342 SER A CA 1
ATOM 2555 C C . SER A 1 342 ? -7.061 -11.748 7.209 1.00 97.69 342 SER A C 1
ATOM 2557 O O . SER A 1 342 ? -7.865 -11.051 6.592 1.00 97.69 342 SER A O 1
ATOM 2559 N N . ILE A 1 343 ? -7.251 -13.064 7.363 1.00 97.75 343 ILE A N 1
ATOM 2560 C CA . ILE A 1 343 ? -8.426 -13.761 6.812 1.00 97.75 343 ILE A CA 1
ATOM 2561 C C . ILE A 1 343 ? -9.726 -13.269 7.461 1.00 97.75 343 ILE A C 1
ATOM 2563 O O . ILE A 1 343 ? -10.677 -12.956 6.748 1.00 97.75 343 ILE A O 1
ATOM 2567 N N . ASN A 1 344 ? -9.765 -13.113 8.790 1.00 98.38 344 ASN A N 1
ATOM 2568 C CA . ASN A 1 344 ? -10.945 -12.581 9.480 1.00 98.38 344 ASN A CA 1
ATOM 2569 C C . ASN A 1 344 ? -11.301 -11.164 8.990 1.00 98.38 344 ASN A C 1
ATOM 2571 O O . ASN A 1 344 ? -12.480 -10.846 8.821 1.00 98.38 344 ASN A O 1
ATOM 2575 N N . LEU A 1 345 ? -10.293 -10.313 8.757 1.00 98.81 345 LEU A N 1
ATOM 2576 C CA . LEU A 1 345 ? -10.478 -8.958 8.239 1.00 98.81 345 LEU A CA 1
ATOM 2577 C C . LEU A 1 345 ? -11.040 -8.987 6.821 1.00 98.81 345 LEU A C 1
ATOM 2579 O O . LEU A 1 345 ? -12.023 -8.296 6.569 1.00 98.81 345 LEU A O 1
ATOM 2583 N N . ILE A 1 346 ? -10.486 -9.803 5.920 1.00 98.81 346 ILE A N 1
ATOM 2584 C CA . ILE A 1 346 ? -11.003 -9.927 4.552 1.00 98.81 346 ILE A CA 1
ATOM 2585 C C . ILE A 1 346 ? -12.435 -10.474 4.547 1.00 98.81 346 ILE A C 1
ATOM 2587 O O . ILE A 1 346 ? -13.294 -9.905 3.875 1.00 98.81 346 ILE A O 1
ATOM 2591 N N . ASP A 1 347 ? -12.736 -11.495 5.352 1.00 98.62 347 ASP A N 1
ATOM 2592 C CA . ASP A 1 347 ? -14.091 -12.041 5.478 1.00 98.62 347 ASP A CA 1
ATOM 2593 C C . ASP A 1 347 ? -15.099 -10.991 5.940 1.00 98.62 347 ASP A C 1
ATOM 2595 O O . ASP A 1 347 ? -16.207 -10.890 5.395 1.00 98.62 347 ASP A O 1
ATOM 2599 N N . TRP A 1 348 ? -14.716 -10.174 6.922 1.00 98.69 348 TRP A N 1
ATOM 2600 C CA . TRP A 1 348 ? -15.535 -9.059 7.364 1.00 98.69 348 TRP A CA 1
ATOM 2601 C C . TRP A 1 348 ? -15.670 -8.009 6.266 1.00 98.69 348 TRP A C 1
ATOM 2603 O O . TRP A 1 348 ? -16.797 -7.659 5.928 1.00 98.69 348 TRP A O 1
ATOM 2613 N N . LEU A 1 349 ? -14.575 -7.536 5.669 1.00 98.94 349 LEU A N 1
ATOM 2614 C CA . LEU A 1 349 ? -14.571 -6.518 4.612 1.00 98.94 349 LEU A CA 1
ATOM 2615 C C . LEU A 1 349 ? -15.438 -6.922 3.413 1.00 98.94 349 LEU A C 1
ATOM 2617 O O . LEU A 1 349 ? -16.226 -6.110 2.932 1.00 98.94 349 LEU A O 1
ATOM 2621 N N . ALA A 1 350 ? -15.368 -8.186 3.001 1.00 98.69 350 ALA A N 1
ATOM 2622 C CA . ALA A 1 350 ? -16.105 -8.727 1.867 1.00 98.69 350 ALA A CA 1
ATOM 2623 C C . ALA A 1 350 ? -17.585 -9.024 2.181 1.00 98.69 350 ALA A C 1
ATOM 2625 O O . ALA A 1 350 ? -18.328 -9.488 1.312 1.00 98.69 350 ALA A O 1
ATOM 2626 N N . THR A 1 351 ? -18.038 -8.854 3.427 1.00 97.88 351 THR A N 1
ATOM 2627 C CA . THR A 1 351 ? -19.401 -9.197 3.858 1.00 97.88 351 THR A CA 1
ATOM 2628 C C . THR A 1 351 ? -20.235 -7.938 4.092 1.00 97.88 351 THR A C 1
ATOM 2630 O O . THR A 1 351 ? -19.952 -7.193 5.027 1.00 97.88 351 THR A O 1
ATOM 2633 N N . PRO A 1 352 ? -21.294 -7.680 3.303 1.00 94.38 352 PRO A N 1
ATOM 2634 C CA . PRO A 1 352 ? -22.152 -6.518 3.509 1.00 94.38 352 PRO A CA 1
ATOM 2635 C C . PRO A 1 352 ? -22.829 -6.515 4.883 1.00 94.38 352 PRO A C 1
ATOM 2637 O O . PRO A 1 352 ? -23.290 -7.545 5.374 1.00 94.38 352 PRO A O 1
ATOM 2640 N N . GLU A 1 353 ? -22.951 -5.330 5.474 1.00 95.44 353 GLU A N 1
ATOM 2641 C CA . GLU A 1 353 ? -23.563 -5.127 6.788 1.00 95.44 353 GLU A CA 1
ATOM 2642 C C . GLU A 1 353 ? -24.590 -4.001 6.741 1.00 95.44 353 GLU A C 1
ATOM 2644 O O . GLU A 1 353 ? -24.487 -3.075 5.940 1.00 95.44 353 GLU A O 1
ATOM 2649 N N . SER A 1 354 ? -25.588 -4.056 7.625 1.00 95.62 354 SER A N 1
ATOM 2650 C CA . SER A 1 354 ? -26.640 -3.034 7.682 1.00 95.62 354 SER A CA 1
ATOM 2651 C C . SER A 1 354 ? -26.281 -1.815 8.532 1.00 95.62 354 SER A C 1
ATOM 2653 O O . SER A 1 354 ? -26.955 -0.791 8.434 1.00 95.62 354 SER A O 1
ATOM 2655 N N . TYR A 1 355 ? -25.291 -1.925 9.421 1.00 97.38 355 TYR A N 1
ATOM 2656 C CA . TYR A 1 355 ? -24.851 -0.807 10.250 1.00 97.38 355 TYR A CA 1
ATOM 2657 C C . TYR A 1 355 ? -23.806 0.023 9.504 1.00 97.38 355 TYR A C 1
ATOM 2659 O O . TYR A 1 355 ? -23.029 -0.498 8.707 1.00 97.38 355 TYR A O 1
ATOM 2667 N N . THR A 1 356 ? -23.784 1.325 9.775 1.00 97.62 356 THR A N 1
ATOM 2668 C CA . THR A 1 356 ? -22.915 2.284 9.074 1.00 97.62 356 THR A CA 1
ATOM 2669 C C . THR A 1 356 ? -21.899 2.963 9.990 1.00 97.62 356 THR A C 1
ATOM 2671 O O . THR A 1 356 ? -21.179 3.854 9.559 1.00 97.62 356 THR A O 1
ATOM 2674 N N . GLN A 1 357 ? -21.898 2.598 11.272 1.00 97.38 357 GLN A N 1
ATOM 2675 C CA . GLN A 1 357 ? -21.079 3.175 12.338 1.00 97.38 357 GLN A CA 1
ATOM 2676 C C . GLN A 1 357 ? -21.160 2.290 13.590 1.00 97.38 357 GLN A C 1
ATOM 2678 O O . GLN A 1 357 ? -22.083 1.483 13.739 1.00 97.38 357 GLN A O 1
ATOM 2683 N N . PHE A 1 358 ? -20.224 2.484 14.507 1.00 98.00 358 PHE A N 1
ATOM 2684 C CA . PHE A 1 358 ? -20.122 1.808 15.792 1.00 98.00 358 PHE A CA 1
ATOM 2685 C C . PHE A 1 358 ? -20.737 2.670 16.903 1.00 98.00 358 PHE A C 1
ATOM 2687 O O . PHE A 1 358 ? -20.032 3.308 17.672 1.00 98.00 358 PHE A O 1
ATOM 2694 N N . ASN A 1 359 ? -22.063 2.768 16.981 1.00 96.44 359 ASN A N 1
ATOM 2695 C CA . ASN A 1 359 ? -22.724 3.620 17.984 1.00 96.44 359 ASN A CA 1
ATOM 2696 C C . ASN A 1 359 ? -23.989 3.003 18.597 1.00 96.44 359 ASN A C 1
ATOM 2698 O O . ASN A 1 359 ? -24.893 3.709 19.048 1.00 96.44 359 ASN A O 1
ATOM 2702 N N . SER A 1 360 ? -24.069 1.674 18.605 1.00 96.44 360 SER A N 1
ATOM 2703 C CA . SER A 1 360 ? -25.224 0.941 19.122 1.00 96.44 360 SER A CA 1
ATOM 2704 C C . SER A 1 360 ? -24.805 -0.093 20.160 1.00 96.44 360 SER A C 1
ATOM 2706 O O . SER A 1 360 ? -23.633 -0.410 20.307 1.00 96.44 360 SER A O 1
ATOM 2708 N N . SER A 1 361 ? -25.764 -0.668 20.886 1.00 94.62 361 SER A N 1
ATOM 2709 C CA . SER A 1 361 ? -25.453 -1.754 21.825 1.00 94.62 361 SER A CA 1
ATOM 2710 C C . SER A 1 361 ? -24.979 -3.036 21.131 1.00 94.62 361 SER A C 1
ATOM 2712 O O . SER A 1 361 ? -24.272 -3.816 21.756 1.00 94.62 361 SER A O 1
ATOM 2714 N N . ALA A 1 362 ? -25.380 -3.262 19.873 1.00 95.38 362 ALA A N 1
ATOM 2715 C CA . ALA A 1 362 ? -24.935 -4.409 19.078 1.00 95.38 362 ALA A CA 1
ATOM 2716 C C . ALA A 1 362 ? -23.554 -4.174 18.445 1.00 95.38 362 ALA A C 1
ATOM 2718 O O . ALA A 1 362 ? -22.767 -5.105 18.350 1.00 95.38 362 ALA A O 1
ATOM 2719 N N . HIS A 1 363 ? -23.267 -2.922 18.078 1.00 97.00 363 HIS A N 1
ATOM 2720 C CA . HIS A 1 363 ? -22.003 -2.474 17.493 1.00 97.00 363 HIS A CA 1
ATOM 2721 C C . HIS A 1 363 ? -21.480 -1.295 18.325 1.00 97.00 363 HIS A C 1
ATOM 2723 O O . HIS A 1 363 ? -21.712 -0.136 17.957 1.00 97.00 363 HIS A O 1
ATOM 2729 N N . PRO A 1 364 ? -20.884 -1.563 19.500 1.00 97.00 364 PRO A N 1
ATOM 2730 C CA . PRO A 1 364 ? -20.435 -0.517 20.410 1.00 97.00 364 PRO A CA 1
ATOM 2731 C C . PRO A 1 364 ? -19.277 0.276 19.807 1.00 97.00 364 PRO A C 1
ATOM 2733 O O . PRO A 1 364 ? -18.474 -0.277 19.051 1.00 97.00 364 PRO A O 1
ATOM 2736 N N . ALA A 1 365 ? -19.206 1.556 20.177 1.00 98.19 365 ALA A N 1
ATOM 2737 C CA . ALA A 1 365 ? -18.126 2.463 19.803 1.00 98.19 365 ALA A CA 1
ATOM 2738 C C . ALA A 1 365 ? -16.759 1.938 20.243 1.00 98.19 365 ALA A C 1
ATOM 2740 O O . ALA A 1 365 ? -16.646 1.224 21.242 1.00 98.19 365 ALA A O 1
ATOM 2741 N N . GLY A 1 366 ? -15.728 2.320 19.492 1.00 97.31 366 GLY A N 1
ATOM 2742 C CA . GLY A 1 366 ? -14.343 2.101 19.875 1.00 97.31 366 GLY A CA 1
ATOM 2743 C C . GLY A 1 366 ? -13.900 3.002 21.029 1.00 97.31 366 GLY A C 1
ATOM 2744 O O . GLY A 1 366 ? -14.684 3.727 21.644 1.00 97.31 366 GLY A O 1
ATOM 2745 N N . THR A 1 367 ? -12.596 2.992 21.287 1.00 97.62 367 THR A N 1
ATOM 2746 C CA . THR A 1 367 ? -11.954 3.903 22.238 1.00 97.62 367 THR A CA 1
ATOM 2747 C C . THR A 1 367 ? -11.123 4.913 21.461 1.00 97.62 367 THR A C 1
ATOM 2749 O O . THR A 1 367 ? -10.260 4.526 20.678 1.00 97.62 367 THR A O 1
ATOM 2752 N N . ALA A 1 368 ? -11.382 6.205 21.670 1.00 98.38 368 ALA A N 1
ATOM 2753 C CA . ALA A 1 368 ? -10.566 7.257 21.075 1.00 98.38 368 ALA A CA 1
ATOM 2754 C C . ALA A 1 368 ? -9.135 7.187 21.619 1.00 98.38 368 ALA A C 1
ATOM 2756 O O . ALA A 1 368 ? -8.928 6.989 22.821 1.00 98.38 368 ALA A O 1
ATOM 2757 N N . THR A 1 369 ? -8.151 7.396 20.750 1.00 98.62 369 THR A N 1
ATOM 2758 C CA . THR A 1 369 ? -6.758 7.463 21.184 1.00 98.62 369 THR A CA 1
ATOM 2759 C C . THR A 1 369 ? -6.563 8.733 22.024 1.00 98.62 369 THR A C 1
ATOM 2761 O O . THR A 1 369 ? -6.928 9.809 21.549 1.00 98.62 369 THR A O 1
ATOM 2764 N N . PRO A 1 370 ? -6.008 8.664 23.255 1.00 98.12 370 PRO A N 1
ATOM 2765 C CA . PRO A 1 370 ? -5.981 9.812 24.170 1.00 98.12 370 PRO A CA 1
ATOM 2766 C C . PRO A 1 370 ? -5.289 11.058 23.604 1.00 98.12 370 PRO A C 1
ATOM 2768 O O . PRO A 1 370 ? -5.780 12.172 23.778 1.00 98.12 370 PRO A O 1
ATOM 2771 N N . THR A 1 371 ? -4.172 10.850 22.902 1.00 98.25 371 THR A N 1
ATOM 2772 C CA . THR A 1 371 ? -3.413 11.895 22.207 1.00 98.25 371 THR A CA 1
ATOM 2773 C C . THR A 1 371 ? -3.280 11.489 20.740 1.00 98.25 371 THR A C 1
ATOM 2775 O O . THR A 1 371 ? -2.285 10.865 20.367 1.00 98.25 371 THR A O 1
ATOM 2778 N N . PRO A 1 372 ? -4.285 11.769 19.892 1.00 97.44 372 PRO A N 1
ATOM 2779 C CA . PRO A 1 372 ? -4.350 11.215 18.539 1.00 97.44 372 PRO A CA 1
ATOM 2780 C C . PRO A 1 372 ? -3.343 11.843 17.554 1.00 97.44 372 PRO A C 1
ATOM 2782 O O . PRO A 1 372 ? -3.213 11.381 16.424 1.00 97.44 372 PRO A O 1
ATOM 2785 N N . MET A 1 373 ? -2.615 12.876 17.985 1.00 97.88 373 MET A N 1
ATOM 2786 C CA . MET A 1 373 ? -1.452 13.436 17.297 1.00 97.88 373 MET A CA 1
ATOM 2787 C C . MET A 1 373 ? -0.421 13.852 18.350 1.00 97.88 373 MET A C 1
ATOM 2789 O O . MET A 1 373 ? -0.720 14.681 19.213 1.00 97.88 373 MET A O 1
ATOM 2793 N N . ALA A 1 374 ? 0.745 13.212 18.333 1.00 97.75 374 ALA A N 1
ATOM 2794 C CA . ALA A 1 374 ? 1.876 13.531 19.194 1.00 97.75 374 ALA A CA 1
ATOM 2795 C C . ALA A 1 374 ? 2.574 14.816 18.729 1.00 97.75 374 ALA A C 1
ATOM 2797 O O . ALA A 1 374 ? 2.395 15.264 17.597 1.00 97.75 374 ALA A O 1
ATOM 2798 N N . SER A 1 375 ? 3.383 15.413 19.606 1.00 96.56 375 SER A N 1
ATOM 2799 C CA . SER A 1 375 ? 4.177 16.602 19.271 1.00 96.56 375 SER A CA 1
ATOM 2800 C C . SER A 1 375 ? 5.167 16.348 18.138 1.00 96.56 375 SER A C 1
ATOM 2802 O O . SER A 1 375 ? 5.381 17.223 17.308 1.00 96.56 375 SER A O 1
ATOM 2804 N N . GLU A 1 376 ? 5.740 15.150 18.107 1.00 95.81 376 GLU A N 1
ATOM 2805 C CA . GLU A 1 376 ? 6.689 14.679 17.107 1.00 95.81 376 GLU A CA 1
ATOM 2806 C C . GLU A 1 376 ? 6.065 14.666 15.712 1.00 95.81 376 GLU A C 1
ATOM 2808 O O . GLU A 1 376 ? 6.745 14.936 14.734 1.00 95.81 376 GLU A O 1
ATOM 2813 N N . GLU A 1 377 ? 4.757 14.428 15.614 1.00 96.81 377 GLU A N 1
ATOM 2814 C CA . GLU A 1 377 ? 4.028 14.331 14.347 1.00 96.81 377 GLU A CA 1
ATOM 2815 C C . GLU A 1 377 ? 3.689 15.702 13.732 1.00 96.81 377 GLU A C 1
ATOM 2817 O O . GLU A 1 377 ? 3.098 15.758 12.655 1.00 96.81 377 GLU A O 1
ATOM 2822 N N . LEU A 1 378 ? 4.012 16.807 14.416 1.00 94.81 378 LEU A N 1
ATOM 2823 C CA . LEU A 1 378 ? 3.801 18.177 13.925 1.00 94.81 378 LEU A CA 1
ATOM 2824 C C . LEU A 1 378 ? 5.000 18.729 13.146 1.00 94.81 378 LEU A C 1
ATOM 2826 O O . LEU A 1 378 ? 4.888 19.791 12.534 1.00 94.81 378 LEU A O 1
ATOM 2830 N N . ASP A 1 379 ? 6.133 18.036 13.210 1.00 89.62 379 ASP A N 1
ATOM 2831 C CA . ASP A 1 379 ? 7.370 18.388 12.528 1.00 89.62 379 ASP A CA 1
ATOM 2832 C C . ASP A 1 379 ? 7.888 17.172 11.760 1.00 89.62 379 ASP A C 1
ATOM 2834 O O . ASP A 1 379 ? 7.637 16.023 12.138 1.00 89.62 379 ASP A O 1
ATOM 2838 N N . ASP A 1 380 ? 8.596 17.434 10.671 1.00 92.50 380 ASP A N 1
ATOM 2839 C CA . ASP A 1 380 ? 9.229 16.401 9.862 1.00 92.50 380 ASP A CA 1
ATOM 2840 C C . ASP A 1 380 ? 10.753 16.499 10.032 1.00 92.50 380 ASP A C 1
ATOM 2842 O O . ASP A 1 380 ? 11.355 17.451 9.519 1.00 92.50 380 ASP A O 1
ATOM 2846 N N . PRO A 1 381 ? 11.382 15.535 10.736 1.00 90.06 381 PRO A N 1
ATOM 2847 C CA . PRO A 1 381 ? 12.825 15.523 10.967 1.00 90.06 381 PRO A CA 1
ATOM 2848 C C . PRO A 1 381 ? 13.667 15.543 9.687 1.00 90.06 381 PRO A C 1
ATOM 2850 O O . PRO A 1 381 ? 14.778 16.078 9.710 1.00 90.06 381 PRO A O 1
ATOM 2853 N N . ASP A 1 382 ? 13.136 15.005 8.588 1.00 86.88 382 ASP A N 1
ATOM 2854 C CA . ASP A 1 382 ? 13.818 14.916 7.297 1.00 86.88 382 ASP A CA 1
ATOM 2855 C C . ASP A 1 382 ? 13.460 16.092 6.374 1.00 86.88 382 ASP A C 1
ATOM 2857 O O . ASP A 1 382 ? 14.038 16.255 5.300 1.00 86.88 382 ASP A O 1
ATOM 2861 N N . ASN A 1 383 ? 12.571 16.992 6.817 1.00 88.50 383 ASN A N 1
ATOM 2862 C CA . ASN A 1 383 ? 12.190 18.213 6.107 1.00 88.50 383 ASN A CA 1
ATOM 2863 C C . ASN A 1 383 ? 11.710 17.924 4.665 1.00 88.50 383 ASN A C 1
ATOM 2865 O O . ASN A 1 383 ? 12.077 18.615 3.708 1.00 88.50 383 ASN A O 1
ATOM 2869 N N . GLY A 1 384 ? 10.882 16.891 4.517 1.00 86.50 384 GLY A N 1
ATOM 2870 C CA . GLY A 1 384 ? 10.279 16.442 3.269 1.00 86.50 384 GLY A CA 1
ATOM 2871 C C . GLY A 1 384 ? 11.296 15.935 2.259 1.00 86.50 384 GLY A C 1
ATOM 2872 O O . GLY A 1 384 ? 11.156 16.240 1.075 1.00 86.50 384 GLY A O 1
ATOM 2873 N N . GLN A 1 385 ? 12.372 15.306 2.730 1.00 90.00 385 GLN A N 1
ATOM 2874 C CA . GLN A 1 385 ? 13.429 14.718 1.909 1.00 90.00 385 GLN A CA 1
ATOM 2875 C C . GLN A 1 385 ? 13.417 13.197 2.067 1.00 90.00 385 GLN A C 1
ATOM 2877 O O . GLN A 1 385 ? 13.034 12.714 3.131 1.00 90.00 385 GLN A O 1
ATOM 2882 N N . PRO A 1 386 ? 13.864 12.442 1.049 1.00 89.75 386 PRO A N 1
ATOM 2883 C CA . PRO A 1 386 ? 13.998 11.003 1.203 1.00 89.75 386 PRO A CA 1
ATOM 2884 C C . PRO A 1 386 ? 15.098 10.693 2.229 1.00 89.75 386 PRO A C 1
ATOM 2886 O O . PRO A 1 386 ? 16.071 11.448 2.356 1.00 89.75 386 PRO A O 1
ATOM 2889 N N . TRP A 1 387 ? 15.008 9.548 2.910 1.00 86.44 387 TRP A N 1
ATOM 2890 C CA . TRP A 1 387 ? 16.026 9.116 3.885 1.00 86.44 387 TRP A CA 1
ATOM 2891 C C . TRP A 1 387 ? 17.416 8.907 3.285 1.00 86.44 387 TRP A C 1
ATOM 2893 O O . TRP A 1 387 ? 18.413 8.843 4.011 1.00 86.44 387 TRP A O 1
ATOM 2903 N N . ASN A 1 388 ? 17.505 8.794 1.960 1.00 87.62 388 ASN A N 1
ATOM 2904 C CA . ASN A 1 388 ? 18.760 8.806 1.235 1.00 87.62 388 ASN A CA 1
ATOM 2905 C C . ASN A 1 388 ? 18.595 9.432 -0.153 1.00 87.62 388 ASN A C 1
ATOM 2907 O O . ASN A 1 388 ? 17.515 9.440 -0.734 1.00 87.62 388 ASN A O 1
ATOM 2911 N N . THR A 1 389 ? 19.687 9.949 -0.708 1.00 86.31 389 THR A N 1
ATOM 2912 C CA . THR A 1 389 ? 19.685 10.468 -2.079 1.00 86.31 389 THR A CA 1
ATOM 2913 C C . THR A 1 389 ? 19.716 9.301 -3.075 1.00 86.31 389 THR A C 1
ATOM 2915 O O . THR A 1 389 ? 20.587 8.436 -2.933 1.00 86.31 389 THR A O 1
ATOM 2918 N N . PRO A 1 390 ? 18.840 9.284 -4.102 1.00 85.25 390 PRO A N 1
ATOM 2919 C CA . PRO A 1 390 ? 18.974 8.383 -5.245 1.00 85.25 390 PRO A CA 1
ATOM 2920 C C . PRO A 1 390 ? 20.400 8.386 -5.810 1.00 85.25 390 PRO A C 1
ATOM 2922 O O . PRO A 1 390 ? 21.048 9.431 -5.907 1.00 85.25 390 PRO A O 1
ATOM 2925 N N . SER A 1 391 ? 20.917 7.214 -6.171 1.00 79.88 391 SER A N 1
ATOM 2926 C CA . SER A 1 391 ? 22.292 7.048 -6.657 1.00 79.88 391 SER A CA 1
ATOM 2927 C C . SER A 1 391 ? 22.327 6.159 -7.898 1.00 79.88 391 SER A C 1
ATOM 2929 O O . SER A 1 391 ? 21.310 5.590 -8.269 1.00 79.88 391 SER A O 1
ATOM 2931 N N . GLY A 1 392 ? 23.466 6.076 -8.590 1.00 75.31 392 GLY A N 1
ATOM 2932 C CA . GLY A 1 392 ? 23.599 5.182 -9.751 1.00 75.31 392 GLY A CA 1
ATOM 2933 C C . GLY A 1 392 ? 22.783 5.581 -10.988 1.00 75.31 392 GLY A C 1
ATOM 2934 O O . GLY A 1 392 ? 22.669 4.787 -11.907 1.00 75.31 392 GLY A O 1
ATOM 2935 N N . GLY A 1 393 ? 22.239 6.804 -11.038 1.00 81.31 393 GLY A N 1
ATOM 2936 C CA . GLY A 1 393 ? 21.366 7.251 -12.132 1.00 81.31 393 GLY A CA 1
ATOM 2937 C C . GLY A 1 393 ? 19.886 6.909 -11.935 1.00 81.31 393 GLY A C 1
ATOM 2938 O O . GLY A 1 393 ? 19.072 7.338 -12.746 1.00 81.31 393 GLY A O 1
ATOM 2939 N N . TYR A 1 394 ? 19.544 6.219 -10.843 1.00 85.44 394 TYR A N 1
ATOM 2940 C CA . TYR A 1 394 ? 18.173 5.902 -10.464 1.00 85.44 394 TYR A CA 1
ATOM 2941 C C . TYR A 1 394 ? 17.325 7.167 -10.270 1.00 85.44 394 TYR A C 1
ATOM 2943 O O . TYR A 1 394 ? 17.713 8.103 -9.561 1.00 85.44 394 TYR A O 1
ATOM 2951 N N . ASN A 1 395 ? 16.146 7.168 -10.885 1.00 86.69 395 ASN A N 1
ATOM 2952 C CA . ASN A 1 395 ? 15.126 8.192 -10.762 1.00 86.69 395 ASN A CA 1
ATOM 2953 C C . ASN A 1 395 ? 13.753 7.516 -10.554 1.00 86.69 395 ASN A C 1
ATOM 2955 O O . ASN A 1 395 ? 13.243 6.899 -11.490 1.00 86.69 395 ASN A O 1
ATOM 2959 N N . PRO A 1 396 ? 13.102 7.673 -9.384 1.00 86.44 396 PRO A N 1
ATOM 2960 C CA . PRO A 1 396 ? 11.811 7.027 -9.103 1.00 86.44 396 PRO A CA 1
ATOM 2961 C C . PRO A 1 396 ? 10.678 7.430 -10.057 1.00 86.44 396 PRO A C 1
ATOM 2963 O O . PRO A 1 396 ? 9.656 6.751 -10.132 1.00 86.44 396 PRO A O 1
ATOM 2966 N N . TRP A 1 397 ? 10.847 8.532 -10.789 1.00 83.50 397 TRP A N 1
ATOM 2967 C CA . TRP A 1 397 ? 9.854 9.068 -11.721 1.00 83.50 397 TRP A CA 1
ATOM 2968 C C . TRP A 1 397 ? 10.073 8.639 -13.173 1.00 83.50 397 TRP A C 1
ATOM 2970 O O . TRP A 1 397 ? 9.279 8.998 -14.039 1.00 83.50 397 TRP A O 1
ATOM 2980 N N . ASP A 1 398 ? 11.160 7.924 -13.462 1.00 82.38 398 ASP A N 1
ATOM 2981 C CA . ASP A 1 398 ? 11.517 7.515 -14.816 1.00 82.38 398 ASP A CA 1
ATOM 2982 C C . ASP A 1 398 ? 11.808 6.018 -14.842 1.00 82.38 398 ASP A C 1
ATOM 2984 O O . ASP A 1 398 ? 12.897 5.570 -14.468 1.00 82.38 398 ASP A O 1
ATOM 2988 N N . ALA A 1 399 ? 10.820 5.255 -15.324 1.00 81.56 399 ALA A N 1
ATOM 2989 C CA . ALA A 1 399 ? 10.928 3.812 -15.529 1.00 81.56 399 ALA A CA 1
ATOM 2990 C C . ALA A 1 399 ? 12.210 3.449 -16.303 1.00 81.56 399 ALA A C 1
ATOM 2992 O O . ALA A 1 399 ? 12.890 2.498 -15.941 1.00 81.56 399 ALA A O 1
ATOM 2993 N N . SER A 1 400 ? 12.590 4.306 -17.261 1.00 78.81 400 SER A N 1
ATOM 2994 C CA . SER A 1 400 ? 13.950 4.572 -17.751 1.00 78.81 400 SER A CA 1
ATOM 2995 C C . SER A 1 400 ? 15.142 3.948 -17.050 1.00 78.81 400 SER A C 1
ATOM 2997 O O . SER A 1 400 ? 16.040 3.343 -17.628 1.00 78.81 400 SER A O 1
ATOM 2999 N N . THR A 1 401 ? 15.158 4.271 -15.767 1.00 83.69 401 THR A N 1
ATOM 3000 C CA . THR A 1 401 ? 16.313 4.242 -14.885 1.00 83.69 401 THR A CA 1
ATOM 3001 C C . THR A 1 401 ? 16.245 3.099 -13.885 1.00 83.69 401 THR A C 1
ATOM 3003 O O . THR A 1 401 ? 17.142 2.974 -13.056 1.00 83.69 401 THR A O 1
ATOM 3006 N N . LEU A 1 402 ? 15.171 2.303 -13.922 1.00 85.00 402 LEU A N 1
ATOM 3007 C CA . LEU A 1 402 ? 15.000 1.171 -13.025 1.00 85.00 402 LEU A CA 1
ATOM 3008 C C . LEU A 1 402 ? 15.920 0.035 -13.462 1.00 85.00 402 LEU A C 1
ATOM 3010 O O . LEU A 1 402 ? 15.976 -0.317 -14.641 1.00 85.00 402 LEU A O 1
ATOM 3014 N N . ASP A 1 403 ? 16.600 -0.558 -12.491 1.00 80.81 403 ASP A N 1
ATOM 3015 C CA . ASP A 1 403 ? 17.542 -1.638 -12.741 1.00 80.81 403 ASP A CA 1
ATOM 3016 C C . ASP A 1 403 ? 16.889 -2.923 -13.262 1.00 80.81 403 ASP A C 1
ATOM 3018 O O . ASP A 1 403 ? 15.718 -3.238 -13.022 1.00 80.81 403 ASP A O 1
ATOM 3022 N N . TYR A 1 404 ? 17.716 -3.723 -13.930 1.00 75.12 404 TYR A N 1
ATOM 3023 C CA . TYR A 1 404 ? 17.335 -5.001 -14.512 1.00 75.12 404 TYR A CA 1
ATOM 3024 C C . TYR A 1 404 ? 16.623 -5.934 -13.517 1.00 75.12 404 TYR A C 1
ATOM 3026 O O . TYR A 1 404 ? 17.113 -6.249 -12.426 1.00 75.12 404 TYR A O 1
ATOM 3034 N N . GLY A 1 405 ? 15.475 -6.457 -13.950 1.00 76.00 405 GLY A N 1
ATOM 3035 C CA . GLY A 1 405 ? 14.644 -7.376 -13.170 1.00 76.00 405 GLY A CA 1
ATOM 3036 C C . GLY A 1 405 ? 13.794 -6.703 -12.090 1.00 76.00 405 GLY A C 1
ATOM 3037 O O . GLY A 1 405 ? 13.096 -7.405 -11.352 1.00 76.00 405 GLY A O 1
ATOM 3038 N N . ALA A 1 406 ? 13.823 -5.372 -11.987 1.00 85.19 406 ALA A N 1
ATOM 3039 C CA . ALA A 1 406 ? 12.840 -4.632 -11.215 1.00 85.19 406 ALA A CA 1
ATOM 3040 C C . ALA A 1 406 ? 11.482 -4.590 -11.932 1.00 85.19 406 ALA A C 1
ATOM 3042 O O . ALA A 1 406 ? 11.396 -4.603 -13.163 1.00 85.19 406 ALA A O 1
ATOM 3043 N N . TYR A 1 407 ? 10.402 -4.508 -11.154 1.00 85.81 407 TYR A N 1
ATOM 3044 C CA . TYR A 1 407 ? 9.073 -4.253 -11.704 1.00 85.81 407 TYR A CA 1
ATOM 3045 C C . TYR A 1 407 ? 9.039 -2.863 -12.347 1.00 85.81 407 TYR A C 1
ATOM 3047 O O . TYR A 1 407 ? 9.430 -1.876 -11.718 1.00 85.81 407 TYR A O 1
ATOM 3055 N N . GLY A 1 408 ? 8.566 -2.781 -13.591 1.00 80.12 408 GLY A N 1
ATOM 3056 C CA . GLY A 1 408 ? 8.539 -1.528 -14.344 1.00 80.12 408 GLY A CA 1
ATOM 3057 C C . GLY A 1 408 ? 9.798 -1.219 -15.154 1.00 80.12 408 GLY A C 1
ATOM 3058 O O . GLY A 1 408 ? 9.771 -0.248 -15.905 1.00 80.12 408 GLY A O 1
ATOM 3059 N N . ALA A 1 409 ? 10.879 -2.000 -15.031 1.00 76.69 409 ALA A N 1
ATOM 3060 C CA . ALA A 1 409 ? 12.112 -1.723 -15.765 1.00 76.69 409 ALA A CA 1
ATOM 3061 C C . ALA A 1 409 ? 11.928 -1.903 -17.291 1.00 76.69 409 ALA A C 1
ATOM 3063 O O . ALA A 1 409 ? 11.301 -2.883 -17.714 1.00 76.69 409 ALA A O 1
ATOM 3064 N N . PRO A 1 410 ? 12.462 -0.982 -18.122 1.00 59.22 410 PRO A N 1
ATOM 3065 C CA . PRO A 1 410 ? 12.375 -1.033 -19.581 1.00 59.22 410 PRO A CA 1
ATOM 3066 C C . PRO A 1 410 ? 13.105 -2.254 -20.131 1.00 59.22 410 PRO A C 1
ATOM 3068 O O . PRO A 1 410 ? 12.590 -2.898 -21.047 1.00 59.22 410 PRO A O 1
ATOM 3071 N N . ASP A 1 411 ? 14.224 -2.617 -19.494 1.00 51.94 411 ASP A N 1
ATOM 3072 C CA . ASP A 1 411 ? 15.005 -3.801 -19.809 1.00 51.94 411 ASP A CA 1
ATOM 3073 C C . ASP A 1 411 ? 14.983 -4.802 -18.643 1.00 51.94 411 ASP A C 1
ATOM 3075 O O . ASP A 1 411 ? 15.870 -4.873 -17.794 1.00 51.94 411 ASP A O 1
ATOM 3079 N N . GLY A 1 412 ? 13.910 -5.595 -18.574 1.00 44.19 412 GLY A N 1
ATOM 3080 C CA . GLY A 1 412 ? 13.906 -6.828 -17.782 1.00 44.19 412 GLY A CA 1
ATOM 3081 C C . GLY A 1 412 ? 14.791 -7.911 -18.423 1.00 44.19 412 GLY A C 1
ATOM 3082 O O . GLY A 1 412 ? 15.450 -7.661 -19.435 1.00 44.19 412 GLY A O 1
ATOM 3083 N N . PRO A 1 413 ? 14.774 -9.155 -17.911 1.00 35.09 413 PRO A N 1
ATOM 3084 C CA . PRO A 1 413 ? 15.245 -10.321 -18.659 1.00 35.09 413 PRO A CA 1
ATOM 3085 C C . PRO A 1 413 ? 14.504 -10.401 -20.003 1.00 35.09 413 PRO A C 1
ATOM 3087 O O . PRO A 1 413 ? 13.398 -10.926 -20.064 1.00 35.09 413 PRO A O 1
ATOM 3090 N N . GLY A 1 414 ? 15.073 -9.819 -21.064 1.00 39.47 414 GLY A N 1
ATOM 3091 C CA . GLY A 1 414 ? 14.445 -9.712 -22.389 1.00 39.47 414 GLY A CA 1
ATOM 3092 C C . GLY A 1 414 ? 14.102 -8.295 -22.881 1.00 39.47 414 GLY A C 1
ATOM 3093 O O . GLY A 1 414 ? 13.371 -8.174 -23.862 1.00 39.47 414 GLY A O 1
ATOM 3094 N N . GLY A 1 415 ? 14.615 -7.238 -22.246 1.00 35.97 415 GLY A N 1
ATOM 3095 C CA . GLY A 1 415 ? 14.595 -5.873 -22.784 1.00 35.97 415 GLY A CA 1
ATOM 3096 C C . GLY A 1 415 ? 15.325 -5.714 -24.113 1.00 35.97 415 GLY A C 1
ATOM 3097 O O . GLY A 1 415 ? 16.360 -6.341 -24.333 1.00 35.97 415 GLY A O 1
ATOM 3098 N N . SER A 1 416 ? 14.780 -4.896 -25.015 1.00 34.09 416 SER A N 1
ATOM 3099 C CA . SER A 1 416 ? 15.435 -4.564 -26.281 1.00 34.09 416 SER A CA 1
ATOM 3100 C C . SER A 1 416 ? 16.294 -3.317 -26.071 1.00 34.09 416 SER A C 1
ATOM 3102 O O . SER A 1 416 ? 15.717 -2.250 -25.851 1.00 34.09 416 SER A O 1
ATOM 3104 N N . PRO A 1 417 ? 17.624 -3.388 -26.258 1.00 37.50 417 PRO A N 1
ATOM 3105 C CA . PRO A 1 417 ? 18.514 -2.276 -25.946 1.00 37.50 417 PRO A CA 1
ATOM 3106 C C . PRO A 1 417 ? 18.129 -1.043 -26.758 1.00 37.50 417 PRO A C 1
ATOM 3108 O O . PRO A 1 417 ? 17.932 -1.111 -27.978 1.00 37.50 417 PRO A O 1
ATOM 3111 N N . GLY A 1 418 ? 17.977 0.084 -26.069 1.00 39.03 418 GLY A N 1
ATOM 3112 C CA . GLY A 1 418 ? 17.529 1.336 -26.657 1.00 39.03 418 GLY A CA 1
ATOM 3113 C C . GLY A 1 418 ? 18.380 1.767 -27.854 1.00 39.03 418 GLY A C 1
ATOM 3114 O O . GLY A 1 418 ? 19.538 2.117 -27.691 1.00 39.03 418 GLY A O 1
ATOM 3115 N N . GLY A 1 419 ? 17.776 1.780 -29.047 1.00 36.75 419 GLY A N 1
ATOM 3116 C CA . GLY A 1 419 ? 17.976 2.720 -30.168 1.00 36.75 419 GLY A CA 1
ATOM 3117 C C . GLY A 1 419 ? 19.380 3.075 -30.696 1.00 36.75 419 GLY A C 1
ATOM 3118 O O . GLY A 1 419 ? 19.455 3.900 -31.608 1.00 36.75 419 GLY A O 1
ATOM 3119 N N . GLY A 1 420 ? 20.467 2.521 -30.165 1.00 50.09 420 GLY A N 1
ATOM 3120 C CA . GLY A 1 420 ? 21.837 2.703 -30.641 1.00 50.09 420 GLY A CA 1
ATOM 3121 C C . GLY A 1 420 ? 22.203 1.678 -31.713 1.00 50.09 420 GLY A C 1
ATOM 3122 O O . GLY A 1 420 ? 21.692 0.560 -31.725 1.00 50.09 420 GLY A O 1
ATOM 3123 N N . GLU A 1 421 ? 23.081 2.056 -32.643 1.00 65.00 421 GLU A N 1
ATOM 3124 C CA . GLU A 1 421 ? 23.656 1.111 -33.604 1.00 65.00 421 GLU A CA 1
ATOM 3125 C C . GLU A 1 421 ? 24.464 0.044 -32.847 1.00 65.00 421 GLU A C 1
ATOM 3127 O O . GLU A 1 421 ? 25.369 0.375 -32.082 1.00 65.00 421 GLU A O 1
ATOM 3132 N N . VAL A 1 422 ? 24.109 -1.232 -33.030 1.00 78.75 422 VAL A N 1
ATOM 3133 C CA . VAL A 1 422 ? 24.825 -2.359 -32.420 1.00 78.75 422 VAL A CA 1
ATOM 3134 C C . VAL A 1 422 ? 26.071 -2.640 -33.247 1.00 78.75 422 VAL A C 1
ATOM 3136 O O . VAL A 1 422 ? 25.974 -3.048 -34.404 1.00 78.75 422 VAL A O 1
ATOM 3139 N N . LEU A 1 423 ? 27.233 -2.425 -32.643 1.00 82.31 423 LEU A N 1
ATOM 3140 C CA . LEU A 1 423 ? 28.529 -2.639 -33.268 1.00 82.31 423 LEU A CA 1
ATOM 3141 C C . LEU A 1 423 ? 28.942 -4.111 -33.171 1.00 82.31 423 LEU A C 1
ATOM 3143 O O . LEU A 1 423 ? 28.688 -4.785 -32.172 1.00 82.31 423 LEU A O 1
ATOM 3147 N N . SER A 1 424 ? 29.645 -4.603 -34.185 1.00 88.50 424 SER A N 1
ATOM 3148 C CA . SER A 1 424 ? 30.471 -5.807 -34.050 1.00 88.50 424 SER A CA 1
ATOM 3149 C C . SER A 1 424 ? 31.648 -5.561 -33.097 1.00 88.50 424 SER A C 1
ATOM 3151 O O . SER A 1 424 ? 32.001 -4.414 -32.798 1.00 88.50 424 SER A O 1
ATOM 3153 N N . VAL A 1 425 ? 32.311 -6.626 -32.642 1.00 90.44 425 VAL A N 1
ATOM 3154 C CA . VAL A 1 425 ? 33.514 -6.505 -31.806 1.00 90.44 425 VAL A CA 1
ATOM 3155 C C . VAL A 1 425 ? 34.604 -5.727 -32.550 1.00 90.44 425 VAL A C 1
ATOM 3157 O O . VAL A 1 425 ? 35.222 -4.824 -31.984 1.00 90.44 425 VAL A O 1
ATOM 3160 N N . SER A 1 426 ? 34.796 -6.007 -33.841 1.00 87.00 426 SER A N 1
ATOM 3161 C CA . SER A 1 426 ? 35.743 -5.272 -34.690 1.00 87.00 426 SER A CA 1
ATOM 3162 C C . SER A 1 426 ? 35.428 -3.777 -34.815 1.00 87.00 426 SER A C 1
ATOM 3164 O O . SER A 1 426 ? 36.345 -2.955 -34.817 1.00 87.00 426 SER A O 1
ATOM 3166 N N . GLU A 1 427 ? 34.151 -3.409 -34.925 1.00 86.12 427 GLU A N 1
ATOM 3167 C CA . GLU A 1 427 ? 33.729 -2.005 -35.006 1.00 86.12 427 GLU A CA 1
ATOM 3168 C C . GLU A 1 427 ? 33.904 -1.297 -33.662 1.00 86.12 427 GLU A C 1
ATOM 3170 O O . GLU A 1 427 ? 34.462 -0.204 -33.617 1.00 86.12 427 GLU A O 1
ATOM 3175 N N . ALA A 1 428 ? 33.555 -1.956 -32.556 1.00 89.88 428 ALA A N 1
ATOM 3176 C CA . ALA A 1 428 ? 33.785 -1.427 -31.216 1.00 89.88 428 ALA A CA 1
ATOM 3177 C C . ALA A 1 428 ? 35.278 -1.167 -30.944 1.00 89.88 428 ALA A C 1
ATOM 3179 O O . ALA A 1 428 ? 35.646 -0.168 -30.329 1.00 89.88 428 ALA A O 1
ATOM 3180 N N . LEU A 1 429 ? 36.173 -2.029 -31.435 1.00 91.75 429 LEU A N 1
ATOM 3181 C CA . LEU A 1 429 ? 37.622 -1.832 -31.319 1.00 91.75 429 LEU A CA 1
ATOM 3182 C C . LEU A 1 429 ? 38.151 -0.632 -32.120 1.00 91.75 429 LEU A C 1
ATOM 3184 O O . LEU A 1 429 ? 39.235 -0.134 -31.809 1.00 91.75 429 LEU A O 1
ATOM 3188 N N . ALA A 1 430 ? 37.420 -0.173 -33.139 1.00 90.75 430 ALA A N 1
ATOM 3189 C CA . ALA A 1 430 ? 37.772 1.023 -33.899 1.00 90.75 430 ALA A CA 1
ATOM 3190 C C . ALA A 1 430 ? 37.379 2.323 -33.174 1.00 90.75 430 ALA A C 1
ATOM 3192 O O . ALA A 1 430 ? 37.925 3.383 -33.497 1.00 90.75 430 ALA A O 1
ATOM 3193 N N . GLU A 1 431 ? 36.484 2.241 -32.186 1.00 89.12 431 GLU A N 1
ATOM 3194 C CA . GLU A 1 431 ? 36.058 3.386 -31.388 1.00 89.12 431 GLU A CA 1
ATOM 3195 C C . GLU A 1 431 ? 37.109 3.780 -30.329 1.00 89.12 431 GLU A C 1
ATOM 3197 O O . GLU A 1 431 ? 37.770 2.916 -29.736 1.00 89.12 431 GLU A O 1
ATOM 3202 N N . PRO A 1 432 ? 37.289 5.087 -30.048 1.00 88.06 432 PRO A N 1
ATOM 3203 C CA . PRO A 1 432 ? 38.198 5.549 -29.001 1.00 88.06 432 PRO A CA 1
ATOM 3204 C C . PRO A 1 432 ? 37.802 5.046 -27.605 1.00 88.06 432 PRO A C 1
ATOM 3206 O O . PRO A 1 432 ? 36.618 4.960 -27.279 1.00 88.06 432 PRO A O 1
ATOM 3209 N N . THR A 1 433 ? 38.790 4.825 -26.733 1.00 92.12 433 THR A N 1
ATOM 3210 C CA . THR A 1 433 ? 38.553 4.671 -25.287 1.00 92.12 433 THR A CA 1
ATOM 3211 C C . THR A 1 433 ? 37.788 5.879 -24.737 1.00 92.12 433 THR A C 1
ATOM 3213 O O . THR A 1 433 ? 38.106 7.018 -25.090 1.00 92.12 433 THR A O 1
ATOM 3216 N N . GLY A 1 434 ? 36.799 5.637 -23.878 1.00 74.31 434 GLY A N 1
ATOM 3217 C CA . GLY A 1 434 ? 35.872 6.645 -23.364 1.00 74.31 434 GLY A CA 1
ATOM 3218 C C . GLY A 1 434 ? 34.544 6.735 -24.120 1.00 74.31 434 GLY A C 1
ATOM 3219 O O . GLY A 1 434 ? 33.691 7.544 -23.765 1.00 74.31 434 GLY A O 1
ATOM 3220 N N . THR A 1 435 ? 34.371 5.960 -25.195 1.00 82.19 435 THR A N 1
ATOM 3221 C CA . THR A 1 435 ? 33.166 6.012 -26.035 1.00 82.19 435 THR A CA 1
ATOM 3222 C C . THR A 1 435 ? 32.118 5.034 -25.525 1.00 82.19 435 THR A C 1
ATOM 3224 O O . THR A 1 435 ? 32.405 3.846 -25.381 1.00 82.19 435 THR A O 1
ATOM 3227 N N . THR A 1 436 ? 30.896 5.513 -25.297 1.00 81.69 436 THR A N 1
ATOM 3228 C CA . THR A 1 436 ? 29.743 4.647 -25.030 1.00 81.69 436 THR A CA 1
ATOM 3229 C C . THR A 1 436 ? 29.374 3.875 -26.292 1.00 81.69 436 THR A C 1
ATOM 3231 O O . THR A 1 436 ? 29.159 4.475 -27.345 1.00 81.69 436 THR A O 1
ATOM 3234 N N . VAL A 1 437 ? 29.304 2.552 -26.189 1.00 81.88 437 VAL A N 1
ATOM 3235 C CA . VAL A 1 437 ? 29.015 1.642 -27.299 1.00 81.88 437 VAL A CA 1
ATOM 3236 C C . VAL A 1 437 ? 28.048 0.549 -26.859 1.00 81.88 437 VAL A C 1
ATOM 3238 O O . VAL A 1 437 ? 28.051 0.137 -25.699 1.00 81.88 437 VAL A O 1
ATOM 3241 N N . THR A 1 438 ? 27.281 0.036 -27.817 1.00 84.44 438 THR A N 1
ATOM 3242 C CA . THR A 1 438 ? 26.556 -1.231 -27.698 1.00 84.44 438 THR A CA 1
ATOM 3243 C C . THR A 1 438 ? 27.197 -2.218 -28.663 1.00 84.44 438 THR A C 1
ATOM 3245 O O . THR A 1 438 ? 27.317 -1.924 -29.850 1.00 84.44 438 THR A O 1
ATOM 3248 N N . VAL A 1 439 ? 27.650 -3.363 -28.160 1.00 86.69 439 VAL A N 1
ATOM 3249 C CA . VAL A 1 439 ? 28.454 -4.340 -28.906 1.00 86.69 439 VAL A CA 1
ATOM 3250 C C . VAL A 1 439 ? 27.779 -5.699 -28.868 1.00 86.69 439 VAL A C 1
ATOM 3252 O O . VAL A 1 439 ? 27.335 -6.120 -27.804 1.00 86.69 439 VAL A O 1
ATOM 3255 N N . ALA A 1 440 ? 27.741 -6.403 -29.997 1.00 88.19 440 ALA A N 1
ATOM 3256 C CA . ALA A 1 440 ? 27.332 -7.801 -30.063 1.00 88.19 440 ALA A CA 1
ATOM 3257 C C . ALA A 1 440 ? 28.521 -8.716 -30.386 1.00 88.19 440 ALA A C 1
ATOM 3259 O O . ALA A 1 440 ? 29.265 -8.475 -31.339 1.00 88.19 440 ALA A O 1
ATOM 3260 N N . GLY A 1 441 ? 28.674 -9.797 -29.621 1.00 88.44 441 GLY A N 1
ATOM 3261 C CA . GLY A 1 441 ? 29.702 -10.813 -29.843 1.00 88.44 441 GLY A CA 1
ATOM 3262 C C . GLY A 1 441 ? 29.376 -12.139 -29.157 1.00 88.44 441 GLY A C 1
ATOM 3263 O O . GLY A 1 441 ? 28.580 -12.194 -28.228 1.00 88.44 441 GLY A O 1
ATOM 3264 N N . VAL A 1 442 ? 29.975 -13.226 -29.630 1.00 90.88 442 VAL A N 1
ATOM 3265 C CA . VAL A 1 442 ? 29.804 -14.578 -29.085 1.00 90.88 442 VAL A CA 1
ATOM 3266 C C . VAL A 1 442 ? 30.672 -14.744 -27.847 1.00 90.88 442 VAL A C 1
ATOM 3268 O O . VAL A 1 442 ? 31.875 -14.512 -27.917 1.00 90.88 442 VAL A O 1
ATOM 3271 N N . ILE A 1 443 ? 30.097 -15.173 -26.724 1.00 94.31 443 ILE A N 1
ATOM 3272 C CA . ILE A 1 443 ? 30.856 -15.410 -25.491 1.00 94.31 443 ILE A CA 1
ATOM 3273 C C . ILE A 1 443 ? 31.772 -16.625 -25.678 1.00 94.31 443 ILE A C 1
ATOM 3275 O O . ILE A 1 443 ? 31.304 -17.723 -25.981 1.00 94.31 443 ILE A O 1
ATOM 3279 N N . THR A 1 444 ? 33.074 -16.467 -25.443 1.00 94.56 444 THR A N 1
ATOM 3280 C CA . THR A 1 444 ? 34.067 -17.536 -25.657 1.00 94.56 444 THR A CA 1
ATOM 3281 C C . THR A 1 444 ? 34.571 -18.155 -24.356 1.00 94.56 444 THR A C 1
ATOM 3283 O O . THR A 1 444 ? 34.727 -19.376 -24.273 1.00 94.56 444 THR A O 1
ATOM 3286 N N . GLN A 1 445 ? 34.842 -17.345 -23.328 1.00 94.88 445 GLN A N 1
ATOM 3287 C CA . GLN A 1 445 ? 35.444 -17.811 -22.073 1.00 94.88 445 GLN A CA 1
ATOM 3288 C C . GLN A 1 445 ? 35.295 -16.812 -20.918 1.00 94.88 445 GLN A C 1
ATOM 3290 O O . GLN A 1 445 ? 35.065 -15.622 -21.120 1.00 94.88 445 GLN A O 1
ATOM 3295 N N . ALA A 1 446 ? 35.465 -17.304 -19.687 1.00 96.69 446 ALA A N 1
ATOM 3296 C CA . ALA A 1 446 ? 35.595 -16.461 -18.501 1.00 96.69 446 ALA A CA 1
ATOM 3297 C C . ALA A 1 446 ? 36.971 -15.786 -18.461 1.00 96.69 446 ALA A C 1
ATOM 3299 O O . ALA A 1 446 ? 37.994 -16.424 -18.723 1.00 96.69 446 ALA A O 1
ATOM 3300 N N . ILE A 1 447 ? 36.998 -14.525 -18.040 1.00 97.50 447 ILE A N 1
ATOM 3301 C CA . ILE A 1 447 ? 38.216 -13.743 -17.839 1.00 97.50 447 ILE A CA 1
ATOM 3302 C C . ILE A 1 447 ? 38.273 -13.323 -16.373 1.00 97.50 447 ILE A C 1
ATOM 3304 O O . ILE A 1 447 ? 37.296 -12.855 -15.801 1.00 97.50 447 ILE A O 1
ATOM 3308 N N . ASN A 1 448 ? 39.438 -13.493 -15.746 1.00 95.56 448 ASN A N 1
ATOM 3309 C CA . ASN A 1 448 ? 39.638 -13.140 -14.338 1.00 95.56 448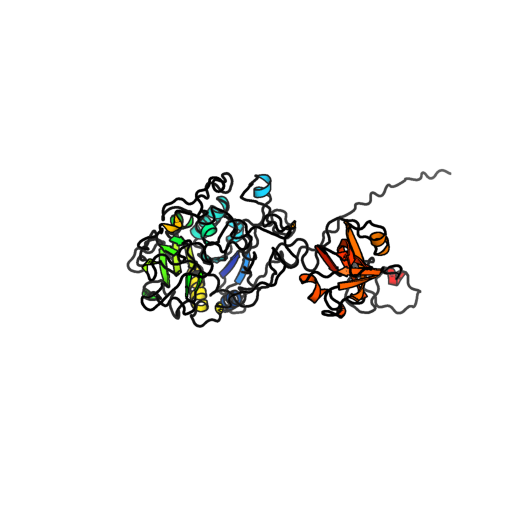 ASN A CA 1
ATOM 3310 C C . ASN A 1 448 ? 38.616 -13.795 -13.386 1.00 95.56 448 ASN A C 1
ATOM 3312 O O . ASN A 1 448 ? 38.105 -13.158 -12.474 1.00 95.56 448 ASN A O 1
ATOM 3316 N N . GLY A 1 449 ? 38.294 -15.071 -13.591 1.00 95.19 449 GLY A N 1
ATOM 3317 C CA . GLY A 1 449 ? 37.315 -15.781 -12.769 1.00 95.19 449 GLY A CA 1
ATOM 3318 C C . GLY A 1 449 ? 35.878 -15.338 -13.055 1.00 95.19 449 GLY A C 1
ATOM 3319 O O . GLY A 1 449 ? 35.450 -15.373 -14.203 1.00 95.19 449 GLY A O 1
ATOM 3320 N N . GLU A 1 450 ? 35.126 -14.923 -12.030 1.00 92.44 450 GLU A N 1
ATOM 3321 C CA . GLU A 1 450 ? 33.735 -14.475 -12.211 1.00 92.44 450 GLU A CA 1
ATOM 3322 C C . GLU A 1 450 ? 33.592 -13.015 -12.679 1.00 92.44 450 GLU A C 1
ATOM 3324 O O . GLU A 1 450 ? 32.489 -12.561 -12.971 1.00 92.44 450 GLU A O 1
ATOM 3329 N N . TYR A 1 451 ? 34.695 -12.261 -12.718 1.00 93.00 451 TYR A N 1
ATOM 3330 C CA . TYR A 1 451 ? 34.672 -10.799 -12.830 1.00 93.00 451 TYR A CA 1
ATOM 3331 C C . TYR A 1 451 ? 34.623 -10.265 -14.266 1.00 93.00 451 TYR A C 1
ATOM 3333 O O . TYR A 1 451 ? 34.390 -9.073 -14.447 1.00 93.00 451 TYR A O 1
ATOM 3341 N N . ALA A 1 452 ? 34.869 -11.095 -15.277 1.00 96.06 452 ALA A N 1
ATOM 3342 C CA . ALA A 1 452 ? 34.809 -10.697 -16.677 1.00 96.06 452 ALA A CA 1
ATOM 3343 C C . ALA A 1 452 ? 34.537 -11.900 -17.595 1.00 96.06 452 ALA A C 1
ATOM 3345 O O . ALA A 1 452 ? 34.643 -13.063 -17.195 1.00 96.06 452 ALA A O 1
ATOM 3346 N N . LEU A 1 453 ? 34.209 -11.612 -18.848 1.00 97.75 453 LEU A N 1
ATOM 3347 C CA . LEU A 1 453 ? 34.116 -12.586 -19.933 1.00 97.75 453 LEU A CA 1
ATOM 3348 C C . LEU A 1 453 ? 34.798 -12.045 -21.193 1.00 97.75 453 LEU A C 1
ATOM 3350 O O . LEU A 1 453 ? 35.065 -10.849 -21.288 1.00 97.75 453 LEU A O 1
ATOM 3354 N N . GLU A 1 454 ? 35.095 -12.920 -22.146 1.00 98.12 454 GLU A N 1
ATOM 3355 C CA . GLU A 1 454 ? 35.525 -12.548 -23.496 1.00 98.12 454 GLU A CA 1
ATOM 3356 C C . GLU A 1 454 ? 34.371 -12.776 -24.479 1.00 98.12 454 GLU A C 1
ATOM 3358 O O . GLU A 1 454 ? 33.708 -13.816 -24.425 1.00 98.12 454 GLU A O 1
ATOM 3363 N N . ILE A 1 455 ? 34.149 -11.802 -25.365 1.00 96.69 455 ILE A N 1
ATOM 3364 C CA . ILE A 1 455 ? 33.300 -11.934 -26.550 1.00 96.69 455 ILE A CA 1
ATOM 3365 C C . ILE A 1 455 ? 34.138 -11.871 -27.826 1.00 96.69 455 ILE A C 1
ATOM 3367 O O . ILE A 1 455 ? 35.152 -11.176 -27.881 1.00 96.69 455 ILE A O 1
ATOM 3371 N N . GLU A 1 456 ? 33.692 -12.567 -28.864 1.00 93.75 456 GLU A N 1
ATOM 3372 C CA . GLU A 1 456 ? 34.323 -12.626 -30.182 1.00 93.75 456 GLU A CA 1
ATOM 3373 C C . GLU A 1 456 ? 33.324 -12.254 -31.285 1.00 93.75 456 GLU A C 1
ATOM 3375 O O . GLU A 1 456 ? 32.125 -12.506 -31.168 1.00 93.75 456 GLU A O 1
ATOM 3380 N N . ASP A 1 457 ? 33.794 -11.674 -32.389 1.00 82.88 457 ASP A N 1
ATOM 3381 C CA . ASP A 1 457 ? 32.965 -11.573 -33.593 1.00 82.88 457 ASP A CA 1
ATOM 3382 C C . ASP A 1 457 ? 32.452 -12.956 -34.031 1.00 82.88 457 ASP A C 1
ATOM 3384 O O . ASP A 1 457 ? 33.166 -13.954 -33.974 1.00 82.88 457 ASP A O 1
ATOM 3388 N N . SER A 1 458 ? 31.242 -13.018 -34.590 1.00 77.81 458 SER A N 1
ATOM 3389 C CA . SER A 1 458 ? 30.635 -14.278 -35.071 1.00 77.81 458 SER A CA 1
ATOM 3390 C C . SER A 1 458 ? 31.472 -15.052 -36.107 1.00 77.81 458 SER A C 1
ATOM 3392 O O . SER A 1 458 ? 31.288 -16.253 -36.299 1.00 77.81 458 SER A O 1
ATOM 3394 N N . ASN A 1 459 ? 32.389 -14.374 -36.796 1.00 72.81 459 ASN A N 1
ATOM 3395 C CA . ASN A 1 459 ? 33.310 -14.942 -37.782 1.00 72.81 459 ASN A CA 1
ATOM 3396 C C . ASN A 1 459 ? 34.718 -15.236 -37.211 1.00 72.81 459 ASN A C 1
ATOM 3398 O O . ASN A 1 459 ? 35.584 -15.687 -37.965 1.00 72.81 459 ASN A O 1
ATOM 3402 N N . GLY A 1 460 ? 34.958 -14.946 -35.929 1.00 80.31 460 GLY A N 1
ATOM 3403 C CA . GLY A 1 460 ? 36.244 -15.093 -35.256 1.00 80.31 460 GLY A CA 1
ATOM 3404 C C . GLY A 1 460 ? 37.290 -14.018 -35.573 1.00 80.31 460 GLY A C 1
ATOM 3405 O O . GLY A 1 460 ? 38.488 -14.283 -35.471 1.00 80.31 460 GLY A O 1
ATOM 3406 N N . SER A 1 461 ? 36.894 -12.836 -36.069 1.00 82.69 461 SER A N 1
ATOM 3407 C CA . SER A 1 461 ? 37.865 -11.829 -36.530 1.00 82.69 461 SER A CA 1
ATOM 3408 C C . SER A 1 461 ? 38.540 -11.028 -35.423 1.00 82.69 461 SER A C 1
ATOM 3410 O O . SER A 1 461 ? 39.685 -10.607 -35.611 1.00 82.69 461 SER A O 1
ATOM 3412 N N . ALA A 1 462 ? 37.862 -10.804 -34.300 1.00 91.19 462 ALA A N 1
ATOM 3413 C CA . ALA A 1 462 ? 38.380 -10.026 -33.183 1.00 91.19 462 ALA A CA 1
ATOM 3414 C C . ALA A 1 462 ? 37.711 -10.425 -31.864 1.00 91.19 462 ALA A C 1
ATOM 3416 O O . ALA A 1 462 ? 36.559 -10.858 -31.869 1.00 91.19 462 ALA A O 1
ATOM 3417 N N . THR A 1 463 ? 38.423 -10.230 -30.750 1.00 96.12 463 THR A N 1
ATOM 3418 C CA . THR A 1 463 ? 37.917 -10.451 -29.389 1.00 96.12 463 THR A CA 1
ATOM 3419 C C . THR A 1 463 ? 37.953 -9.174 -28.554 1.00 96.12 463 THR A C 1
ATOM 3421 O O . THR A 1 463 ? 38.702 -8.236 -28.843 1.00 96.12 463 THR A O 1
ATOM 3424 N N . LEU A 1 464 ? 37.118 -9.135 -27.517 1.00 95.62 464 LEU A N 1
ATOM 3425 C CA . LEU A 1 464 ? 36.982 -8.020 -26.588 1.00 95.62 464 LEU A CA 1
ATOM 3426 C C . LEU A 1 464 ? 36.579 -8.536 -25.210 1.00 95.62 464 LEU A C 1
ATOM 3428 O O . LEU A 1 464 ? 35.744 -9.432 -25.095 1.00 95.62 464 LEU A O 1
ATOM 3432 N N . TYR A 1 465 ? 37.143 -7.962 -24.151 1.00 98.25 465 TYR A N 1
ATOM 3433 C CA . TYR A 1 465 ? 36.717 -8.301 -22.795 1.00 98.25 465 TYR A CA 1
ATOM 3434 C C . TYR A 1 465 ? 35.477 -7.512 -22.389 1.00 98.25 465 TYR A C 1
ATOM 3436 O O . TYR A 1 465 ? 35.278 -6.377 -22.800 1.00 98.25 465 TYR A O 1
ATOM 3444 N N . VAL A 1 466 ? 34.657 -8.090 -21.527 1.00 97.12 466 VAL A N 1
ATOM 3445 C CA . VAL A 1 466 ? 33.537 -7.413 -20.877 1.00 97.12 466 VAL A CA 1
ATOM 3446 C C . VAL A 1 466 ? 33.721 -7.599 -19.385 1.00 97.12 466 VAL A C 1
ATOM 3448 O O . VAL A 1 466 ? 33.686 -8.726 -18.886 1.00 97.12 466 VAL A O 1
ATOM 3451 N N . LYS A 1 467 ? 33.960 -6.505 -18.663 1.00 95.50 467 LYS A N 1
ATOM 3452 C CA . LYS A 1 467 ? 34.047 -6.543 -17.204 1.00 95.50 467 LYS A CA 1
ATOM 3453 C C . LYS A 1 467 ? 32.641 -6.617 -16.627 1.00 95.50 467 LYS A C 1
ATOM 3455 O O . LYS A 1 467 ? 31.813 -5.748 -16.870 1.00 95.50 467 LYS A O 1
ATOM 3460 N N . LEU A 1 468 ? 32.391 -7.652 -15.837 1.00 83.69 468 LEU A N 1
ATOM 3461 C CA . LEU A 1 468 ? 31.085 -7.917 -15.260 1.00 83.69 468 LEU A CA 1
ATOM 3462 C C . LEU A 1 468 ? 30.938 -7.191 -13.925 1.00 83.69 468 LEU A C 1
ATOM 3464 O O . LEU A 1 468 ? 31.583 -7.527 -12.916 1.00 83.69 468 LEU A O 1
ATOM 3468 N N . GLU A 1 469 ? 30.016 -6.234 -13.904 1.00 80.62 469 GLU A N 1
ATOM 3469 C CA . GLU A 1 469 ? 29.488 -5.718 -12.648 1.00 80.62 469 GLU A CA 1
ATOM 3470 C C . GLU A 1 469 ? 28.822 -6.845 -11.858 1.00 80.62 469 GLU A C 1
ATOM 3472 O O . GLU A 1 469 ? 28.383 -7.845 -12.429 1.00 80.62 469 GLU A O 1
ATOM 3477 N N . SER A 1 470 ? 28.809 -6.738 -10.525 1.00 68.94 470 SER A N 1
ATOM 3478 C CA . SER A 1 470 ? 28.414 -7.847 -9.639 1.00 68.94 470 SER A CA 1
ATOM 3479 C C . SER A 1 470 ? 27.067 -8.468 -9.998 1.00 68.94 470 SER A C 1
ATOM 3481 O O . SER A 1 470 ? 26.921 -9.682 -9.878 1.00 68.94 470 SER A O 1
ATOM 3483 N N . GLN A 1 471 ? 26.135 -7.657 -10.498 1.00 58.44 471 GLN A N 1
ATOM 3484 C CA . GLN A 1 471 ? 24.805 -8.087 -10.920 1.00 58.44 471 GLN A CA 1
ATOM 3485 C C . GLN A 1 471 ? 24.801 -9.038 -12.123 1.00 58.44 471 GLN A C 1
ATOM 3487 O O . GLN A 1 471 ? 23.954 -9.922 -12.184 1.00 58.44 471 GLN A O 1
ATOM 3492 N N . TYR A 1 472 ? 25.771 -8.923 -13.033 1.00 73.44 472 TYR A N 1
ATOM 3493 C CA . TYR A 1 472 ? 25.845 -9.749 -14.241 1.00 73.44 472 TYR A CA 1
ATOM 3494 C C . TYR A 1 472 ? 26.619 -11.053 -14.031 1.00 73.44 472 TYR A C 1
ATOM 3496 O O . TYR A 1 472 ? 26.601 -11.935 -14.886 1.00 73.44 472 TYR A O 1
ATOM 3504 N N . ARG A 1 473 ? 27.320 -11.212 -12.902 1.00 84.50 473 ARG A N 1
ATOM 3505 C CA . ARG A 1 473 ? 28.246 -12.340 -12.714 1.00 84.50 473 ARG A CA 1
ATOM 3506 C C . ARG A 1 473 ? 27.535 -13.679 -12.621 1.00 84.50 473 ARG A C 1
ATOM 3508 O O . ARG A 1 473 ? 28.028 -14.639 -13.191 1.00 84.50 473 ARG A O 1
ATOM 3515 N N . ASN A 1 474 ? 26.401 -13.767 -11.929 1.00 71.50 474 ASN A N 1
ATOM 3516 C CA . ASN A 1 474 ? 25.682 -15.039 -11.805 1.00 71.50 474 ASN A CA 1
ATOM 3517 C C . ASN A 1 474 ? 25.146 -15.526 -13.152 1.00 71.50 474 ASN A C 1
ATOM 3519 O O . ASN A 1 474 ? 25.273 -16.709 -13.451 1.00 71.50 474 ASN A O 1
ATOM 3523 N N . ASP A 1 475 ? 24.606 -14.609 -13.953 1.00 69.88 475 ASP A N 1
ATOM 3524 C CA . ASP A 1 475 ? 23.885 -14.956 -15.176 1.00 69.88 475 ASP A CA 1
ATOM 3525 C C . ASP A 1 475 ? 24.817 -15.055 -16.386 1.00 69.88 475 ASP A C 1
ATOM 3527 O O . ASP A 1 475 ? 24.666 -15.969 -17.193 1.00 69.88 475 ASP A O 1
ATOM 3531 N N . PHE A 1 476 ? 25.813 -14.168 -16.489 1.00 82.12 476 PHE A N 1
ATOM 3532 C CA . PHE A 1 476 ? 26.657 -14.029 -17.677 1.00 82.12 476 PHE A CA 1
ATOM 3533 C C . PHE A 1 476 ? 28.113 -14.440 -17.473 1.00 82.12 476 PHE A C 1
ATOM 3535 O O . PHE A 1 476 ? 28.818 -14.611 -18.465 1.00 82.12 476 PHE A O 1
ATOM 3542 N N . SER A 1 477 ? 28.607 -14.617 -16.240 1.00 89.62 477 SER A N 1
ATOM 3543 C CA . SER A 1 477 ? 29.976 -15.117 -16.081 1.00 89.62 477 SER A CA 1
ATOM 3544 C C . SER A 1 477 ? 30.051 -16.571 -16.535 1.00 89.62 477 SER A C 1
ATOM 3546 O O . SER A 1 477 ? 29.392 -17.416 -15.930 1.00 89.62 477 SER A O 1
ATOM 3548 N N . PRO A 1 478 ? 30.943 -16.928 -17.474 1.00 93.19 478 PRO A N 1
ATOM 3549 C CA . PRO A 1 478 ? 31.120 -18.324 -17.860 1.00 93.19 478 PRO A CA 1
ATOM 3550 C C . PRO A 1 478 ? 31.643 -19.217 -16.724 1.00 93.19 478 PRO A C 1
ATOM 3552 O O . PRO A 1 478 ? 31.584 -20.441 -16.829 1.00 93.19 478 PRO A O 1
ATOM 3555 N N . GLN A 1 479 ? 32.154 -18.631 -15.631 1.00 90.69 479 GLN A N 1
ATOM 3556 C CA . GLN A 1 479 ? 32.499 -19.377 -14.422 1.00 90.69 479 GLN A CA 1
ATOM 3557 C C . GLN A 1 479 ? 31.249 -19.785 -13.626 1.00 90.69 479 GLN A C 1
ATOM 3559 O O . GLN A 1 479 ? 31.174 -20.923 -13.162 1.00 90.69 479 GLN A O 1
ATOM 3564 N N . ASN A 1 480 ? 30.297 -18.865 -13.450 1.00 78.75 480 ASN A N 1
ATOM 3565 C CA . ASN A 1 480 ? 29.115 -19.074 -12.608 1.00 78.75 480 ASN A CA 1
ATOM 3566 C C . ASN A 1 480 ? 27.959 -19.704 -13.400 1.00 78.75 480 ASN A C 1
ATOM 3568 O O . ASN A 1 480 ? 27.250 -20.559 -12.870 1.00 78.75 480 ASN A O 1
ATOM 3572 N N . ASN A 1 481 ? 27.840 -19.363 -14.684 1.00 80.06 481 ASN A N 1
ATOM 3573 C CA . ASN A 1 481 ? 26.912 -19.950 -15.639 1.00 80.06 481 ASN A CA 1
ATOM 3574 C C . ASN A 1 481 ? 27.650 -20.416 -16.911 1.00 80.06 481 ASN A C 1
ATOM 3576 O O . ASN A 1 481 ? 27.691 -19.699 -17.908 1.00 80.06 481 ASN A O 1
ATOM 3580 N N . PRO A 1 482 ? 28.212 -21.639 -16.934 1.00 87.38 482 PRO A N 1
ATOM 3581 C CA . PRO A 1 482 ? 28.928 -22.154 -18.105 1.00 87.38 482 PRO A CA 1
ATOM 3582 C C . PRO A 1 482 ? 28.073 -22.313 -19.373 1.00 87.38 482 PRO A C 1
ATOM 3584 O O . PRO A 1 482 ? 28.635 -22.519 -20.447 1.00 87.38 482 PRO A O 1
ATOM 3587 N N . ALA A 1 483 ? 26.739 -22.255 -19.267 1.00 78.00 483 ALA A N 1
ATOM 3588 C CA . ALA A 1 483 ? 25.829 -22.432 -20.399 1.00 78.00 483 ALA A CA 1
ATOM 3589 C C . ALA A 1 483 ? 25.821 -21.240 -21.367 1.00 78.00 483 ALA A C 1
ATOM 3591 O O . ALA A 1 483 ? 25.380 -21.401 -22.496 1.00 78.00 483 ALA A O 1
ATOM 3592 N N . VAL A 1 484 ? 26.331 -20.075 -20.955 1.00 75.38 484 VAL A N 1
ATOM 3593 C CA . VAL A 1 484 ? 26.392 -18.881 -21.816 1.00 75.38 484 VAL A CA 1
ATOM 3594 C C . VAL A 1 484 ? 27.535 -18.921 -22.834 1.00 75.38 484 VAL A C 1
ATOM 3596 O O . VAL A 1 484 ? 27.581 -18.088 -23.732 1.00 75.38 484 VAL A O 1
ATOM 3599 N N . ILE A 1 485 ? 28.478 -19.865 -22.720 1.00 87.56 485 ILE A N 1
ATOM 3600 C CA . ILE A 1 485 ? 29.572 -20.008 -23.691 1.00 87.56 485 ILE A CA 1
ATOM 3601 C C . ILE A 1 485 ? 29.000 -20.443 -25.042 1.00 87.56 485 ILE A C 1
ATOM 3603 O O . ILE A 1 485 ? 28.367 -21.492 -25.148 1.00 87.56 485 ILE A O 1
ATOM 3607 N N . GLY A 1 486 ? 29.305 -19.678 -26.086 1.00 79.38 486 GLY A N 1
ATOM 3608 C CA . GLY A 1 486 ? 28.801 -19.879 -27.442 1.00 79.38 486 GLY A CA 1
ATOM 3609 C C . GLY A 1 486 ? 27.517 -19.109 -27.748 1.00 79.38 486 GLY A C 1
ATOM 3610 O O . GLY A 1 486 ? 27.136 -19.043 -28.916 1.00 79.38 486 GLY A O 1
ATOM 3611 N N . GLU A 1 487 ? 26.887 -18.493 -26.745 1.00 84.44 487 GLU A N 1
ATOM 3612 C CA . GLU A 1 487 ? 25.742 -17.607 -26.948 1.00 84.44 487 GLU A CA 1
ATOM 3613 C C . GLU A 1 487 ? 26.203 -16.231 -27.434 1.00 84.44 487 GLU A C 1
ATOM 3615 O O . GLU A 1 487 ? 27.312 -15.780 -27.128 1.00 84.44 487 GLU A O 1
ATOM 3620 N N . THR A 1 488 ? 25.355 -15.550 -28.209 1.00 83.56 488 THR A N 1
ATOM 3621 C CA . THR A 1 488 ? 25.639 -14.172 -28.626 1.00 83.56 488 THR A CA 1
ATOM 3622 C C . THR A 1 488 ? 25.167 -13.224 -27.537 1.00 83.56 488 THR A C 1
ATOM 3624 O O . THR A 1 488 ? 24.006 -13.232 -27.149 1.00 83.56 488 THR A O 1
ATOM 3627 N N . LEU A 1 489 ? 26.079 -12.402 -27.044 1.00 84.38 489 LEU A N 1
ATOM 3628 C CA . LEU A 1 489 ? 25.831 -11.380 -26.049 1.00 84.38 489 LEU A CA 1
ATOM 3629 C C . LEU A 1 489 ? 25.810 -10.020 -26.729 1.00 84.38 489 LEU A C 1
ATOM 3631 O O . LEU A 1 489 ? 26.769 -9.652 -27.405 1.00 84.38 489 LEU A O 1
ATOM 3635 N N . GLN A 1 490 ? 24.748 -9.265 -26.489 1.00 84.25 490 GLN A N 1
ATOM 3636 C CA . GLN A 1 490 ? 24.721 -7.830 -26.698 1.00 84.25 490 GLN A CA 1
ATOM 3637 C C . GLN A 1 490 ? 24.995 -7.136 -25.362 1.00 84.25 490 GLN A C 1
ATOM 3639 O O . GLN A 1 490 ? 24.379 -7.464 -24.350 1.00 84.25 490 GLN A O 1
ATOM 3644 N N . VAL A 1 491 ? 25.941 -6.203 -25.347 1.00 84.62 491 VAL A N 1
ATOM 3645 C CA . VAL A 1 491 ? 26.375 -5.487 -24.145 1.00 84.62 491 VAL A CA 1
ATOM 3646 C C . VAL A 1 491 ? 26.525 -3.998 -24.429 1.00 84.62 491 VAL A C 1
ATOM 3648 O O . VAL A 1 491 ? 27.152 -3.618 -25.417 1.00 84.62 491 VAL A O 1
ATOM 3651 N N . SER A 1 492 ? 25.991 -3.156 -23.547 1.00 82.62 492 SER A N 1
ATOM 3652 C CA . SER A 1 492 ? 26.174 -1.703 -23.585 1.00 82.62 492 SER A CA 1
ATOM 3653 C C . SER A 1 492 ? 27.087 -1.246 -22.451 1.00 82.62 492 SER A C 1
ATOM 3655 O O . SER A 1 492 ? 26.941 -1.668 -21.304 1.00 82.62 492 SER A O 1
ATOM 3657 N N . GLY A 1 493 ? 28.033 -0.363 -22.755 1.00 83.12 493 GLY A N 1
ATOM 3658 C CA . GLY A 1 493 ? 28.972 0.189 -21.778 1.00 83.12 493 GLY A CA 1
ATOM 3659 C C . GLY A 1 493 ? 29.965 1.144 -22.428 1.00 83.12 493 GLY A C 1
ATOM 3660 O O . GLY A 1 493 ? 29.706 1.688 -23.499 1.00 83.12 493 GLY A O 1
ATOM 3661 N N . GLU A 1 494 ? 31.112 1.356 -21.796 1.00 88.19 494 GLU A N 1
ATOM 3662 C CA . GLU A 1 494 ? 32.160 2.250 -22.287 1.00 88.19 494 GLU A CA 1
ATOM 3663 C C . GLU A 1 494 ? 33.352 1.456 -22.831 1.00 88.19 494 GLU A C 1
ATOM 3665 O O . GLU A 1 494 ? 33.833 0.508 -22.204 1.00 88.19 494 GLU A O 1
ATOM 3670 N N . ARG A 1 495 ? 33.866 1.856 -23.999 1.00 96.19 495 ARG A N 1
ATOM 3671 C CA . ARG A 1 495 ? 35.146 1.370 -24.518 1.00 96.19 495 ARG A CA 1
ATOM 3672 C C . ARG A 1 495 ? 36.264 1.733 -23.547 1.00 96.19 495 ARG A C 1
ATOM 3674 O O . ARG A 1 495 ? 36.595 2.903 -23.409 1.00 96.19 495 ARG A O 1
ATOM 3681 N N . ASP A 1 496 ? 36.916 0.736 -22.970 1.00 96.31 496 ASP A N 1
ATOM 3682 C CA . ASP A 1 496 ? 38.021 0.903 -22.029 1.00 96.31 496 ASP A CA 1
ATOM 3683 C C . ASP A 1 496 ? 39.114 -0.172 -22.224 1.00 96.31 496 ASP A C 1
ATOM 3685 O O . ASP A 1 496 ? 39.205 -0.819 -23.285 1.00 96.31 496 ASP A O 1
ATOM 3689 N N . VAL A 1 497 ? 39.994 -0.293 -21.227 1.00 94.44 497 VAL A N 1
ATOM 3690 C CA . VAL A 1 497 ? 41.074 -1.268 -21.113 1.00 94.44 497 VAL A CA 1
ATOM 3691 C C . VAL A 1 497 ? 41.009 -1.973 -19.757 1.00 94.44 497 VAL A C 1
ATOM 3693 O O . VAL A 1 497 ? 41.402 -1.421 -18.729 1.00 94.44 497 VAL A O 1
ATOM 3696 N N . TYR A 1 498 ? 40.661 -3.256 -19.777 1.00 94.38 498 TYR A N 1
ATOM 3697 C CA . TYR A 1 498 ? 40.593 -4.107 -18.598 1.00 94.38 498 TYR A CA 1
ATOM 3698 C C . TYR A 1 498 ? 41.770 -5.075 -18.595 1.00 94.38 498 TYR A C 1
ATOM 3700 O O . TYR A 1 498 ? 42.009 -5.810 -19.551 1.00 94.38 498 TYR A O 1
ATOM 3708 N N . MET A 1 499 ? 42.540 -5.077 -17.505 1.00 94.62 499 MET A N 1
ATOM 3709 C CA . MET A 1 499 ? 43.742 -5.915 -17.359 1.00 94.62 499 MET A CA 1
ATOM 3710 C C . MET A 1 499 ? 44.799 -5.722 -18.464 1.00 94.62 499 MET A C 1
ATOM 3712 O O . MET A 1 499 ? 45.641 -6.592 -18.674 1.00 94.62 499 MET A O 1
ATOM 3716 N N . GLY A 1 500 ? 44.801 -4.561 -19.124 1.00 93.06 500 GLY A N 1
ATOM 3717 C CA . GLY A 1 500 ? 45.725 -4.249 -20.215 1.00 93.06 500 GLY A CA 1
ATOM 3718 C C . GLY A 1 500 ? 45.238 -4.661 -21.606 1.00 93.06 500 GLY A C 1
ATOM 3719 O O . GLY A 1 500 ? 45.938 -4.363 -22.570 1.00 93.06 500 GLY A O 1
ATOM 3720 N N . GLU A 1 501 ? 44.056 -5.273 -21.717 1.00 96.31 501 GLU A N 1
ATOM 3721 C CA . GLU A 1 501 ? 43.427 -5.666 -22.982 1.00 96.31 501 GLU A CA 1
ATOM 3722 C C . GLU A 1 501 ? 42.189 -4.797 -23.280 1.00 96.31 501 GLU A C 1
ATOM 3724 O O . GLU A 1 501 ? 41.563 -4.288 -22.346 1.00 96.31 501 GLU A O 1
ATOM 3729 N N . PRO A 1 502 ? 41.806 -4.600 -24.555 1.00 97.12 502 PRO A N 1
ATOM 3730 C CA . PRO A 1 502 ? 40.602 -3.849 -24.911 1.00 97.12 502 PRO A CA 1
ATOM 3731 C C . PRO A 1 502 ? 39.325 -4.441 -24.291 1.00 97.12 502 PRO A C 1
ATOM 3733 O O . PRO A 1 502 ? 39.088 -5.647 -24.383 1.00 97.12 502 PRO A O 1
ATOM 3736 N N . SER A 1 503 ? 38.477 -3.596 -23.693 1.00 97.38 503 SER A N 1
ATOM 3737 C CA . SER A 1 503 ? 37.305 -4.068 -22.942 1.00 97.38 503 SER A CA 1
ATOM 3738 C C . SER A 1 503 ? 36.097 -3.138 -22.946 1.00 97.38 503 SER A C 1
ATOM 3740 O O . SER A 1 503 ? 36.247 -1.933 -23.086 1.00 97.38 503 SER A O 1
ATOM 3742 N N . ILE A 1 504 ? 34.901 -3.661 -22.709 1.00 95.56 504 ILE A N 1
ATOM 3743 C CA . ILE A 1 504 ? 33.770 -2.866 -22.229 1.00 95.56 504 ILE A CA 1
ATOM 3744 C C . ILE A 1 504 ? 33.795 -2.853 -20.699 1.00 95.56 504 ILE A C 1
ATOM 3746 O O . ILE A 1 504 ? 33.799 -3.911 -20.064 1.00 95.56 504 ILE A O 1
ATOM 3750 N N . GLU A 1 505 ? 33.835 -1.658 -20.115 1.00 88.75 505 GLU A N 1
ATOM 3751 C CA . GLU A 1 505 ? 33.650 -1.414 -18.679 1.00 88.75 505 GLU A CA 1
ATOM 3752 C C . GLU A 1 505 ? 32.437 -0.506 -18.450 1.00 88.75 505 GLU A C 1
ATOM 3754 O O . GLU A 1 505 ? 31.852 0.002 -19.407 1.00 88.75 505 GLU A O 1
ATOM 3759 N N . TYR A 1 506 ? 32.040 -0.322 -17.185 1.00 80.69 506 TYR A N 1
ATOM 3760 C CA . TYR A 1 506 ? 30.852 0.459 -16.817 1.00 80.69 506 TYR A CA 1
ATOM 3761 C C . TYR A 1 506 ? 29.612 -0.055 -17.555 1.00 80.69 506 TYR A C 1
ATOM 3763 O O . TYR A 1 506 ? 28.881 0.693 -18.205 1.00 80.69 506 TYR A O 1
ATOM 3771 N N . VAL A 1 507 ? 29.442 -1.379 -17.516 1.00 80.12 507 VAL A N 1
ATOM 3772 C CA . VAL A 1 507 ? 28.388 -2.071 -18.250 1.00 80.12 507 VAL A CA 1
ATOM 3773 C C . VAL A 1 507 ? 27.032 -1.626 -17.716 1.00 80.12 507 VAL A C 1
ATOM 3775 O O . VAL A 1 507 ? 26.736 -1.796 -16.534 1.00 80.12 507 VAL A O 1
ATOM 3778 N N . THR A 1 508 ? 26.225 -1.058 -18.605 1.00 68.19 508 THR A N 1
ATOM 3779 C CA . THR A 1 508 ? 24.894 -0.517 -18.304 1.00 68.19 508 THR A CA 1
ATOM 3780 C C . THR A 1 508 ? 23.788 -1.490 -18.679 1.00 68.19 508 THR A C 1
ATOM 3782 O O . THR A 1 508 ? 22.763 -1.495 -18.014 1.00 68.19 508 THR A O 1
ATOM 3785 N N . ASP A 1 509 ? 24.017 -2.357 -19.669 1.00 68.06 509 ASP A N 1
ATOM 3786 C CA . ASP A 1 509 ? 23.026 -3.329 -20.135 1.00 68.06 509 ASP A CA 1
ATOM 3787 C C . ASP A 1 509 ? 23.693 -4.582 -20.732 1.00 68.06 509 ASP A C 1
ATOM 3789 O O . ASP A 1 509 ? 24.773 -4.492 -21.330 1.00 68.06 509 ASP A O 1
ATOM 3793 N N . MET A 1 510 ? 23.060 -5.747 -20.559 1.00 75.81 510 MET A N 1
ATOM 3794 C CA . MET A 1 510 ? 23.490 -7.043 -21.096 1.00 75.81 510 MET A CA 1
ATOM 3795 C C . MET A 1 510 ? 22.293 -7.940 -21.410 1.00 75.81 510 MET A C 1
ATOM 3797 O O . MET A 1 510 ? 21.492 -8.262 -20.534 1.00 75.81 510 MET A O 1
ATOM 3801 N N . ALA A 1 511 ? 22.255 -8.463 -22.633 1.00 73.75 511 ALA A N 1
ATOM 3802 C CA . ALA A 1 511 ? 21.256 -9.433 -23.057 1.00 73.75 511 ALA A CA 1
ATOM 3803 C C . ALA A 1 511 ? 21.883 -10.519 -23.934 1.00 73.75 511 ALA A C 1
ATOM 3805 O O . ALA A 1 511 ? 22.669 -10.231 -24.838 1.00 73.75 511 ALA A O 1
ATOM 3806 N N . LEU A 1 512 ? 21.508 -11.779 -23.700 1.00 75.31 512 LEU A N 1
ATOM 3807 C CA . LEU A 1 512 ? 21.745 -12.818 -24.697 1.00 75.31 512 LEU A CA 1
ATOM 3808 C C . LEU A 1 512 ? 20.766 -12.592 -25.848 1.00 75.31 512 LEU A C 1
ATOM 3810 O O . LEU A 1 512 ? 19.559 -12.490 -25.635 1.00 75.31 512 LEU A O 1
ATOM 3814 N N . VAL A 1 513 ? 21.293 -12.501 -27.060 1.00 70.56 513 VAL A N 1
ATOM 3815 C CA . VAL A 1 513 ? 20.512 -12.376 -28.285 1.00 70.56 513 VAL A CA 1
ATOM 3816 C C . VAL A 1 513 ? 20.539 -13.712 -29.010 1.00 70.56 513 VAL A C 1
ATOM 3818 O O . VAL A 1 513 ? 21.605 -14.273 -29.269 1.00 70.56 513 VAL A O 1
ATOM 3821 N N . ASP A 1 514 ? 19.359 -14.225 -29.355 1.00 56.47 514 ASP A N 1
ATOM 3822 C CA . ASP A 1 514 ? 19.252 -15.420 -30.184 1.00 56.47 514 ASP A CA 1
ATOM 3823 C C . ASP A 1 514 ? 20.027 -15.174 -31.484 1.00 56.47 514 ASP A C 1
ATOM 3825 O O . ASP A 1 514 ? 19.713 -14.257 -32.247 1.00 56.47 514 ASP A O 1
ATOM 3829 N N . GLY A 1 515 ? 21.044 -15.998 -31.751 1.00 43.22 515 GLY A N 1
ATOM 3830 C CA . GLY A 1 515 ? 21.951 -15.895 -32.904 1.00 43.22 515 GLY A CA 1
ATOM 3831 C C . GLY A 1 515 ? 21.298 -16.135 -34.275 1.00 43.22 515 GLY A C 1
ATOM 3832 O O . GLY A 1 515 ? 21.942 -16.632 -35.196 1.00 43.22 515 GLY A O 1
ATOM 3833 N N . SER A 1 516 ? 20.016 -15.810 -34.434 1.00 34.00 516 SER A N 1
ATOM 3834 C CA . SER A 1 516 ? 19.251 -15.915 -35.669 1.00 34.00 516 SER A CA 1
ATOM 3835 C C . SER A 1 516 ? 18.835 -14.531 -36.155 1.00 34.00 516 SER A C 1
ATOM 3837 O O . SER A 1 516 ? 17.682 -14.116 -36.043 1.00 34.00 516 SER A O 1
ATOM 3839 N N . SER A 1 517 ? 19.751 -13.854 -36.846 1.00 31.73 517 SER A N 1
ATOM 3840 C CA . SER A 1 517 ? 19.356 -12.960 -37.941 1.00 31.73 517 SER A CA 1
ATOM 3841 C C . SER A 1 517 ? 18.808 -13.817 -39.098 1.00 31.73 517 SER A C 1
ATOM 3843 O O . SER A 1 517 ? 19.434 -14.029 -40.132 1.00 31.73 517 SER A O 1
ATOM 3845 N N . GLY A 1 518 ? 17.620 -14.376 -38.874 1.00 29.17 518 GLY A N 1
ATOM 3846 C CA . GLY A 1 518 ? 16.907 -15.287 -39.762 1.00 29.17 518 GLY A CA 1
ATOM 3847 C C . GLY A 1 518 ? 15.673 -15.811 -39.039 1.00 29.17 518 GLY A C 1
ATOM 3848 O O . GLY A 1 518 ? 15.764 -16.757 -38.268 1.00 29.17 518 GLY A O 1
ATOM 3849 N N . GLY A 1 519 ? 14.532 -15.146 -39.226 1.00 32.28 519 GLY A N 1
ATOM 3850 C CA . GLY A 1 519 ? 13.321 -15.404 -38.449 1.00 32.28 519 GLY A CA 1
ATOM 3851 C C . GLY A 1 519 ? 12.838 -16.860 -38.476 1.00 32.28 519 GLY A C 1
ATOM 3852 O O . GLY A 1 519 ? 12.823 -17.500 -39.526 1.00 32.28 519 GLY A O 1
ATOM 3853 N N . GLY A 1 520 ? 12.357 -17.331 -37.320 1.00 30.11 520 GLY A N 1
ATOM 3854 C CA . GLY A 1 520 ? 11.502 -18.515 -37.213 1.00 30.11 520 GLY A CA 1
ATOM 3855 C C . GLY A 1 520 ? 11.734 -19.367 -35.964 1.00 30.11 520 GLY A C 1
ATOM 3856 O O . GLY A 1 520 ? 12.331 -20.434 -36.054 1.00 30.11 520 GLY A O 1
ATOM 3857 N N . SER A 1 521 ? 11.189 -18.956 -34.815 1.00 38.62 521 SER A N 1
ATOM 3858 C CA . SER A 1 521 ? 10.959 -19.863 -33.681 1.00 38.62 521 SER A CA 1
ATOM 3859 C C . SER A 1 521 ? 9.825 -20.830 -34.029 1.00 38.62 521 SER A C 1
ATOM 3861 O O . SER A 1 521 ? 8.731 -20.363 -34.333 1.00 38.62 521 SER A O 1
ATOM 3863 N N . CYS A 1 522 ? 10.084 -22.148 -34.013 1.00 34.41 522 CYS A N 1
ATOM 3864 C CA . CYS A 1 522 ? 9.095 -23.218 -33.772 1.00 34.41 522 CYS A CA 1
ATOM 3865 C C . CYS A 1 522 ? 9.769 -24.611 -33.612 1.00 34.41 522 CYS A C 1
ATOM 3867 O O . CYS A 1 522 ? 9.845 -25.416 -34.538 1.00 34.41 522 CYS A O 1
ATOM 3869 N N . GLY A 1 523 ? 10.217 -24.929 -32.394 1.00 47.19 523 GLY A N 1
ATOM 3870 C CA . GLY A 1 523 ? 9.791 -26.139 -31.668 1.00 47.19 523 GLY A CA 1
ATOM 3871 C C . GLY A 1 523 ? 10.147 -27.566 -32.125 1.00 47.19 523 GLY A C 1
ATOM 3872 O O . GLY A 1 523 ? 9.618 -28.497 -31.520 1.00 47.19 523 GLY A O 1
ATOM 3873 N N . SER A 1 524 ? 11.012 -27.824 -33.111 1.00 45.84 524 SER A N 1
ATOM 3874 C CA . SER A 1 524 ? 11.550 -29.193 -33.277 1.00 45.84 524 SER A CA 1
ATOM 3875 C C . SER A 1 524 ? 12.954 -29.241 -33.878 1.00 45.84 524 SER A C 1
ATOM 3877 O O . SER A 1 524 ? 13.241 -28.623 -34.900 1.00 45.84 524 SER A O 1
ATOM 3879 N N . SER A 1 525 ? 13.840 -30.006 -33.230 1.00 46.06 525 SER A N 1
ATOM 3880 C CA . SER A 1 525 ? 15.221 -30.199 -33.682 1.00 46.06 525 SER A CA 1
ATOM 3881 C C . SER A 1 525 ? 15.241 -30.813 -35.086 1.00 46.06 525 SER A C 1
ATOM 3883 O O . SER A 1 525 ? 14.716 -31.907 -35.303 1.00 46.06 525 SER A O 1
ATOM 3885 N N . GLY A 1 526 ? 15.833 -30.091 -36.041 1.00 55.19 526 GLY A N 1
ATOM 3886 C CA . GLY A 1 526 ? 15.973 -30.523 -37.434 1.00 55.19 526 GLY A CA 1
ATOM 3887 C C . GLY A 1 526 ? 14.794 -30.193 -38.355 1.00 55.19 526 GLY A C 1
ATOM 3888 O O . GLY A 1 526 ? 14.773 -30.679 -39.486 1.00 55.19 526 GLY A O 1
ATOM 3889 N N . ALA A 1 527 ? 13.820 -29.395 -37.907 1.00 64.12 527 ALA A N 1
ATOM 3890 C CA . ALA A 1 527 ? 12.796 -28.851 -38.793 1.00 64.12 527 ALA A CA 1
ATOM 3891 C C . ALA A 1 527 ? 13.309 -27.643 -39.593 1.00 64.12 527 ALA A C 1
ATOM 3893 O O . ALA A 1 527 ? 14.093 -26.845 -39.087 1.00 64.12 527 ALA A O 1
ATOM 3894 N N . VAL A 1 528 ? 12.845 -27.508 -40.838 1.00 66.94 528 VAL A N 1
ATOM 3895 C CA . VAL A 1 528 ? 13.181 -26.394 -41.738 1.00 66.94 528 VAL A CA 1
ATOM 3896 C C . VAL A 1 528 ? 11.934 -25.605 -42.138 1.00 66.94 528 VAL A C 1
ATOM 3898 O O . VAL A 1 528 ? 10.813 -26.121 -42.090 1.00 66.94 528 VAL A O 1
ATOM 3901 N N . SER A 1 529 ? 12.121 -24.353 -42.555 1.00 68.12 529 SER A N 1
ATOM 3902 C CA . SER A 1 529 ? 11.029 -23.504 -43.035 1.00 68.12 529 SER A CA 1
ATOM 3903 C C . SER A 1 529 ? 10.464 -23.993 -44.378 1.00 68.12 529 SER A C 1
ATOM 3905 O O . SER A 1 529 ? 11.117 -24.724 -45.131 1.00 68.12 529 SER A O 1
ATOM 3907 N N . VAL A 1 530 ? 9.255 -23.543 -44.736 1.00 68.19 530 VAL A N 1
ATOM 3908 C CA . VAL A 1 530 ? 8.667 -23.800 -46.066 1.00 68.19 530 VAL A CA 1
ATOM 3909 C C . VAL A 1 530 ? 9.577 -23.278 -47.189 1.00 68.19 530 VAL A C 1
ATOM 3911 O O . VAL A 1 530 ? 9.705 -23.929 -48.226 1.00 68.19 530 VAL A O 1
ATOM 3914 N N . SER A 1 531 ? 10.254 -22.142 -46.990 1.00 65.38 531 SER A N 1
ATOM 3915 C CA . SER A 1 531 ? 11.209 -21.581 -47.957 1.00 65.38 531 SER A CA 1
ATOM 3916 C C . SER A 1 531 ? 12.440 -22.461 -48.159 1.00 65.38 531 SER A C 1
ATOM 3918 O O . SER A 1 531 ? 12.833 -22.702 -49.302 1.00 65.38 531 SER A O 1
ATOM 3920 N N . ASP A 1 532 ? 13.010 -23.002 -47.085 1.00 62.50 532 ASP A N 1
ATOM 3921 C CA . ASP A 1 532 ? 14.189 -23.872 -47.169 1.00 62.50 532 ASP A CA 1
ATOM 3922 C C . ASP A 1 532 ? 13.839 -25.229 -47.783 1.00 62.50 532 ASP A C 1
ATOM 3924 O O . ASP A 1 532 ? 14.620 -25.813 -48.543 1.00 62.50 532 ASP A O 1
ATOM 3928 N N . ALA A 1 533 ? 12.615 -25.703 -47.539 1.00 77.25 533 ALA A N 1
ATOM 3929 C CA . ALA A 1 533 ? 12.081 -26.871 -48.220 1.00 77.25 533 ALA A CA 1
ATOM 3930 C C . ALA A 1 533 ? 11.956 -26.648 -49.737 1.00 77.25 533 ALA A C 1
ATOM 3932 O O . ALA A 1 533 ? 12.281 -27.545 -50.515 1.00 77.25 533 ALA A O 1
ATOM 3933 N N . TYR A 1 534 ? 11.555 -25.448 -50.173 1.00 73.44 534 TYR A N 1
ATOM 3934 C CA . TYR A 1 534 ? 11.505 -25.082 -51.594 1.00 73.44 534 TYR A CA 1
ATOM 3935 C C . TYR A 1 534 ? 12.886 -24.917 -52.234 1.00 73.44 534 TYR A C 1
ATOM 3937 O O . TYR A 1 534 ? 13.043 -25.198 -53.424 1.00 73.44 534 TYR A O 1
ATOM 3945 N N . ALA A 1 535 ? 13.877 -24.463 -51.467 1.00 71.12 535 ALA A N 1
ATOM 3946 C CA . ALA A 1 535 ? 15.254 -24.311 -51.931 1.00 71.12 535 ALA A CA 1
ATOM 3947 C C . ALA A 1 535 ? 16.020 -25.648 -51.999 1.00 71.12 535 ALA A C 1
ATOM 3949 O O . ALA A 1 535 ? 17.060 -25.737 -52.655 1.00 71.12 535 ALA A O 1
ATOM 3950 N N . SER A 1 536 ? 15.507 -26.696 -51.351 1.00 78.75 536 SER A N 1
ATOM 3951 C CA . SER A 1 536 ? 16.131 -28.018 -51.307 1.00 78.75 536 SER A CA 1
ATOM 3952 C C . SER A 1 536 ? 15.972 -28.800 -52.616 1.00 78.75 536 SER A C 1
ATOM 3954 O O . SER A 1 536 ? 14.979 -28.687 -53.337 1.00 78.75 536 SER A O 1
ATOM 3956 N N . SER A 1 537 ? 16.942 -29.668 -52.922 1.00 82.69 537 SER A N 1
ATOM 3957 C CA . SER A 1 537 ? 16.857 -30.564 -54.080 1.00 82.69 537 SER A CA 1
ATOM 3958 C C . SER A 1 537 ? 15.641 -31.492 -53.997 1.00 82.69 537 SER A C 1
ATOM 3960 O O . SER A 1 537 ? 15.367 -32.088 -52.953 1.00 82.69 537 SER A O 1
ATOM 3962 N N . GLN A 1 538 ? 14.930 -31.676 -55.114 1.00 84.75 538 GLN A N 1
ATOM 3963 C CA . GLN A 1 538 ? 13.795 -32.603 -55.176 1.00 84.75 538 GLN A CA 1
ATOM 3964 C C . GLN A 1 538 ? 14.219 -34.027 -54.791 1.00 84.75 538 GLN A C 1
ATOM 3966 O O . GLN A 1 538 ? 15.192 -34.559 -55.323 1.00 84.75 538 GLN A O 1
ATOM 3971 N N . GLY A 1 539 ? 13.461 -34.641 -53.877 1.00 78.81 539 GLY A N 1
ATOM 3972 C CA . GLY A 1 539 ? 13.748 -35.969 -53.321 1.00 78.81 539 GLY A CA 1
ATOM 3973 C C . GLY A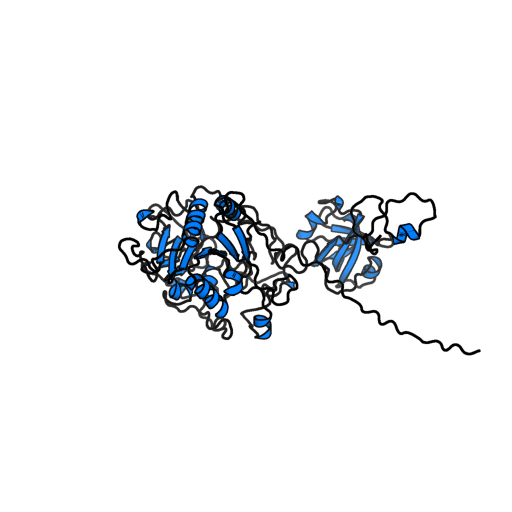 1 539 ? 14.497 -35.962 -51.983 1.00 78.81 539 GLY A C 1
ATOM 3974 O O . GLY A 1 539 ? 14.744 -37.035 -51.438 1.00 78.81 539 GLY A O 1
ATOM 3975 N N . THR A 1 540 ? 14.832 -34.787 -51.438 1.00 81.56 540 THR A N 1
ATOM 3976 C CA . THR A 1 540 ? 15.446 -34.654 -50.105 1.00 81.56 540 THR A CA 1
ATOM 3977 C C . THR A 1 540 ? 14.408 -34.932 -49.003 1.00 81.56 540 THR A C 1
ATOM 3979 O O . THR A 1 540 ? 13.353 -34.296 -49.015 1.00 81.56 540 THR A O 1
ATOM 3982 N N . PRO A 1 541 ? 14.660 -35.855 -48.053 1.00 76.44 541 PRO A N 1
ATOM 3983 C CA . PRO A 1 541 ? 13.806 -36.035 -46.878 1.00 76.44 541 PRO A CA 1
ATOM 3984 C C . PRO A 1 541 ? 13.920 -34.826 -45.942 1.00 76.44 541 PRO A C 1
ATOM 3986 O O . PRO A 1 541 ? 15.029 -34.472 -45.549 1.00 76.44 541 PRO A O 1
ATOM 3989 N N . LEU A 1 542 ? 12.793 -34.209 -45.581 1.00 77.31 542 LEU A N 1
ATOM 3990 C CA . LEU A 1 542 ? 12.745 -33.003 -44.748 1.00 77.31 542 LEU A CA 1
ATOM 3991 C C . LEU A 1 542 ? 11.611 -33.092 -43.722 1.00 77.31 542 LEU A C 1
ATOM 3993 O O . LEU A 1 542 ? 10.531 -33.598 -44.032 1.00 77.31 542 LEU A O 1
ATOM 3997 N N . THR A 1 543 ? 11.844 -32.530 -42.538 1.00 75.62 543 THR A N 1
ATOM 3998 C CA . THR A 1 543 ? 10.791 -32.152 -41.587 1.00 75.62 543 THR A CA 1
ATOM 3999 C C . THR A 1 543 ? 10.530 -30.666 -41.790 1.00 75.62 543 THR A C 1
ATOM 4001 O O . THR A 1 543 ? 11.457 -29.873 -41.662 1.00 75.62 543 THR A O 1
ATOM 4004 N N . VAL A 1 544 ? 9.307 -30.279 -42.156 1.00 68.50 544 VAL A N 1
ATOM 4005 C CA . VAL A 1 544 ? 8.987 -28.891 -42.529 1.00 68.50 544 VAL A CA 1
ATOM 4006 C C . VAL A 1 544 ? 7.944 -28.328 -41.581 1.00 68.50 544 VAL A C 1
ATOM 4008 O O . VAL A 1 544 ? 6.931 -28.980 -41.326 1.00 68.50 544 VAL A O 1
ATOM 4011 N N . VAL A 1 545 ? 8.184 -27.116 -41.090 1.00 68.88 545 VAL A N 1
ATOM 4012 C CA . VAL A 1 545 ? 7.243 -26.376 -40.245 1.00 68.88 545 VAL A CA 1
ATOM 4013 C C . VAL A 1 545 ? 6.736 -25.154 -41.009 1.00 68.88 545 VAL A C 1
ATOM 4015 O O . VAL A 1 545 ? 7.498 -24.439 -41.660 1.00 68.88 545 VAL A O 1
ATOM 4018 N N . GLY A 1 546 ? 5.425 -24.937 -40.954 1.00 67.88 546 GLY A N 1
ATOM 4019 C CA . GLY A 1 546 ? 4.743 -23.814 -41.584 1.00 67.88 546 GLY A CA 1
ATOM 4020 C C . GLY A 1 546 ? 3.287 -23.730 -41.139 1.00 67.88 546 GLY A C 1
ATOM 4021 O O . GLY A 1 546 ? 2.730 -24.696 -40.616 1.00 67.88 546 GLY A O 1
ATOM 4022 N N . GLU A 1 547 ? 2.670 -22.572 -41.342 1.00 67.44 547 GLU A N 1
ATOM 4023 C CA . GLU A 1 547 ? 1.260 -22.351 -41.027 1.00 67.44 547 GLU A CA 1
ATOM 4024 C C . GLU A 1 547 ? 0.358 -22.969 -42.107 1.00 67.44 547 GLU A C 1
ATOM 4026 O O . GLU A 1 547 ? 0.580 -22.797 -43.310 1.00 67.44 547 GLU A O 1
ATOM 4031 N N . VAL A 1 548 ? -0.679 -23.701 -41.692 1.00 72.00 548 VAL A N 1
ATOM 4032 C CA . VAL A 1 548 ? -1.669 -24.255 -42.624 1.00 72.00 548 VAL A CA 1
ATOM 4033 C C . VAL A 1 548 ? -2.640 -23.149 -43.025 1.00 72.00 548 VAL A C 1
ATOM 4035 O O . VAL A 1 548 ? -3.611 -22.876 -42.327 1.00 72.00 548 VAL A O 1
ATOM 4038 N N . ILE A 1 549 ? -2.392 -22.537 -44.180 1.00 71.75 549 ILE A N 1
ATOM 4039 C CA . ILE A 1 549 ? -3.204 -21.424 -44.699 1.00 71.75 549 ILE A CA 1
ATOM 4040 C C . ILE A 1 549 ? -4.370 -21.865 -45.611 1.00 71.75 549 ILE A C 1
ATOM 4042 O O . ILE A 1 549 ? -5.129 -21.024 -46.089 1.00 71.75 549 ILE A O 1
ATOM 4046 N N . GLY A 1 550 ? -4.531 -23.172 -45.867 1.00 69.50 550 GLY A N 1
ATOM 4047 C CA . GLY A 1 550 ? -5.640 -23.738 -46.652 1.00 69.50 550 GLY A CA 1
ATOM 4048 C C . GLY A 1 550 ? -5.330 -25.089 -47.312 1.00 69.50 550 GLY A C 1
ATOM 4049 O O . GLY A 1 550 ? -4.176 -25.521 -47.328 1.00 69.50 550 GLY A O 1
ATOM 4050 N N . GLY A 1 551 ? -6.367 -25.741 -47.860 1.00 48.84 551 GLY A N 1
ATOM 4051 C CA . GLY A 1 551 ? -6.304 -27.039 -48.551 1.00 48.84 551 GLY A CA 1
ATOM 4052 C C . GLY A 1 551 ? -7.206 -27.110 -49.775 1.00 48.84 551 GLY A C 1
ATOM 4053 O O . GLY A 1 551 ? -8.377 -26.681 -49.657 1.00 48.84 551 GLY A O 1
#

Radius of gyration: 28.17 Å; chains: 1; bounding box: 72×61×112 Å